Protein AF-A0A8K0LTM7-F1 (afdb_monomer_lite)

Secondary structure (DSSP, 8-state):
----------SSHHHHHHHHHH-TTS-TTTTSTT-GGG--GGGS---S-GGG--HHHHHHTTEEEEE--SS-HHHHHHHTS-BTTTTBPPSS-HHHHHHHHHHHHT--HHHHHHHHGGG--TTSGGGGS--GGGTTHHHHHHHHHHHHHHS--TT-S----------S-----PPPP-------PPP---------PPPP---TT-PPPHHHHHHHHHHHHHHHHHHHHHHTTTSSTTEEEE-SPEEEEEEEEEE-TTTSSEEEEEEEEEEESEEEEETTSTTGGGSEEEEEEEESS-HHHHHHHHHHHHHHHHHHHHHH--SSTT--PPPTT--EEEEEEEEETTEEEEEEEEE-HHHHHHHH-----SS--GGGSPP---------S---TTHHHHSSHHHHHHHHHTT--S--TTS-HHHHHHHHHHHHHHHHHHHTTSS---------------------------------------------------------------------PPPPPPPPPPPP---PPP-PPPPPPP-PPTTPPPGGGSEEEEEEEEEETT-HHHHHHHHHHHHHHHHHHHHTPPPPPP-------

Sequence (597 aa):
MAAIERNDVALTVLQWAHAVHNNKEIRDDVKKPGRLNELAVSDCTFSNSASDITHTEYLHLRTVWYRYGGTHIDSFARLLKDNNETGYRGFISPEADALATKIMASKSDSLNHYLREFHKTADLPEYLHPSPKCGSFFMVRYWQTMVSTHTKDGDTASSKIFKPQVGSDNARPVTPPQQNSTSGSPPKFETPAAKSHPAARGTSGNSPSADEAYVNTALLLLLQAATQDFQLHGHLKSLHWVPPRMALHLTVPTPNTKTGKFEDTKLLESRVDGYLCNRAADGGLSRPMAICEAKSAVRKSVQVPTERQEAAEMAAWICNRPGNEGLLQASASGRKRRLMISQTRDEVWIIVGEYGREYEAYIHNAPLKAGMPIQNAPPMLHVRTALPNGPNHLEESLGSPTFLDLVNSAKMSGDIEGWRGSVVQAALVARSQRKLAGSSSKDNQSGGGGGSAGSGQTSKPPSSQPHRSDSSSPDRGPPGSSKPRPGRGKHQPGGAVQSDAKSSVISGKLTMRPAPKPANPPQPNTGHPATGAQPTPPTQPPGLPRADGFLIMHRFGPWKTFDRINMEVFVRRLLGLMLELNMGKPPSRPSSSGSSK

Structure (mmCIF, N/CA/C/O backbone):
data_AF-A0A8K0LTM7-F1
#
_entry.id   AF-A0A8K0LTM7-F1
#
loop_
_atom_site.group_PDB
_atom_site.id
_atom_site.type_symbol
_atom_site.label_atom_id
_atom_site.label_alt_id
_atom_site.label_comp_id
_atom_site.label_asym_id
_atom_site.label_entity_id
_atom_site.label_seq_id
_atom_site.pdbx_PDB_ins_code
_atom_site.Cartn_x
_atom_site.Cartn_y
_atom_site.Cartn_z
_atom_site.occupancy
_atom_site.B_iso_or_equiv
_atom_site.auth_seq_id
_atom_site.auth_comp_id
_atom_site.auth_asym_id
_atom_site.auth_atom_id
_atom_site.pdbx_PDB_model_num
ATOM 1 N N . MET A 1 1 ? 19.289 -1.420 31.712 1.00 38.81 1 MET A N 1
ATOM 2 C CA . MET A 1 1 ? 18.543 -0.513 30.816 1.00 38.81 1 MET A CA 1
ATOM 3 C C . MET A 1 1 ? 17.229 -1.187 30.486 1.00 38.81 1 MET A C 1
ATOM 5 O O . MET A 1 1 ? 17.273 -2.244 29.870 1.00 38.81 1 MET A O 1
ATOM 9 N N . ALA A 1 2 ? 16.097 -0.654 30.954 1.00 39.44 2 ALA A N 1
ATOM 10 C CA . ALA A 1 2 ? 14.795 -1.133 30.501 1.00 39.44 2 ALA A CA 1
ATOM 11 C C . ALA A 1 2 ? 14.785 -1.003 28.976 1.00 39.44 2 ALA A C 1
ATOM 13 O O . ALA A 1 2 ? 15.046 0.086 28.461 1.00 39.44 2 ALA A O 1
ATOM 14 N N . ALA A 1 3 ? 14.606 -2.118 28.266 1.00 42.09 3 ALA A N 1
ATOM 15 C CA . ALA A 1 3 ? 14.358 -2.068 26.839 1.00 42.09 3 ALA A CA 1
ATOM 16 C C . ALA A 1 3 ? 13.178 -1.115 26.677 1.00 42.09 3 ALA A C 1
ATOM 18 O O . ALA A 1 3 ? 12.104 -1.406 27.194 1.00 42.09 3 ALA A O 1
ATOM 19 N N . ILE A 1 4 ? 13.413 0.055 26.075 1.00 44.09 4 ILE A N 1
ATOM 20 C CA . ILE A 1 4 ? 12.340 0.952 25.655 1.00 44.09 4 ILE A CA 1
ATOM 21 C C . ILE A 1 4 ? 11.367 0.028 24.942 1.00 44.09 4 ILE A C 1
ATOM 23 O O . ILE A 1 4 ? 11.767 -0.570 23.937 1.00 44.09 4 ILE A O 1
ATOM 27 N N . GLU A 1 5 ? 10.180 -0.182 25.523 1.00 54.31 5 GLU A N 1
ATOM 28 C CA . GLU A 1 5 ? 9.097 -0.901 24.869 1.00 54.31 5 GLU A CA 1
ATOM 29 C C . GLU A 1 5 ? 8.951 -0.184 23.540 1.00 54.31 5 GLU A C 1
ATOM 31 O O . GLU A 1 5 ? 8.486 0.956 23.472 1.00 54.31 5 GLU A O 1
ATOM 36 N N . ARG A 1 6 ? 9.525 -0.768 22.483 1.00 59.22 6 ARG A N 1
ATOM 37 C CA . ARG A 1 6 ? 9.425 -0.178 21.165 1.00 59.22 6 ARG A CA 1
ATOM 38 C C . ARG A 1 6 ? 7.935 -0.215 20.917 1.00 59.22 6 ARG A C 1
ATOM 40 O O . ARG A 1 6 ? 7.379 -1.304 20.801 1.00 59.22 6 ARG A O 1
ATOM 47 N N . ASN A 1 7 ? 7.320 0.965 20.897 1.00 78.19 7 ASN A N 1
ATOM 48 C CA . ASN A 1 7 ? 5.991 1.197 20.361 1.00 78.19 7 ASN A CA 1
ATOM 49 C C . ASN A 1 7 ? 6.046 0.777 18.884 1.00 78.19 7 ASN A C 1
ATOM 51 O O . ASN A 1 7 ? 6.104 1.619 17.999 1.00 78.19 7 ASN A O 1
ATOM 55 N N . ASP A 1 8 ? 6.171 -0.511 18.601 1.00 85.62 8 ASP A N 1
ATOM 56 C CA . ASP A 1 8 ? 6.209 -1.083 17.265 1.00 85.62 8 ASP A CA 1
ATOM 57 C C . ASP A 1 8 ? 4.758 -1.254 16.794 1.00 85.62 8 ASP A C 1
ATOM 59 O O . ASP A 1 8 ? 3.797 -0.972 17.521 1.00 85.62 8 ASP A O 1
ATOM 63 N N . VAL A 1 9 ? 4.570 -1.675 15.553 1.00 92.81 9 VAL A N 1
ATOM 64 C CA . VAL A 1 9 ? 3.271 -2.178 15.109 1.00 92.81 9 VAL A CA 1
ATOM 65 C C . VAL A 1 9 ? 3.054 -3.593 15.646 1.00 92.81 9 VAL A C 1
ATOM 67 O O . VAL A 1 9 ? 3.999 -4.356 15.848 1.00 92.81 9 VAL A O 1
ATOM 70 N N . ALA A 1 10 ? 1.795 -3.964 15.860 1.00 94.25 10 ALA A N 1
ATOM 71 C CA . ALA A 1 10 ? 1.462 -5.315 16.289 1.00 94.25 10 ALA A CA 1
ATOM 72 C C . ALA A 1 10 ? 1.616 -6.300 15.121 1.00 94.25 10 ALA A C 1
ATOM 74 O O . ALA A 1 10 ? 1.087 -6.056 14.038 1.00 94.25 10 ALA A O 1
ATOM 75 N N . LEU A 1 11 ? 2.294 -7.429 15.337 1.00 93.75 11 LEU A N 1
ATOM 76 C CA . LEU A 1 11 ? 2.423 -8.504 14.339 1.00 93.75 11 LEU A CA 1
ATOM 77 C C . LEU A 1 11 ? 1.412 -9.634 14.565 1.00 93.75 11 LEU A C 1
ATOM 79 O O . LEU A 1 11 ? 1.179 -10.456 13.683 1.00 93.75 11 LEU A O 1
ATOM 83 N N . THR A 1 12 ? 0.804 -9.688 15.750 1.00 93.56 12 THR A N 1
ATOM 84 C CA . THR A 1 12 ? -0.236 -10.657 16.101 1.00 93.56 12 THR A CA 1
ATOM 85 C C . THR A 1 12 ? -1.348 -9.988 16.900 1.00 93.56 12 THR A C 1
ATOM 87 O O . THR A 1 12 ? -1.142 -8.950 17.532 1.00 93.56 12 THR A O 1
ATOM 90 N N . VAL A 1 13 ? -2.526 -10.618 16.931 1.00 93.62 13 VAL A N 1
ATOM 91 C CA . VAL A 1 13 ? -3.647 -10.182 17.783 1.00 93.62 13 VAL A CA 1
ATOM 92 C C . VAL A 1 13 ? -3.251 -10.173 19.263 1.00 93.62 13 VAL A C 1
ATOM 94 O O . VAL A 1 13 ? -3.666 -9.287 20.001 1.00 93.62 13 VAL A O 1
ATOM 97 N N . LEU A 1 14 ? -2.409 -11.117 19.696 1.00 93.88 14 LEU A N 1
ATOM 98 C CA . LEU A 1 14 ? -1.919 -11.171 21.074 1.00 93.88 14 LEU A CA 1
ATOM 99 C C . LEU A 1 14 ? -0.979 -10.000 21.394 1.00 93.88 14 LEU A C 1
ATOM 101 O O . LEU A 1 14 ? -1.113 -9.384 22.447 1.00 93.88 14 LEU A O 1
ATOM 105 N N . GLN A 1 15 ? -0.066 -9.653 20.481 1.00 94.56 15 GLN A N 1
ATOM 106 C CA . GLN A 1 15 ? 0.791 -8.473 20.638 1.00 94.56 15 GLN A CA 1
ATOM 107 C C . GLN A 1 15 ? -0.029 -7.182 20.663 1.00 94.56 15 GLN A C 1
ATOM 109 O O . GLN A 1 15 ? 0.238 -6.312 21.486 1.00 94.56 15 GLN A O 1
ATOM 114 N N . TRP A 1 16 ? -1.049 -7.076 19.805 1.00 96.25 16 TRP A N 1
ATOM 115 C CA . TRP A 1 16 ? -1.990 -5.957 19.835 1.00 96.25 16 TRP A CA 1
ATOM 116 C C . TRP A 1 16 ? -2.717 -5.882 21.181 1.00 96.25 16 TRP A C 1
ATOM 118 O O . TRP A 1 16 ? -2.745 -4.827 21.804 1.00 96.25 16 TRP A O 1
ATOM 128 N N . ALA A 1 17 ? -3.242 -7.006 21.671 1.00 95.56 17 ALA A N 1
ATOM 129 C CA . ALA A 1 17 ? -3.946 -7.074 22.946 1.00 95.56 17 ALA A CA 1
ATOM 130 C C . ALA A 1 17 ? -3.047 -6.652 24.115 1.00 95.56 17 ALA A C 1
ATOM 132 O O . ALA A 1 17 ? -3.473 -5.865 24.957 1.00 95.56 17 ALA A O 1
ATOM 133 N N . HIS A 1 18 ? -1.801 -7.127 24.144 1.00 95.06 18 HIS A N 1
ATOM 134 C CA . HIS A 1 18 ? -0.810 -6.730 25.143 1.00 95.06 18 HIS A CA 1
ATOM 135 C C . HIS A 1 18 ? -0.496 -5.228 25.069 1.00 95.06 18 HIS A C 1
ATOM 137 O O . HIS A 1 18 ? -0.504 -4.546 26.091 1.00 95.06 18 HIS A O 1
ATOM 143 N N . ALA A 1 19 ? -0.300 -4.688 23.862 1.00 95.25 19 ALA A N 1
ATOM 144 C CA . ALA A 1 19 ? -0.089 -3.255 23.667 1.00 95.25 19 ALA A CA 1
ATOM 145 C C . ALA A 1 19 ? -1.294 -2.426 24.148 1.00 95.25 19 ALA A C 1
ATOM 147 O O . ALA A 1 19 ? -1.104 -1.396 24.785 1.00 95.25 19 ALA A O 1
ATOM 148 N N . VAL A 1 20 ? -2.527 -2.898 23.927 1.00 95.62 20 VAL A N 1
ATOM 149 C CA . VAL A 1 20 ? -3.743 -2.254 24.451 1.00 95.62 20 VAL A CA 1
ATOM 150 C C . VAL A 1 20 ? -3.783 -2.264 25.983 1.00 95.62 20 VAL A C 1
ATOM 152 O O . VAL A 1 20 ? -4.111 -1.244 26.586 1.00 95.62 20 VAL A O 1
ATOM 155 N N . HIS A 1 21 ? -3.421 -3.380 26.622 1.00 95.69 21 HIS A N 1
ATOM 156 C CA . HIS A 1 21 ? -3.383 -3.479 28.087 1.00 95.69 21 HIS A CA 1
ATOM 157 C C . HIS A 1 21 ? -2.351 -2.527 28.705 1.00 95.69 21 HIS A C 1
ATOM 159 O O . HIS A 1 21 ? -2.633 -1.891 29.721 1.00 95.69 21 HIS A O 1
ATOM 165 N N . ASN A 1 22 ? -1.182 -2.387 28.078 1.00 95.06 22 ASN A N 1
ATOM 166 C CA . ASN A 1 22 ? -0.096 -1.559 28.608 1.00 95.06 22 ASN A CA 1
ATOM 167 C C . ASN A 1 22 ? -0.232 -0.073 28.248 1.00 95.06 22 ASN A C 1
ATOM 169 O O . ASN A 1 22 ? 0.452 0.772 28.831 1.00 95.06 22 ASN A O 1
ATOM 173 N N . ASN A 1 23 ? -1.113 0.276 27.309 1.00 95.19 23 ASN A N 1
ATOM 174 C CA . ASN A 1 23 ? -1.301 1.656 26.891 1.00 95.19 23 ASN A CA 1
ATOM 175 C C . ASN A 1 23 ? -2.108 2.448 27.937 1.00 95.19 23 ASN A C 1
ATOM 177 O O . ASN A 1 23 ? -3.273 2.156 28.210 1.00 95.19 23 ASN A O 1
ATOM 181 N N . LYS A 1 24 ? -1.483 3.479 28.514 1.00 95.81 24 LYS A N 1
ATOM 182 C CA . LYS A 1 24 ? -2.070 4.325 29.569 1.00 95.81 24 LYS A CA 1
ATOM 183 C C . LYS A 1 24 ? -3.169 5.268 29.071 1.00 95.81 24 LYS A C 1
ATOM 185 O O . LYS A 1 24 ? -3.973 5.714 29.877 1.00 95.81 24 LYS A O 1
ATOM 190 N N . GLU A 1 25 ? -3.196 5.570 27.778 1.00 94.56 25 GLU A N 1
ATOM 191 C CA . GLU A 1 25 ? -4.187 6.460 27.160 1.00 94.56 25 GLU A CA 1
ATOM 192 C C . GLU A 1 25 ? -5.483 5.717 26.812 1.00 94.56 25 GLU A C 1
ATOM 194 O O . GLU A 1 25 ? -6.533 6.335 26.658 1.00 94.56 25 GLU A O 1
ATOM 199 N N . ILE A 1 26 ? -5.437 4.383 26.721 1.00 94.69 26 ILE A N 1
ATOM 200 C CA . ILE A 1 26 ? -6.636 3.561 26.552 1.00 94.69 26 ILE A CA 1
ATOM 201 C C . ILE A 1 26 ? -7.325 3.392 27.909 1.00 94.69 26 ILE A C 1
ATOM 203 O O . ILE A 1 26 ? -6.685 3.066 28.909 1.00 94.69 26 ILE A O 1
ATOM 207 N N . ARG A 1 27 ? -8.648 3.578 27.934 1.00 95.25 27 ARG A N 1
ATOM 208 C CA . ARG A 1 27 ? -9.495 3.443 29.129 1.00 95.25 27 ARG A CA 1
ATOM 209 C C . ARG A 1 27 ? -9.354 2.075 29.807 1.00 95.25 27 ARG A C 1
ATOM 211 O O . ARG A 1 27 ? -9.309 1.039 29.151 1.00 95.25 27 ARG A O 1
ATOM 218 N N . ASP A 1 28 ? -9.325 2.050 31.137 1.00 95.25 28 ASP A N 1
ATOM 219 C CA . ASP A 1 28 ? -9.075 0.810 31.893 1.00 95.25 28 ASP A CA 1
ATOM 220 C C . ASP A 1 28 ? -10.214 -0.207 31.804 1.00 95.25 28 ASP A C 1
ATOM 222 O O . ASP A 1 28 ? -10.022 -1.405 32.014 1.00 95.25 28 ASP A O 1
ATOM 226 N N . ASP A 1 29 ? -11.422 0.242 31.472 1.00 94.50 29 ASP A N 1
ATOM 227 C CA . ASP A 1 29 ? -12.588 -0.623 31.456 1.00 94.50 29 ASP A CA 1
ATOM 228 C C . ASP A 1 29 ? -12.556 -1.631 30.287 1.00 94.50 29 ASP A C 1
ATOM 230 O O . ASP A 1 29 ? -12.982 -2.773 30.488 1.00 94.50 29 ASP A O 1
ATOM 234 N N . VAL A 1 30 ? -11.979 -1.272 29.130 1.00 93.25 30 VAL A N 1
ATOM 235 C CA . VAL A 1 30 ? -11.779 -2.195 27.987 1.00 93.25 30 VAL A CA 1
ATOM 236 C C . VAL A 1 30 ? -10.613 -3.164 28.189 1.00 93.25 30 VAL A C 1
ATOM 238 O O . VAL A 1 30 ? -10.555 -4.199 27.527 1.00 93.25 30 VAL A O 1
ATOM 241 N N . LYS A 1 31 ? -9.696 -2.861 29.118 1.00 94.88 31 LYS A N 1
ATOM 242 C CA . LYS A 1 31 ? -8.558 -3.728 29.475 1.00 94.88 31 LYS A CA 1
ATOM 243 C C . LYS A 1 31 ? -8.964 -4.883 30.391 1.00 94.88 31 LYS A C 1
ATOM 245 O O . LYS A 1 31 ? -8.161 -5.765 30.669 1.00 94.88 31 LYS A O 1
ATOM 250 N N . LYS A 1 32 ? -10.199 -4.890 30.901 1.00 93.75 32 LYS A N 1
ATOM 251 C CA . LYS A 1 32 ? -10.702 -6.004 31.714 1.00 93.75 32 LYS A CA 1
ATOM 252 C C . LYS A 1 32 ? -10.814 -7.276 30.852 1.00 93.75 32 LYS A C 1
ATOM 254 O O . LYS A 1 32 ? -11.169 -7.175 29.673 1.00 93.75 32 LYS A O 1
ATOM 259 N N . PRO A 1 33 ? -10.576 -8.474 31.420 1.00 92.38 33 PRO A N 1
ATOM 260 C CA . PRO A 1 33 ? -10.696 -9.733 30.687 1.00 92.38 33 PRO A CA 1
ATOM 261 C C . PRO A 1 33 ? -12.028 -9.841 29.935 1.00 92.38 33 PRO A C 1
ATOM 263 O O . PRO A 1 33 ? -13.090 -9.578 30.497 1.00 92.38 33 PRO A O 1
ATOM 266 N N . GLY A 1 34 ? -11.973 -10.200 28.650 1.00 89.75 34 GLY A N 1
ATOM 267 C CA . GLY A 1 34 ? -13.160 -10.328 27.798 1.00 89.75 34 GLY A CA 1
ATOM 268 C C . GLY A 1 34 ? -13.665 -9.038 27.144 1.00 89.75 34 GLY A C 1
ATOM 269 O O . GLY A 1 34 ? -14.491 -9.128 26.237 1.00 89.75 34 GLY A O 1
ATOM 270 N N . ARG A 1 35 ? -13.162 -7.859 27.537 1.00 93.31 35 ARG A N 1
ATOM 271 C CA . ARG A 1 35 ? -13.692 -6.556 27.084 1.00 93.31 35 ARG A CA 1
ATOM 272 C C . ARG A 1 35 ? -12.880 -5.866 25.990 1.00 93.31 35 ARG A C 1
ATOM 274 O O . ARG A 1 35 ? -13.291 -4.818 25.507 1.00 93.31 35 ARG A O 1
ATOM 281 N N . LEU A 1 36 ? -11.795 -6.472 25.501 1.00 92.19 36 LEU A N 1
ATOM 282 C CA . LEU A 1 36 ? -11.002 -5.907 24.396 1.00 92.19 36 LEU A CA 1
ATOM 283 C C . LEU A 1 36 ? -11.816 -5.672 23.114 1.00 92.19 36 LEU A C 1
ATOM 285 O O . LEU A 1 36 ? -11.506 -4.772 22.336 1.00 92.19 36 LEU A O 1
ATOM 289 N N . ASN A 1 37 ? -12.872 -6.463 22.895 1.00 90.25 37 ASN A N 1
ATOM 290 C CA . ASN A 1 37 ? -13.796 -6.284 21.773 1.00 90.25 37 ASN A CA 1
ATOM 291 C C . ASN A 1 37 ? -14.582 -4.966 21.831 1.00 90.25 37 ASN A C 1
ATOM 293 O O . ASN A 1 37 ? -15.118 -4.555 20.804 1.00 90.25 37 ASN A O 1
ATOM 297 N N . GLU A 1 38 ? -14.628 -4.307 22.987 1.00 91.19 38 GLU A N 1
ATOM 298 C CA . GLU A 1 38 ? -15.349 -3.052 23.205 1.00 91.19 38 GLU A CA 1
ATOM 299 C C . GLU A 1 38 ? -14.511 -1.805 22.896 1.00 91.19 38 GLU A C 1
ATOM 301 O O . GLU A 1 38 ? -15.064 -0.709 22.878 1.00 91.19 38 GLU A O 1
ATOM 306 N N . LEU A 1 39 ? -13.203 -1.949 22.641 1.00 92.56 39 LEU A N 1
ATOM 307 C CA . LEU A 1 39 ? -12.363 -0.843 22.177 1.00 92.56 39 LEU A CA 1
ATOM 308 C C . LEU A 1 39 ? -12.844 -0.400 20.793 1.00 92.56 39 LEU A C 1
ATOM 310 O O . LEU A 1 39 ? -12.643 -1.149 19.834 1.00 92.56 39 LEU A O 1
ATOM 314 N N . ALA A 1 40 ? -13.483 0.763 20.690 1.00 91.81 40 ALA A N 1
ATOM 315 C CA . ALA A 1 40 ? -14.068 1.269 19.449 1.00 91.81 40 ALA A CA 1
ATOM 316 C C . ALA A 1 40 ? -13.155 2.303 18.787 1.00 91.81 40 ALA A C 1
ATOM 318 O O . ALA A 1 40 ? -12.516 3.085 19.479 1.00 91.81 40 ALA A O 1
ATOM 319 N N . VAL A 1 41 ? -13.139 2.381 17.453 1.00 91.88 41 VAL A N 1
ATOM 320 C CA . VAL A 1 41 ? -12.321 3.382 16.741 1.00 91.88 41 VAL A CA 1
ATOM 321 C C . VAL A 1 41 ? -12.688 4.821 17.130 1.00 91.88 41 VAL A C 1
ATOM 323 O O . VAL A 1 41 ? -11.827 5.693 17.196 1.00 91.88 41 VAL A O 1
ATOM 326 N N . SER A 1 42 ? -13.957 5.046 17.469 1.00 89.69 42 SER A N 1
ATOM 327 C CA . SER A 1 42 ? -14.501 6.315 17.946 1.00 89.69 42 SER A CA 1
ATOM 328 C C . SER A 1 42 ? -14.098 6.703 19.369 1.00 89.69 42 SER A C 1
ATOM 330 O O . SER A 1 42 ? -14.348 7.838 19.765 1.00 89.69 42 SER A O 1
ATOM 332 N N . ASP A 1 43 ? -13.515 5.786 20.149 1.00 89.81 43 ASP A N 1
ATOM 333 C CA . ASP A 1 43 ? -12.998 6.102 21.488 1.00 89.81 43 ASP A CA 1
ATOM 334 C C . ASP A 1 43 ? -11.717 6.953 21.408 1.00 89.81 43 ASP A C 1
ATOM 336 O O . ASP A 1 43 ? -11.289 7.529 22.408 1.00 89.81 43 ASP A O 1
ATOM 340 N N . CYS A 1 44 ? -11.106 7.048 20.222 1.00 89.44 44 CYS A N 1
ATOM 341 C CA . CYS A 1 44 ? -9.890 7.808 19.986 1.00 89.44 44 CYS A CA 1
ATOM 342 C C . CYS A 1 44 ? -10.178 9.140 19.295 1.00 89.44 44 CYS A C 1
ATOM 344 O O . CYS A 1 44 ? -10.806 9.198 18.235 1.00 89.44 44 CYS A O 1
ATOM 346 N N . THR A 1 45 ? -9.641 10.219 19.856 1.00 86.94 45 THR A N 1
ATOM 347 C CA . THR A 1 45 ? -9.529 11.496 19.155 1.00 86.94 45 THR A CA 1
ATOM 348 C C . THR A 1 45 ? -8.274 11.479 18.294 1.00 86.94 45 THR A C 1
ATOM 350 O O . THR A 1 45 ? -7.173 11.633 18.820 1.00 86.94 45 THR A O 1
ATOM 353 N N . PHE A 1 46 ? -8.439 11.311 16.982 1.00 88.44 46 PHE A N 1
ATOM 354 C CA . PHE A 1 46 ? -7.333 11.441 16.037 1.00 88.44 46 PHE A CA 1
ATOM 355 C C . PHE A 1 46 ? -6.928 12.915 15.961 1.00 88.44 46 PHE A C 1
ATOM 357 O O . PHE A 1 46 ? -7.602 13.748 15.356 1.00 88.44 46 PHE A O 1
ATOM 364 N N . SER A 1 47 ? -5.861 13.240 16.674 1.00 79.00 47 SER A N 1
ATOM 365 C CA . SER A 1 47 ? -5.384 14.607 16.893 1.00 79.00 47 SER A CA 1
ATOM 366 C C . SER A 1 47 ? -4.593 15.148 15.701 1.00 79.00 47 SER A C 1
ATOM 368 O O . SER A 1 47 ? -4.553 16.359 15.477 1.00 79.00 47 SER A O 1
ATOM 370 N N . ASN A 1 48 ? -4.017 14.243 14.907 1.00 75.38 48 ASN A N 1
ATOM 371 C CA . ASN A 1 48 ? -3.068 14.551 13.849 1.00 75.38 48 ASN A CA 1
ATOM 372 C C . ASN A 1 48 ? -3.520 14.055 12.466 1.00 75.38 48 ASN A C 1
ATOM 374 O O . ASN A 1 48 ? -4.476 13.297 12.299 1.00 75.38 48 ASN A O 1
ATOM 378 N N . SER A 1 49 ? -2.774 14.485 11.446 1.00 85.62 49 SER A N 1
ATOM 379 C CA . SER A 1 49 ? -2.797 13.889 10.105 1.00 85.62 49 SER A CA 1
ATOM 380 C C . SER A 1 49 ? -2.451 12.396 10.171 1.00 85.62 49 SER A C 1
ATOM 382 O O . SER A 1 49 ? -1.649 11.988 11.009 1.00 85.62 49 SER A O 1
ATOM 384 N N . ALA A 1 50 ? -2.956 11.591 9.230 1.00 87.38 50 ALA A N 1
ATOM 385 C CA . ALA A 1 50 ? -2.589 10.173 9.112 1.00 87.38 50 ALA A CA 1
ATOM 386 C C . ALA A 1 50 ? -1.070 9.923 9.010 1.00 87.38 50 ALA A C 1
ATOM 388 O O . ALA A 1 50 ? -0.585 8.850 9.360 1.00 87.38 50 ALA A O 1
ATOM 389 N N . SER A 1 51 ? -0.319 10.928 8.556 1.00 86.19 51 SER A N 1
ATOM 390 C CA . SER A 1 51 ? 1.144 10.919 8.496 1.00 86.19 51 SER A CA 1
ATOM 391 C C . SER A 1 51 ? 1.843 10.947 9.858 1.00 86.19 51 SER A C 1
ATOM 393 O O . SER A 1 51 ? 3.046 10.712 9.913 1.00 86.19 51 SER A O 1
ATOM 395 N N . ASP A 1 52 ? 1.124 11.266 10.934 1.00 88.56 52 ASP A N 1
ATOM 396 C CA . ASP A 1 52 ? 1.677 11.437 12.280 1.00 88.56 52 ASP A CA 1
ATOM 397 C C . ASP A 1 52 ? 0.767 10.815 13.353 1.00 88.56 52 ASP A C 1
ATOM 399 O O . ASP A 1 52 ? 0.530 11.391 14.418 1.00 88.56 52 ASP A O 1
ATOM 403 N N . ILE A 1 53 ? 0.209 9.633 13.050 1.00 92.75 53 ILE A N 1
ATOM 404 C CA . ILE A 1 53 ? -0.606 8.919 14.033 1.00 92.75 53 ILE A CA 1
ATOM 405 C C . ILE A 1 53 ? 0.263 8.336 15.152 1.00 92.75 53 ILE A C 1
ATOM 407 O O . ILE A 1 53 ? 1.291 7.671 14.944 1.00 92.75 53 ILE A O 1
ATOM 411 N N . THR A 1 54 ? -0.200 8.542 16.373 1.00 94.56 54 THR A N 1
ATOM 412 C CA . THR A 1 54 ? 0.378 8.013 17.601 1.00 94.56 54 THR A CA 1
ATOM 413 C C . THR A 1 54 ? 0.235 6.490 17.676 1.00 94.56 54 THR A C 1
ATOM 415 O O . THR A 1 54 ? -0.462 5.840 16.890 1.00 94.56 54 THR A O 1
ATOM 418 N N . HIS A 1 55 ? 0.915 5.873 18.647 1.00 95.56 55 HIS A N 1
ATOM 419 C CA . HIS A 1 55 ? 0.750 4.439 18.886 1.00 95.56 55 HIS A CA 1
ATOM 420 C C . HIS A 1 55 ? -0.680 4.103 19.328 1.00 95.56 55 HIS A C 1
ATOM 422 O O . HIS A 1 55 ? -1.244 3.115 18.867 1.00 95.56 55 HIS A O 1
ATOM 428 N N . THR A 1 56 ? -1.274 4.944 20.174 1.00 95.69 56 THR A N 1
ATOM 429 C CA . THR A 1 56 ? -2.648 4.798 20.660 1.00 95.69 56 THR A CA 1
ATOM 430 C C . THR A 1 56 ? -3.654 4.864 19.518 1.00 95.69 56 THR A C 1
ATOM 432 O O . THR A 1 56 ? -4.481 3.961 19.391 1.00 95.69 56 THR A O 1
ATOM 435 N N . GLU A 1 57 ? -3.552 5.871 18.647 1.00 95.94 57 GLU A N 1
ATOM 436 C CA . GLU A 1 57 ? -4.395 5.998 17.448 1.00 95.94 57 GLU A CA 1
ATOM 437 C C . GLU A 1 57 ? -4.250 4.763 16.542 1.00 95.94 57 GLU A C 1
ATOM 439 O O . GLU A 1 57 ? -5.249 4.189 16.112 1.00 95.94 57 GLU A O 1
ATOM 444 N N . TYR A 1 58 ? -3.022 4.267 16.338 1.00 96.81 58 TYR A N 1
ATOM 445 C CA . TYR A 1 58 ? -2.779 3.021 15.603 1.00 96.81 58 TYR A CA 1
ATOM 446 C C . TYR A 1 58 ? -3.480 1.800 16.229 1.00 96.81 58 TYR A C 1
ATOM 448 O O . TYR A 1 58 ? -4.065 0.993 15.504 1.00 96.81 58 TYR A O 1
ATOM 456 N N . LEU A 1 59 ? -3.454 1.643 17.559 1.00 96.75 59 LEU A N 1
ATOM 457 C CA . LEU A 1 59 ? -4.114 0.511 18.226 1.00 96.75 59 LEU A CA 1
ATOM 458 C C . LEU A 1 59 ? -5.634 0.522 18.002 1.00 96.75 59 LEU A C 1
ATOM 460 O O . LEU A 1 59 ? -6.223 -0.545 17.805 1.00 96.75 59 LEU A O 1
ATOM 464 N N . HIS A 1 60 ? -6.249 1.705 17.940 1.00 96.12 60 HIS A N 1
ATOM 465 C CA . HIS A 1 60 ? -7.673 1.867 17.637 1.00 96.12 60 HIS A CA 1
ATOM 466 C C . HIS A 1 60 ? -8.028 1.532 16.182 1.00 96.12 60 HIS A C 1
ATOM 468 O O . HIS A 1 60 ? -9.190 1.263 15.889 1.00 96.12 60 HIS A O 1
ATOM 474 N N . LEU A 1 61 ? -7.064 1.448 15.263 1.00 96.44 61 LEU A N 1
ATOM 475 C CA . LEU A 1 61 ? -7.331 0.970 13.902 1.00 96.44 61 LEU A CA 1
ATOM 476 C C . LEU A 1 61 ? -7.499 -0.554 13.814 1.00 96.44 61 LEU A C 1
ATOM 478 O O . LEU A 1 61 ? -7.906 -1.037 12.759 1.00 96.44 61 LEU A O 1
ATOM 482 N N . ARG A 1 62 ? -7.205 -1.307 14.892 1.00 96.75 62 ARG A N 1
ATOM 483 C CA . ARG A 1 62 ? -7.187 -2.786 14.930 1.00 96.75 62 ARG A CA 1
ATOM 484 C C . ARG A 1 62 ? -6.437 -3.383 13.741 1.00 96.75 62 ARG A C 1
ATOM 486 O O . ARG A 1 62 ? -6.967 -4.192 12.978 1.00 96.75 62 ARG A O 1
ATOM 493 N N . THR A 1 63 ? -5.176 -2.990 13.618 1.00 97.38 63 THR A N 1
ATOM 494 C CA . THR A 1 63 ? -4.304 -3.446 12.536 1.00 97.38 63 THR A CA 1
ATOM 495 C C . THR A 1 63 ? -3.222 -4.387 13.052 1.00 97.38 63 THR A C 1
ATOM 497 O O . THR A 1 63 ? -2.604 -4.135 14.092 1.00 97.38 63 THR A O 1
ATOM 500 N N . VAL A 1 64 ? -2.961 -5.454 12.297 1.00 97.00 64 VAL A N 1
ATOM 501 C CA . VAL A 1 64 ? -1.815 -6.353 12.493 1.00 97.00 64 VAL A CA 1
ATOM 502 C C . VAL A 1 64 ? -0.991 -6.457 11.211 1.00 97.00 64 VAL A C 1
ATOM 504 O O . VAL A 1 64 ? -1.544 -6.478 10.113 1.00 97.00 64 VAL A O 1
ATOM 507 N N . TRP A 1 65 ? 0.331 -6.528 11.341 1.00 96.12 65 TRP A N 1
ATOM 508 C CA . TRP A 1 65 ? 1.264 -6.566 10.216 1.00 96.12 65 TRP A CA 1
ATOM 509 C C . TRP A 1 65 ? 1.922 -7.933 10.048 1.00 96.12 65 TRP A C 1
ATOM 511 O O . TRP A 1 65 ? 2.588 -8.438 10.949 1.00 96.12 65 TRP A O 1
ATOM 521 N N . TYR A 1 66 ? 1.844 -8.476 8.836 1.00 93.06 66 TYR A N 1
ATOM 522 C CA . TYR A 1 66 ? 2.654 -9.606 8.396 1.00 93.06 66 TYR A CA 1
ATOM 523 C C . TYR A 1 66 ? 3.773 -9.099 7.494 1.00 93.06 66 TYR A C 1
ATOM 525 O O . TYR A 1 66 ? 3.570 -8.710 6.341 1.00 93.06 66 TYR A O 1
ATOM 533 N N . ARG A 1 67 ? 4.986 -9.099 8.049 1.00 90.69 67 ARG A N 1
ATOM 534 C CA . ARG A 1 67 ? 6.209 -8.688 7.359 1.00 90.69 67 ARG A CA 1
ATOM 535 C C . ARG A 1 67 ? 6.840 -9.916 6.708 1.00 90.69 67 ARG A C 1
ATOM 537 O O . ARG A 1 67 ? 7.422 -10.753 7.394 1.00 90.69 67 ARG A O 1
ATOM 544 N N . TYR A 1 68 ? 6.778 -10.007 5.387 1.00 86.00 68 TYR A N 1
ATOM 545 C CA . TYR A 1 68 ? 7.459 -11.066 4.645 1.00 86.00 68 TYR A CA 1
ATOM 546 C C . TYR A 1 68 ? 8.909 -10.629 4.381 1.00 86.00 68 TYR A C 1
ATOM 548 O O . TYR A 1 68 ? 9.209 -10.046 3.345 1.00 86.00 68 TYR A O 1
ATOM 556 N N . GLY A 1 69 ? 9.788 -10.809 5.375 1.00 65.62 69 GLY A N 1
ATOM 557 C CA . GLY A 1 69 ? 11.189 -10.366 5.325 1.00 65.62 69 GLY A CA 1
ATOM 558 C C . GLY A 1 69 ? 12.158 -11.372 4.688 1.00 65.62 69 GLY A C 1
ATOM 559 O O . GLY A 1 69 ? 11.912 -12.573 4.709 1.00 65.62 69 GLY A O 1
ATOM 560 N N . GLY A 1 70 ? 13.285 -10.857 4.174 1.00 55.06 70 GLY A N 1
ATOM 561 C CA . GLY A 1 70 ? 14.485 -11.623 3.803 1.00 55.06 70 GLY A CA 1
ATOM 562 C C . GLY A 1 70 ? 14.385 -12.373 2.473 1.00 55.06 70 GLY A C 1
ATOM 563 O O . GLY A 1 70 ? 13.773 -13.426 2.402 1.00 55.06 70 GLY A O 1
ATOM 564 N N . THR A 1 71 ? 15.025 -11.864 1.414 1.00 49.88 71 THR A N 1
ATOM 565 C CA . THR A 1 71 ? 15.289 -12.552 0.121 1.00 49.88 71 THR A CA 1
ATOM 566 C C . THR A 1 71 ? 14.104 -13.113 -0.682 1.00 49.88 71 THR A C 1
ATOM 568 O O . THR A 1 71 ? 14.289 -13.545 -1.814 1.00 49.88 71 THR A O 1
ATOM 571 N N . HIS A 1 72 ? 12.875 -13.080 -0.175 1.00 56.25 72 HIS A N 1
ATOM 572 C CA . HIS A 1 72 ? 11.780 -13.851 -0.751 1.00 56.25 72 HIS A CA 1
ATOM 573 C C . HIS A 1 72 ? 10.809 -13.022 -1.594 1.00 56.25 72 HIS A C 1
ATOM 575 O O . HIS A 1 72 ? 9.595 -13.037 -1.367 1.00 56.25 72 HIS A O 1
ATOM 581 N N . ILE A 1 73 ? 11.327 -12.440 -2.678 1.00 62.09 73 ILE A N 1
ATOM 582 C CA . ILE A 1 73 ? 10.520 -12.218 -3.893 1.00 62.09 73 ILE A CA 1
ATOM 583 C C . ILE A 1 73 ? 9.699 -13.492 -4.223 1.00 62.09 73 ILE A C 1
ATOM 585 O O . ILE A 1 73 ? 8.544 -13.419 -4.651 1.00 62.09 73 ILE A O 1
ATOM 589 N N . ASP A 1 74 ? 10.254 -14.665 -3.909 1.00 68.12 74 ASP A N 1
ATOM 590 C CA . ASP A 1 74 ? 9.631 -15.980 -4.068 1.00 68.12 74 ASP A CA 1
ATOM 591 C C . ASP A 1 74 ? 8.462 -16.266 -3.113 1.00 68.12 74 ASP A C 1
ATOM 593 O O . ASP A 1 74 ? 7.532 -16.988 -3.472 1.00 68.12 74 ASP A O 1
ATOM 597 N N . SER A 1 75 ? 8.452 -15.704 -1.899 1.00 70.06 75 SER A N 1
ATOM 598 C CA . SER A 1 75 ? 7.308 -15.867 -0.986 1.00 70.06 75 SER A CA 1
ATOM 599 C C . SER A 1 75 ? 6.092 -15.140 -1.532 1.00 70.06 75 SER A C 1
ATOM 601 O O . SER A 1 75 ? 4.991 -15.688 -1.487 1.00 70.06 75 SER A O 1
ATOM 603 N N . PHE A 1 76 ? 6.292 -13.967 -2.139 1.00 79.81 76 PHE A N 1
ATOM 604 C CA . PHE A 1 76 ? 5.212 -13.327 -2.876 1.00 79.81 76 PHE A CA 1
ATOM 605 C C . PHE A 1 76 ? 4.804 -14.158 -4.093 1.00 79.81 76 PHE A C 1
ATOM 607 O O . PHE A 1 76 ? 3.619 -14.322 -4.326 1.00 79.81 76 PHE A O 1
ATOM 614 N N . ALA A 1 77 ? 5.742 -14.763 -4.830 1.00 79.94 77 ALA A N 1
ATOM 615 C CA . ALA A 1 77 ? 5.395 -15.632 -5.959 1.00 79.94 77 ALA A CA 1
ATOM 616 C C . ALA A 1 77 ? 4.472 -16.801 -5.566 1.00 79.94 77 ALA A C 1
ATOM 618 O O . ALA A 1 77 ? 3.581 -17.147 -6.341 1.00 79.94 77 ALA A O 1
ATOM 619 N N . ARG A 1 78 ? 4.675 -17.381 -4.375 1.00 80.56 78 ARG A N 1
ATOM 620 C CA . ARG A 1 78 ? 3.821 -18.444 -3.825 1.00 80.56 78 ARG A CA 1
ATOM 621 C C . ARG A 1 78 ? 2.449 -17.927 -3.401 1.00 80.56 78 ARG A C 1
ATOM 623 O O . ARG A 1 78 ? 1.453 -18.544 -3.741 1.00 80.56 78 ARG A O 1
ATOM 630 N N . LEU A 1 79 ? 2.404 -16.806 -2.684 1.00 83.25 79 LEU A N 1
ATOM 631 C CA . LEU A 1 79 ? 1.157 -16.234 -2.158 1.00 83.25 79 LEU A CA 1
ATOM 632 C C . LEU A 1 79 ? 0.350 -15.466 -3.213 1.00 83.25 79 LEU A C 1
ATOM 634 O O . LEU A 1 79 ? -0.831 -15.192 -3.053 1.00 83.25 79 LEU A O 1
ATOM 638 N N . LEU A 1 80 ? 0.974 -15.120 -4.330 1.00 84.38 80 LEU A N 1
ATOM 639 C CA . LEU A 1 80 ? 0.278 -14.480 -5.430 1.00 84.38 80 LEU A CA 1
ATOM 640 C C . LEU A 1 80 ? -0.704 -15.441 -6.110 1.00 84.38 80 LEU A C 1
ATOM 642 O O . LEU A 1 80 ? -1.710 -14.976 -6.629 1.00 84.38 80 LEU A O 1
ATOM 646 N N . LYS A 1 81 ? -0.430 -16.750 -6.089 1.00 86.94 81 LYS A N 1
ATOM 647 C CA . LYS A 1 81 ? -1.203 -17.765 -6.811 1.00 86.94 81 LYS A CA 1
ATOM 648 C C . LYS A 1 81 ? -2.025 -18.628 -5.869 1.00 86.94 81 LYS A C 1
ATOM 650 O O . LYS A 1 81 ? -1.651 -18.844 -4.717 1.00 86.94 81 LYS A O 1
ATOM 655 N N . ASP A 1 82 ? -3.106 -19.173 -6.408 1.00 88.19 82 ASP A N 1
ATOM 656 C CA . ASP A 1 82 ? -3.869 -20.218 -5.741 1.00 88.19 82 ASP A CA 1
ATOM 657 C C . ASP A 1 82 ? -2.989 -21.441 -5.451 1.00 88.19 82 ASP A C 1
ATOM 659 O O . ASP A 1 82 ? -2.137 -21.838 -6.252 1.00 88.19 82 ASP A O 1
ATOM 663 N N . ASN A 1 83 ? -3.227 -22.056 -4.298 1.00 87.19 83 ASN A N 1
ATOM 664 C CA . ASN A 1 83 ? -2.642 -23.325 -3.913 1.00 87.19 83 ASN A CA 1
ATOM 665 C C . ASN A 1 83 ? -3.763 -24.316 -3.597 1.00 87.19 83 ASN A C 1
ATOM 667 O O . ASN A 1 83 ? -4.336 -24.316 -2.506 1.00 87.19 83 ASN A O 1
ATOM 671 N N . ASN A 1 84 ? -4.035 -25.189 -4.566 1.00 87.38 84 ASN A N 1
ATOM 672 C CA . ASN A 1 84 ? -5.087 -26.197 -4.476 1.00 87.38 84 ASN A CA 1
ATOM 673 C C . ASN A 1 84 ? -4.843 -27.219 -3.355 1.00 87.38 84 ASN A C 1
ATOM 675 O O . ASN A 1 84 ? -5.809 -27.758 -2.827 1.00 87.38 84 ASN A O 1
ATOM 679 N N . GLU A 1 85 ? -3.587 -27.476 -2.965 1.00 85.50 85 GLU A N 1
ATOM 680 C CA . GLU A 1 85 ? -3.275 -28.427 -1.887 1.00 85.50 85 GLU A CA 1
ATOM 681 C C . GLU A 1 85 ? -3.709 -27.898 -0.519 1.00 85.50 85 GLU A C 1
ATOM 683 O O . GLU A 1 85 ? -4.175 -28.659 0.324 1.00 85.50 85 GLU A O 1
ATOM 688 N N . THR A 1 86 ? -3.548 -26.593 -0.290 1.00 83.25 86 THR A N 1
ATOM 689 C CA . THR A 1 86 ? -3.881 -25.959 0.995 1.00 83.25 86 THR A CA 1
ATOM 690 C C . THR A 1 86 ? -5.243 -25.271 0.973 1.00 83.25 86 THR A C 1
ATOM 692 O O . THR A 1 86 ? -5.649 -24.700 1.979 1.00 83.25 86 THR A O 1
ATOM 695 N N . GLY A 1 87 ? -5.918 -25.248 -0.181 1.00 86.62 87 GLY A N 1
ATOM 696 C CA . GLY A 1 87 ? -7.120 -24.447 -0.415 1.00 86.62 87 GLY A CA 1
ATOM 697 C C . GLY A 1 87 ? -6.879 -22.934 -0.382 1.00 86.62 87 GLY A C 1
ATOM 698 O O . GLY A 1 87 ? -7.843 -22.176 -0.394 1.00 86.62 87 GLY A O 1
ATOM 699 N N . TYR A 1 88 ? -5.618 -22.485 -0.340 1.00 87.12 88 TYR A N 1
ATOM 700 C CA . TYR A 1 88 ? -5.284 -21.064 -0.264 1.00 87.12 88 TYR A CA 1
ATOM 701 C C . TYR A 1 88 ? -5.607 -20.388 -1.591 1.00 87.12 88 TYR A C 1
ATOM 703 O O . TYR A 1 88 ? -5.189 -20.855 -2.653 1.00 87.12 88 TYR A O 1
ATOM 711 N N . ARG A 1 89 ? -6.306 -19.257 -1.515 1.00 89.62 89 ARG A N 1
ATOM 712 C CA . ARG A 1 89 ? -6.543 -18.393 -2.669 1.00 89.62 89 ARG A CA 1
ATOM 713 C C . ARG A 1 89 ? -5.525 -17.265 -2.724 1.00 89.62 89 ARG A C 1
ATOM 715 O O . ARG A 1 89 ? -5.451 -16.450 -1.793 1.00 89.62 89 ARG A O 1
ATOM 722 N N . GLY A 1 90 ? -4.795 -17.210 -3.831 1.00 91.06 90 GLY A N 1
ATOM 723 C CA . GLY A 1 90 ? -3.788 -16.199 -4.107 1.00 91.06 90 GLY A CA 1
ATOM 724 C C . GLY A 1 90 ? -4.369 -14.796 -4.209 1.00 91.06 90 GLY A C 1
ATOM 725 O O . GLY A 1 90 ? -5.584 -14.594 -4.208 1.00 91.06 90 GLY A O 1
ATOM 726 N N . PHE A 1 91 ? -3.486 -13.801 -4.270 1.00 94.38 91 PHE A N 1
ATOM 727 C CA . PHE A 1 91 ? -3.895 -12.406 -4.463 1.00 94.38 91 PHE A CA 1
ATOM 728 C C . PHE A 1 91 ? -4.407 -12.110 -5.875 1.00 94.38 91 PHE A C 1
ATOM 730 O O . PHE A 1 91 ? -5.093 -11.107 -6.060 1.00 94.38 91 PHE A O 1
ATOM 737 N N . ILE A 1 92 ? -4.067 -12.946 -6.857 1.00 94.69 92 ILE A N 1
ATOM 738 C CA . ILE A 1 92 ? -4.590 -12.859 -8.222 1.00 94.69 92 ILE A CA 1
ATOM 739 C C . ILE A 1 92 ? -5.019 -14.238 -8.706 1.00 94.69 92 ILE A C 1
ATOM 741 O O . ILE A 1 92 ? -4.464 -15.260 -8.289 1.00 94.69 92 ILE A O 1
ATOM 745 N N . SER A 1 93 ? -5.945 -14.237 -9.654 1.00 93.44 93 SER A N 1
ATOM 746 C CA . SER A 1 93 ? -6.454 -15.453 -10.266 1.00 93.44 93 SER A CA 1
ATOM 747 C C . SER A 1 93 ? -5.402 -16.146 -11.132 1.00 93.44 93 SER A C 1
ATOM 749 O O . SER A 1 93 ? -4.505 -15.494 -11.687 1.00 93.44 93 SER A O 1
ATOM 751 N N . PRO A 1 94 ? -5.512 -17.477 -11.319 1.00 92.62 94 PRO A N 1
ATOM 752 C CA . PRO A 1 94 ? -4.686 -18.199 -12.282 1.00 92.62 94 PRO A CA 1
ATOM 753 C C . PRO A 1 94 ? -4.760 -17.595 -13.692 1.00 92.62 94 PRO A C 1
ATOM 755 O O . PRO A 1 94 ? -3.756 -17.568 -14.404 1.00 92.62 94 PRO A O 1
ATOM 758 N N . GLU A 1 95 ? -5.928 -17.069 -14.078 1.00 94.12 95 GLU A N 1
ATOM 759 C CA . GLU A 1 95 ? -6.138 -16.380 -15.353 1.00 94.12 95 GLU A CA 1
ATOM 760 C C . GLU A 1 95 ? -5.310 -15.089 -15.443 1.00 94.12 95 GLU A C 1
ATOM 762 O O . GLU A 1 95 ? -4.556 -14.906 -16.406 1.00 94.12 95 GLU A O 1
ATOM 767 N N . ALA A 1 96 ? -5.375 -14.228 -14.420 1.00 94.06 96 ALA A N 1
ATOM 768 C CA . ALA A 1 96 ? -4.595 -12.995 -14.366 1.00 94.06 96 ALA A CA 1
ATOM 769 C C . ALA A 1 96 ? -3.075 -13.259 -14.350 1.00 94.06 96 ALA A C 1
ATOM 771 O O . ALA A 1 96 ? -2.333 -12.582 -15.067 1.00 94.06 96 ALA A O 1
ATOM 772 N N . ASP A 1 97 ? -2.586 -14.260 -13.601 1.00 94.00 97 ASP A N 1
ATOM 773 C CA . ASP A 1 97 ? -1.153 -14.619 -13.584 1.00 94.00 97 ASP A CA 1
ATOM 774 C C . ASP A 1 97 ? -0.675 -15.178 -14.934 1.00 94.00 97 ASP A C 1
ATOM 776 O O . ASP A 1 97 ? 0.409 -14.819 -15.417 1.00 94.00 97 ASP A O 1
ATOM 780 N N . ALA A 1 98 ? -1.475 -16.036 -15.574 1.00 94.56 98 ALA A N 1
ATOM 781 C CA . ALA A 1 98 ? -1.160 -16.578 -16.894 1.00 94.56 98 ALA A CA 1
ATOM 782 C C . ALA A 1 98 ? -1.093 -15.461 -17.945 1.00 94.56 98 ALA A C 1
ATOM 784 O O . ALA A 1 98 ? -0.138 -15.390 -18.727 1.00 94.56 98 ALA A O 1
ATOM 785 N N . LEU A 1 99 ? -2.056 -14.539 -17.921 1.00 94.56 99 LEU A N 1
ATOM 786 C CA . LEU A 1 99 ? -2.084 -13.399 -18.829 1.00 94.56 99 LEU A CA 1
ATOM 787 C C . LEU A 1 99 ? -0.915 -12.435 -18.579 1.00 94.56 99 LEU A C 1
ATOM 789 O O . LEU A 1 99 ? -0.251 -12.025 -19.533 1.00 94.56 99 LEU A O 1
ATOM 793 N N . ALA A 1 100 ? -0.589 -12.143 -17.317 1.00 94.94 100 ALA A N 1
ATOM 794 C CA . ALA A 1 100 ? 0.583 -11.340 -16.966 1.00 94.94 100 ALA A CA 1
ATOM 795 C C . ALA A 1 100 ? 1.883 -11.976 -17.478 1.00 94.94 100 ALA A C 1
ATOM 797 O O . ALA A 1 100 ? 2.748 -11.285 -18.018 1.00 94.94 100 ALA A O 1
ATOM 798 N N . THR A 1 101 ? 2.014 -13.301 -17.352 1.00 94.69 101 THR A N 1
ATOM 799 C CA . THR A 1 101 ? 3.155 -14.061 -17.888 1.00 94.69 101 THR A CA 1
ATOM 800 C C . THR A 1 101 ? 3.280 -13.878 -19.393 1.00 94.69 101 THR A C 1
ATOM 802 O O . THR A 1 101 ? 4.366 -13.572 -19.887 1.00 94.69 101 THR A O 1
ATOM 805 N N . LYS A 1 102 ? 2.167 -14.044 -20.114 1.00 95.25 102 LYS A N 1
ATOM 806 C CA . LYS A 1 102 ? 2.118 -13.927 -21.571 1.00 95.25 102 LYS A CA 1
ATOM 807 C C . LYS A 1 102 ? 2.511 -12.524 -22.036 1.00 95.25 102 LYS A C 1
ATOM 809 O O . LYS A 1 102 ? 3.359 -12.402 -22.910 1.00 95.25 102 LYS A O 1
ATOM 814 N N . ILE A 1 103 ? 1.943 -11.483 -21.426 1.00 94.06 103 ILE A N 1
ATOM 815 C CA . ILE A 1 103 ? 2.241 -10.086 -21.777 1.00 94.06 103 ILE A CA 1
ATOM 816 C C . ILE A 1 103 ? 3.710 -9.752 -21.487 1.00 94.06 103 ILE A C 1
ATOM 818 O O . ILE A 1 103 ? 4.384 -9.191 -22.346 1.00 94.06 103 ILE A O 1
ATOM 822 N N . MET A 1 104 ? 4.240 -10.152 -20.326 1.00 94.88 104 MET A N 1
ATOM 823 C CA . MET A 1 104 ? 5.644 -9.898 -19.970 1.00 94.88 104 MET A CA 1
ATOM 824 C C . MET A 1 104 ? 6.648 -10.635 -20.861 1.00 94.88 104 MET A C 1
ATOM 826 O O . MET A 1 104 ? 7.770 -10.156 -21.036 1.00 94.88 104 MET A O 1
ATOM 830 N N . ALA A 1 105 ? 6.271 -11.784 -21.429 1.00 94.75 105 ALA A N 1
ATOM 831 C CA . ALA A 1 105 ? 7.091 -12.475 -22.423 1.00 94.75 105 ALA A CA 1
ATOM 832 C C . ALA A 1 105 ? 7.201 -11.672 -23.733 1.00 94.75 105 ALA A C 1
ATOM 834 O O . ALA A 1 105 ? 8.227 -11.734 -24.403 1.00 94.75 105 ALA A O 1
ATOM 835 N N . SER A 1 106 ? 6.179 -10.873 -24.054 1.00 93.62 106 SER A N 1
ATOM 836 C CA . SER A 1 106 ? 6.129 -9.954 -25.197 1.00 93.62 106 SER A CA 1
ATOM 837 C C . SER A 1 106 ? 6.306 -8.482 -24.799 1.00 93.62 106 SER A C 1
ATOM 839 O O . SER A 1 106 ? 5.732 -7.608 -25.445 1.00 93.62 106 SER A O 1
ATOM 841 N N . LYS A 1 107 ? 7.033 -8.202 -23.708 1.00 92.94 107 LYS A N 1
ATOM 842 C CA . LYS A 1 107 ? 7.242 -6.833 -23.207 1.00 92.94 107 LYS A CA 1
ATOM 843 C C . LYS A 1 107 ? 7.888 -5.925 -24.256 1.00 92.94 107 LYS A C 1
ATOM 845 O O . LYS A 1 107 ? 8.684 -6.397 -25.071 1.00 92.94 107 LYS A O 1
ATOM 850 N N . SER A 1 108 ? 7.581 -4.629 -24.206 1.00 95.19 108 SER A N 1
ATOM 851 C CA . SER A 1 108 ? 8.051 -3.677 -25.214 1.00 95.19 108 SER A CA 1
ATOM 852 C C . SER A 1 108 ? 9.574 -3.520 -25.245 1.00 95.19 108 SER A C 1
ATOM 854 O O . SER A 1 108 ? 10.292 -3.794 -24.274 1.00 95.19 108 SER A O 1
ATOM 856 N N . ASP A 1 109 ? 10.077 -2.995 -26.361 1.00 96.19 109 ASP A N 1
ATOM 857 C CA . ASP A 1 109 ? 11.480 -2.598 -26.481 1.00 96.19 109 ASP A CA 1
ATOM 858 C C . ASP A 1 109 ? 11.858 -1.520 -25.457 1.00 96.19 109 ASP A C 1
ATOM 860 O O . ASP A 1 109 ? 12.954 -1.563 -24.899 1.00 96.19 109 ASP A O 1
ATOM 864 N N . SER A 1 110 ? 10.946 -0.595 -25.145 1.00 96.88 110 SER A N 1
ATOM 865 C CA . SER A 1 110 ? 11.168 0.454 -24.146 1.00 96.88 110 SER A CA 1
ATOM 866 C C . SER A 1 110 ? 11.384 -0.115 -22.744 1.00 96.88 110 SER A C 1
ATOM 868 O O . SER A 1 110 ? 12.352 0.267 -22.079 1.00 96.88 110 SER A O 1
ATOM 870 N N . LEU A 1 111 ? 10.564 -1.082 -22.318 1.00 96.44 111 LEU A N 1
ATOM 871 C CA . LEU A 1 111 ? 10.749 -1.773 -21.040 1.00 96.44 111 LEU A CA 1
ATOM 872 C C . LEU A 1 111 ? 12.038 -2.616 -21.041 1.00 96.44 111 LEU A C 1
ATOM 874 O O . LEU A 1 111 ? 12.789 -2.607 -20.065 1.00 96.44 111 LEU A O 1
ATOM 878 N N . ASN A 1 112 ? 12.358 -3.294 -22.148 1.00 96.12 112 ASN A N 1
ATOM 879 C CA . ASN A 1 112 ? 13.632 -4.008 -22.293 1.00 96.12 112 ASN A CA 1
ATOM 880 C C . ASN A 1 112 ? 14.846 -3.079 -22.158 1.00 96.12 112 ASN A C 1
ATOM 882 O O . ASN A 1 112 ? 15.826 -3.437 -21.503 1.00 96.12 112 ASN A O 1
ATOM 886 N N . HIS A 1 113 ? 14.798 -1.897 -22.771 1.00 96.38 113 HIS A N 1
ATOM 887 C CA . HIS A 1 113 ? 15.860 -0.904 -22.665 1.00 96.38 113 HIS A CA 1
ATOM 888 C C . HIS A 1 113 ? 15.983 -0.358 -21.244 1.00 96.38 113 HIS A C 1
ATOM 890 O O . HIS A 1 113 ? 17.092 -0.351 -20.715 1.00 96.38 113 HIS A O 1
ATOM 896 N N . TYR A 1 114 ? 14.868 -0.025 -20.589 1.00 96.88 114 TYR A N 1
ATOM 897 C CA . TYR A 1 114 ? 14.853 0.360 -19.175 1.00 96.88 114 TYR A CA 1
ATOM 898 C C . TYR A 1 114 ? 15.539 -0.679 -18.280 1.00 96.88 114 TYR A C 1
ATOM 900 O O . TYR A 1 114 ? 16.422 -0.335 -17.498 1.00 96.88 114 TYR A O 1
ATOM 908 N N . LEU A 1 115 ? 15.213 -1.964 -18.449 1.00 95.69 115 LEU A N 1
ATOM 909 C CA . LEU A 1 115 ? 15.816 -3.051 -17.671 1.00 95.69 115 LEU A CA 1
ATOM 910 C C . LEU A 1 115 ? 17.318 -3.256 -17.955 1.00 95.69 115 LEU A C 1
ATOM 912 O O . LEU A 1 115 ? 18.012 -3.857 -17.139 1.00 95.69 115 LEU A O 1
ATOM 916 N N . ARG A 1 116 ? 17.854 -2.768 -19.080 1.00 94.50 116 ARG A N 1
ATOM 917 C CA . ARG A 1 116 ? 19.298 -2.825 -19.384 1.00 94.50 116 ARG A CA 1
ATOM 918 C C . ARG A 1 116 ? 20.080 -1.647 -18.799 1.00 94.50 116 ARG A C 1
ATOM 920 O O . ARG A 1 116 ? 21.280 -1.785 -18.579 1.00 94.50 116 ARG A O 1
ATOM 927 N N . GLU A 1 117 ? 19.425 -0.523 -18.506 1.00 93.06 117 GLU A N 1
ATOM 928 C CA . GLU A 1 117 ? 20.083 0.677 -17.962 1.00 93.06 117 GLU A CA 1
ATOM 929 C C . GLU A 1 117 ? 20.673 0.466 -16.559 1.00 93.06 117 GLU A C 1
ATOM 931 O O . GLU A 1 117 ? 21.538 1.229 -16.138 1.00 93.06 117 GLU A O 1
ATOM 936 N N . PHE A 1 118 ? 20.257 -0.583 -15.845 1.00 86.94 118 PHE A N 1
ATOM 937 C CA . PHE A 1 118 ? 20.793 -0.945 -14.527 1.00 86.94 118 PHE A CA 1
ATOM 938 C C . PHE A 1 118 ? 22.263 -1.378 -14.539 1.00 86.94 118 PHE A C 1
ATOM 940 O O . PHE A 1 118 ? 22.882 -1.437 -13.484 1.00 86.94 118 PHE A O 1
ATOM 947 N N . HIS A 1 119 ? 22.837 -1.662 -15.712 1.00 81.75 119 HIS A N 1
ATOM 948 C CA . HIS A 1 119 ? 24.258 -1.989 -15.842 1.00 81.75 119 HIS A CA 1
ATOM 949 C C . HIS A 1 119 ? 25.175 -0.756 -15.830 1.00 81.75 119 HIS A C 1
ATOM 951 O O . HIS A 1 119 ? 26.389 -0.913 -15.730 1.00 81.75 119 HIS A O 1
ATOM 957 N N . LYS A 1 120 ? 24.621 0.461 -15.934 1.00 82.06 120 LYS A N 1
ATOM 958 C CA . LYS A 1 120 ? 25.406 1.698 -15.869 1.00 82.06 120 LYS A CA 1
ATOM 959 C C . LYS A 1 120 ? 25.826 1.986 -14.431 1.00 82.06 120 LYS A C 1
ATOM 961 O O . LYS A 1 120 ? 24.990 2.017 -13.527 1.00 82.06 120 LYS A O 1
ATOM 966 N N . THR A 1 121 ? 27.110 2.240 -14.241 1.00 78.38 121 THR A N 1
ATOM 967 C CA . THR A 1 121 ? 27.716 2.578 -12.954 1.00 78.38 121 THR A CA 1
ATOM 968 C C . THR A 1 121 ? 27.734 4.095 -12.736 1.00 78.38 121 THR A C 1
ATOM 970 O O . THR A 1 121 ? 27.669 4.874 -13.686 1.00 78.38 121 THR A O 1
ATOM 973 N N . ALA A 1 122 ? 27.764 4.522 -11.469 1.00 79.56 122 ALA A N 1
ATOM 974 C CA . ALA A 1 122 ? 27.628 5.932 -11.081 1.00 79.56 122 ALA A CA 1
ATOM 975 C C . ALA A 1 122 ? 28.820 6.826 -11.478 1.00 79.56 122 ALA A C 1
ATOM 977 O O . ALA A 1 122 ? 28.713 8.048 -11.431 1.00 79.56 122 ALA A O 1
ATOM 978 N N . ASP A 1 123 ? 29.946 6.225 -11.849 1.00 81.00 123 ASP A N 1
ATOM 979 C CA . ASP A 1 123 ? 31.162 6.878 -12.336 1.00 81.00 123 ASP A CA 1
ATOM 980 C C . ASP A 1 123 ? 31.084 7.283 -13.816 1.00 81.00 123 ASP A C 1
ATOM 982 O O . ASP A 1 123 ? 31.895 8.089 -14.274 1.00 81.00 123 ASP A O 1
ATOM 986 N N . LEU A 1 124 ? 30.103 6.773 -14.566 1.00 81.25 124 LEU A N 1
ATOM 987 C CA . LEU A 1 124 ? 29.927 7.132 -15.967 1.00 81.25 124 LEU A CA 1
ATOM 988 C C . LEU A 1 124 ? 29.156 8.455 -16.109 1.00 81.25 124 LEU A C 1
ATOM 990 O O . LEU A 1 124 ? 28.091 8.609 -15.502 1.00 81.25 124 LEU A O 1
ATOM 994 N N . PRO A 1 125 ? 29.603 9.386 -16.975 1.00 77.81 125 PRO A N 1
ATOM 995 C CA . PRO A 1 125 ? 28.867 10.616 -17.271 1.00 77.81 125 PRO A CA 1
ATOM 996 C C . PRO A 1 125 ? 27.426 10.362 -17.736 1.00 77.81 125 PRO A C 1
ATOM 998 O O . PRO A 1 125 ? 26.538 11.171 -17.474 1.00 77.81 125 PRO A O 1
ATOM 1001 N N . GLU A 1 126 ? 27.159 9.221 -18.383 1.00 83.75 126 GLU A N 1
ATOM 1002 C CA . GLU A 1 126 ? 25.812 8.866 -18.840 1.00 83.75 126 GLU A CA 1
ATOM 1003 C C . GLU A 1 126 ? 24.893 8.313 -17.736 1.00 83.75 126 GLU A C 1
ATOM 1005 O O . GLU A 1 126 ? 23.737 7.990 -18.019 1.00 83.75 126 GLU A O 1
ATOM 1010 N N . TYR A 1 127 ? 25.349 8.193 -16.484 1.00 84.00 127 TYR A N 1
ATOM 1011 C CA . TYR A 1 127 ? 24.539 7.655 -15.382 1.00 84.00 127 TYR A CA 1
ATOM 1012 C C . TYR A 1 127 ? 23.277 8.492 -15.103 1.00 84.00 127 TYR A C 1
ATOM 1014 O O . TYR A 1 127 ? 22.206 7.943 -14.830 1.00 84.00 127 TYR A O 1
ATOM 1022 N N . LEU A 1 128 ? 23.380 9.819 -15.243 1.00 87.25 128 LEU A N 1
ATOM 1023 C CA . LEU A 1 128 ? 22.258 10.763 -15.125 1.00 87.25 128 LEU A CA 1
ATOM 1024 C C . LEU A 1 128 ? 21.482 10.958 -16.437 1.00 87.25 128 LEU A C 1
ATOM 1026 O O . LEU A 1 128 ? 20.484 11.679 -16.461 1.00 87.25 128 LEU A O 1
ATOM 1030 N N . HIS A 1 129 ? 21.904 10.306 -17.521 1.00 90.38 129 HIS A N 1
ATOM 1031 C CA . HIS A 1 129 ? 21.311 10.438 -18.848 1.00 90.38 129 HIS A CA 1
ATOM 1032 C C . HIS A 1 129 ? 20.865 9.060 -19.361 1.00 90.38 129 HIS A C 1
ATOM 1034 O O . HIS A 1 129 ? 21.596 8.400 -20.114 1.00 90.38 129 HIS A O 1
ATOM 1040 N N . PRO A 1 130 ? 19.665 8.590 -18.955 1.00 92.69 130 PRO A N 1
ATOM 1041 C CA . PRO A 1 130 ? 19.133 7.325 -19.439 1.00 92.69 130 PRO A CA 1
ATOM 1042 C C . PRO A 1 130 ? 19.074 7.275 -20.969 1.00 92.69 130 PRO A C 1
ATOM 1044 O O . PRO A 1 130 ? 18.971 8.302 -21.636 1.00 92.69 130 PRO A O 1
ATOM 1047 N N . SER A 1 131 ? 19.117 6.087 -21.567 1.00 94.81 131 SER A N 1
ATOM 1048 C CA . SER A 1 131 ? 18.975 5.980 -23.025 1.00 94.81 131 SER A CA 1
ATOM 1049 C C . SER A 1 131 ? 17.600 6.493 -23.495 1.00 94.81 131 SER A C 1
ATOM 1051 O O . SER A 1 131 ? 16.581 6.049 -22.962 1.00 94.81 131 SER A O 1
ATOM 1053 N N . PRO A 1 132 ? 17.513 7.320 -24.559 1.00 95.88 132 PRO A N 1
ATOM 1054 C CA . PRO A 1 132 ? 16.230 7.692 -25.169 1.00 95.88 132 PRO A CA 1
ATOM 1055 C C . PRO A 1 132 ? 15.400 6.484 -25.632 1.00 95.88 132 PRO A C 1
ATOM 1057 O O . PRO A 1 132 ? 14.177 6.563 -25.729 1.00 95.88 132 PRO A O 1
ATOM 1060 N N . LYS A 1 133 ? 16.049 5.333 -25.868 1.00 96.69 133 LYS A N 1
ATOM 1061 C CA . LYS A 1 133 ? 15.384 4.073 -26.235 1.00 96.69 133 LYS A CA 1
ATOM 1062 C C . LYS A 1 133 ? 14.471 3.523 -25.132 1.00 96.69 133 LYS A C 1
ATOM 1064 O O . LYS A 1 133 ? 13.614 2.694 -25.422 1.00 96.69 133 LYS A O 1
ATOM 1069 N N . CYS A 1 134 ? 14.608 4.001 -23.894 1.00 96.38 134 CYS A N 1
ATOM 1070 C CA . CYS A 1 134 ? 13.706 3.666 -22.791 1.00 96.38 134 CYS A CA 1
ATOM 1071 C C . CYS A 1 134 ? 12.281 4.213 -22.984 1.00 96.38 134 CYS A C 1
ATOM 1073 O O . CYS A 1 134 ? 11.391 3.820 -22.236 1.00 96.38 134 CYS A O 1
ATOM 1075 N N . GLY A 1 135 ? 12.034 5.107 -23.951 1.00 96.31 135 GLY A N 1
ATOM 1076 C CA . GLY A 1 135 ? 10.693 5.635 -24.219 1.00 96.31 135 GLY A CA 1
ATOM 1077 C C . GLY A 1 135 ? 10.073 6.284 -22.976 1.00 96.31 135 GLY A C 1
ATOM 1078 O O . GLY A 1 135 ? 10.712 7.109 -22.323 1.00 96.31 135 GLY A O 1
ATOM 1079 N N . SER A 1 136 ? 8.854 5.877 -22.604 1.00 95.25 136 SER A N 1
ATOM 1080 C CA . SER A 1 136 ? 8.169 6.356 -21.388 1.00 95.25 136 SER A CA 1
ATOM 1081 C C . SER A 1 136 ? 8.942 6.057 -20.094 1.00 95.25 136 SER A C 1
ATOM 1083 O O . SER A 1 136 ? 8.834 6.808 -19.124 1.00 95.25 136 SER A O 1
ATOM 1085 N N . PHE A 1 137 ? 9.791 5.025 -20.082 1.00 97.31 137 PHE A N 1
ATOM 1086 C CA . PHE A 1 137 ? 10.638 4.684 -18.939 1.00 97.31 137 PHE A CA 1
ATOM 1087 C C . PHE A 1 137 ? 11.908 5.541 -18.826 1.00 97.31 137 PHE A C 1
ATOM 1089 O O . PHE A 1 137 ? 12.623 5.432 -17.828 1.00 97.31 137 PHE A O 1
ATOM 1096 N N . PHE A 1 138 ? 12.210 6.411 -19.799 1.00 96.88 138 PHE A N 1
ATOM 1097 C CA . PHE A 1 138 ? 13.345 7.339 -19.703 1.00 96.88 138 PHE A CA 1
ATOM 1098 C C . PHE A 1 138 ? 13.243 8.193 -18.433 1.00 96.88 138 PHE A C 1
ATOM 1100 O O . PHE A 1 138 ? 14.167 8.219 -17.618 1.00 96.88 138 PHE A O 1
ATOM 1107 N N . MET A 1 139 ? 12.083 8.828 -18.226 1.00 97.19 139 MET A N 1
ATOM 1108 C CA . MET A 1 139 ? 11.859 9.679 -17.056 1.00 97.19 139 MET A CA 1
ATOM 1109 C C . MET A 1 139 ? 11.838 8.856 -15.766 1.00 97.19 139 MET A C 1
ATOM 1111 O O . MET A 1 139 ? 12.353 9.314 -14.752 1.00 97.19 139 MET A O 1
ATOM 1115 N N . VAL A 1 140 ? 11.326 7.622 -15.811 1.00 97.00 140 VAL A N 1
ATOM 1116 C CA . VAL A 1 140 ? 11.368 6.697 -14.668 1.00 97.00 140 VAL A CA 1
ATOM 1117 C C . VAL A 1 140 ? 12.802 6.494 -14.199 1.00 97.00 140 VAL A C 1
ATOM 1119 O O . VAL A 1 140 ? 1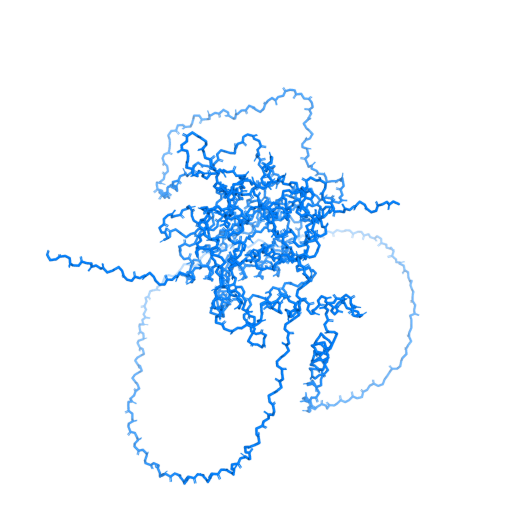3.104 6.704 -13.026 1.00 97.00 140 VAL A O 1
ATOM 1122 N N . ARG A 1 141 ? 13.702 6.125 -15.119 1.00 96.44 141 ARG A N 1
ATOM 1123 C CA . ARG A 1 141 ? 15.099 5.865 -14.770 1.00 96.44 141 ARG A CA 1
ATOM 1124 C C . ARG A 1 141 ? 15.800 7.126 -14.280 1.00 96.44 141 ARG A C 1
ATOM 1126 O O . ARG A 1 141 ? 16.517 7.048 -13.291 1.00 96.44 141 ARG A O 1
ATOM 1133 N N . TYR A 1 142 ? 15.560 8.267 -14.927 1.00 95.75 142 TYR A N 1
ATOM 1134 C CA . TYR A 1 142 ? 16.121 9.551 -14.507 1.00 95.75 142 TYR A CA 1
ATOM 1135 C C . TYR A 1 142 ? 15.752 9.869 -13.052 1.00 95.75 142 TYR A C 1
ATOM 1137 O O . TYR A 1 142 ? 16.637 10.067 -12.223 1.00 95.75 142 TYR A O 1
ATOM 1145 N N . TRP A 1 143 ? 14.459 9.841 -12.711 1.00 96.12 143 TRP A N 1
ATOM 1146 C CA . TRP A 1 143 ? 14.000 10.161 -11.357 1.00 96.12 143 TRP A CA 1
ATOM 1147 C C . TRP A 1 143 ? 14.411 9.111 -10.328 1.00 96.12 143 TRP A C 1
ATOM 1149 O O . TRP A 1 143 ? 14.750 9.480 -9.208 1.00 96.12 143 TRP A O 1
ATOM 1159 N N . GLN A 1 144 ? 14.468 7.827 -10.696 1.00 95.50 144 GLN A N 1
ATOM 1160 C CA . GLN A 1 144 ? 15.071 6.809 -9.833 1.00 95.50 144 GLN A CA 1
ATOM 1161 C C . GLN A 1 144 ? 16.521 7.174 -9.521 1.00 95.50 144 GLN A C 1
ATOM 1163 O O . GLN A 1 144 ? 16.860 7.260 -8.347 1.00 95.50 144 GLN A O 1
ATOM 1168 N N . THR A 1 145 ? 17.348 7.474 -10.528 1.00 93.19 145 THR A N 1
ATOM 1169 C CA . THR A 1 145 ? 18.734 7.912 -10.314 1.00 93.19 145 THR A CA 1
ATOM 1170 C C . THR A 1 145 ? 18.813 9.128 -9.391 1.00 93.19 145 THR A C 1
ATOM 1172 O O . THR A 1 145 ? 19.605 9.103 -8.449 1.00 93.19 145 THR A O 1
ATOM 1175 N N . MET A 1 146 ? 17.949 10.130 -9.594 1.00 93.44 146 MET A N 1
ATOM 1176 C CA . MET A 1 146 ? 17.881 11.316 -8.732 1.00 93.44 146 MET A CA 1
ATOM 1177 C C . MET A 1 146 ? 17.574 10.964 -7.275 1.00 93.44 146 MET A C 1
ATOM 1179 O O . MET A 1 146 ? 18.173 11.547 -6.375 1.00 93.44 146 MET A O 1
ATOM 1183 N N . VAL A 1 147 ? 16.699 9.985 -7.019 1.00 92.69 147 VAL A N 1
ATOM 1184 C CA . VAL A 1 147 ? 16.453 9.495 -5.656 1.00 92.69 147 VAL A CA 1
ATOM 1185 C C . VAL A 1 147 ? 17.756 9.010 -5.026 1.00 92.69 147 VAL A C 1
ATOM 1187 O O . VAL A 1 147 ? 18.087 9.448 -3.931 1.00 92.69 147 VAL A O 1
ATOM 1190 N N . SER A 1 148 ? 18.543 8.174 -5.702 1.00 87.62 148 SER A N 1
ATOM 1191 C CA . SER A 1 148 ? 19.794 7.672 -5.110 1.00 87.62 148 SER A CA 1
ATOM 1192 C C . SER A 1 148 ? 20.879 8.727 -4.951 1.00 87.62 148 SER A C 1
ATOM 1194 O O . SER A 1 148 ? 21.642 8.649 -3.994 1.00 87.62 148 SER A O 1
ATOM 1196 N N . THR A 1 149 ? 20.972 9.703 -5.855 1.00 87.25 149 THR A N 1
ATOM 1197 C CA . THR A 1 149 ? 22.037 10.716 -5.798 1.00 87.25 149 THR A CA 1
ATOM 1198 C C . THR A 1 149 ? 21.700 11.906 -4.900 1.00 87.25 149 THR A C 1
ATOM 1200 O O . THR A 1 149 ? 22.620 12.545 -4.392 1.00 87.25 149 THR A O 1
ATOM 1203 N N . HIS A 1 150 ? 20.415 12.213 -4.687 1.00 87.75 150 HIS A N 1
ATOM 1204 C CA . HIS A 1 150 ? 19.985 13.404 -3.943 1.00 87.75 150 HIS A CA 1
ATOM 1205 C C . HIS A 1 150 ? 19.315 13.121 -2.597 1.00 87.75 150 HIS A C 1
ATOM 1207 O O . HIS A 1 150 ? 19.213 14.045 -1.793 1.00 87.75 150 HIS A O 1
ATOM 1213 N N . THR A 1 151 ? 18.904 11.884 -2.298 1.00 84.19 151 THR A N 1
ATOM 1214 C CA . THR A 1 151 ? 18.388 11.549 -0.959 1.00 84.19 151 THR A CA 1
ATOM 1215 C C . THR A 1 151 ? 19.512 11.077 -0.041 1.00 84.19 151 THR A C 1
ATOM 1217 O O . THR A 1 151 ? 20.379 10.294 -0.435 1.00 84.19 151 THR A O 1
ATOM 1220 N N . LYS A 1 152 ? 19.503 11.559 1.206 1.00 76.19 152 LYS A N 1
ATOM 1221 C CA . LYS A 1 152 ? 20.538 11.244 2.199 1.00 76.19 152 LYS A CA 1
ATOM 1222 C C . LYS A 1 152 ? 20.560 9.748 2.526 1.00 76.19 152 LYS A C 1
ATOM 1224 O O . LYS A 1 152 ? 19.528 9.167 2.864 1.00 76.19 152 LYS A O 1
ATOM 1229 N N . ASP A 1 153 ? 21.749 9.150 2.523 1.00 71.19 153 ASP A N 1
ATOM 1230 C CA . ASP A 1 153 ? 21.981 7.851 3.153 1.00 71.19 153 ASP A CA 1
ATOM 1231 C C . ASP A 1 153 ? 21.807 8.000 4.668 1.00 71.19 153 ASP A C 1
ATOM 1233 O O . ASP A 1 153 ? 22.606 8.657 5.334 1.00 71.19 153 ASP A O 1
ATOM 1237 N N . GLY A 1 154 ? 20.743 7.413 5.217 1.00 56.78 154 GLY A N 1
ATOM 1238 C CA . GLY A 1 154 ? 20.372 7.561 6.629 1.00 56.78 154 GLY A CA 1
ATOM 1239 C C . GLY A 1 154 ? 21.421 7.084 7.646 1.00 56.78 154 GLY A C 1
ATOM 1240 O O . GLY A 1 154 ? 21.294 7.429 8.815 1.00 56.78 154 GLY A O 1
ATOM 1241 N N . ASP A 1 155 ? 22.454 6.350 7.216 1.00 54.84 155 ASP A N 1
ATOM 1242 C CA . ASP A 1 155 ? 23.448 5.729 8.104 1.00 54.84 155 ASP A CA 1
ATOM 1243 C C . ASP A 1 155 ? 24.835 6.404 8.079 1.00 54.84 155 ASP A C 1
ATOM 1245 O O . ASP A 1 155 ? 25.676 6.111 8.928 1.00 54.84 155 ASP A O 1
ATOM 1249 N N . THR A 1 156 ? 25.092 7.356 7.176 1.00 49.69 156 THR A N 1
ATOM 1250 C CA . THR A 1 156 ? 26.357 8.111 7.157 1.00 49.69 156 THR A CA 1
ATOM 1251 C C . THR A 1 156 ? 26.074 9.602 7.154 1.00 49.69 156 THR A C 1
ATOM 1253 O O . THR A 1 156 ? 25.691 10.174 6.136 1.00 49.69 156 THR A O 1
ATOM 1256 N N . ALA A 1 157 ? 26.309 10.250 8.295 1.00 41.72 157 ALA A N 1
ATOM 1257 C CA . ALA A 1 157 ? 26.122 11.685 8.530 1.00 41.72 157 ALA A CA 1
ATOM 1258 C C . ALA A 1 157 ? 27.026 12.616 7.676 1.00 41.72 157 ALA A C 1
ATOM 1260 O O . ALA A 1 157 ? 27.242 13.771 8.033 1.00 41.72 157 ALA A O 1
ATOM 1261 N N . SER A 1 158 ? 27.558 12.150 6.544 1.00 41.91 158 SER A N 1
ATOM 1262 C CA . SER A 1 158 ? 28.494 12.873 5.683 1.00 41.91 158 SER A CA 1
ATOM 1263 C C . SER A 1 158 ? 28.159 12.762 4.188 1.00 41.91 158 SER A C 1
ATOM 1265 O O . SER A 1 158 ? 29.049 12.629 3.351 1.00 41.91 158 SER A O 1
ATOM 1267 N N . SER A 1 159 ? 26.887 12.872 3.790 1.00 42.25 159 SER A N 1
ATOM 1268 C CA . SER A 1 159 ? 26.587 13.090 2.369 1.00 42.25 159 SER A CA 1
ATOM 1269 C C . SER A 1 159 ? 26.934 14.532 1.980 1.00 42.25 159 SER A C 1
ATOM 1271 O O . SER A 1 159 ? 26.298 15.485 2.446 1.00 42.25 159 SER A O 1
ATOM 1273 N N . LYS A 1 160 ? 27.931 14.671 1.099 1.00 42.34 160 LYS A N 1
ATOM 1274 C CA . LYS A 1 160 ? 28.274 15.876 0.336 1.00 42.34 160 LYS A CA 1
ATOM 1275 C C . LYS A 1 160 ? 27.085 16.276 -0.542 1.00 42.34 160 LYS A C 1
ATOM 1277 O O . LYS A 1 160 ? 27.091 16.055 -1.747 1.00 42.34 160 LYS A O 1
ATOM 1282 N N . ILE A 1 161 ? 26.047 16.867 0.043 1.00 42.22 161 ILE A N 1
ATOM 1283 C CA . ILE A 1 161 ? 25.162 17.707 -0.757 1.00 42.22 161 ILE A CA 1
ATOM 1284 C C . ILE A 1 161 ? 26.094 18.752 -1.352 1.00 42.22 161 ILE A C 1
ATOM 1286 O O . ILE A 1 161 ? 26.795 19.442 -0.606 1.00 42.22 161 ILE A O 1
ATOM 1290 N N . PHE A 1 162 ? 26.138 18.818 -2.680 1.00 40.66 162 PHE A N 1
ATOM 1291 C CA . PHE A 1 162 ? 26.690 19.938 -3.423 1.00 40.66 162 PHE A CA 1
ATOM 1292 C C . PHE A 1 162 ? 25.842 21.152 -3.028 1.00 40.66 162 PHE A C 1
ATOM 1294 O O . PHE A 1 162 ? 24.922 21.550 -3.731 1.00 40.66 162 PHE A O 1
ATOM 1301 N N . LYS A 1 163 ? 26.057 21.680 -1.819 1.00 37.88 163 LYS A N 1
ATOM 1302 C CA . LYS A 1 163 ? 25.676 23.036 -1.490 1.00 37.88 163 LYS A CA 1
ATOM 1303 C C . LYS A 1 163 ? 26.587 23.835 -2.407 1.00 37.88 163 LYS A C 1
ATOM 1305 O O . LYS A 1 163 ? 27.803 23.764 -2.204 1.00 37.88 163 LYS A O 1
ATOM 1310 N N . PRO A 1 164 ? 26.067 24.546 -3.421 1.00 34.56 164 PRO A N 1
ATOM 1311 C CA . PRO A 1 164 ? 26.849 25.640 -3.962 1.00 34.56 164 PRO A CA 1
ATOM 1312 C C . PRO A 1 164 ? 27.288 26.431 -2.730 1.00 34.56 164 PRO A C 1
ATOM 1314 O O . PRO A 1 164 ? 26.456 26.686 -1.851 1.00 34.56 164 PRO A O 1
ATOM 1317 N N . GLN A 1 165 ? 28.581 26.716 -2.586 1.00 30.36 165 GLN A N 1
ATOM 1318 C CA . GLN A 1 165 ? 28.997 27.734 -1.635 1.00 30.36 165 GLN A CA 1
ATOM 1319 C C . GLN A 1 165 ? 28.308 29.016 -2.096 1.00 30.36 165 GLN A C 1
ATOM 1321 O O . GLN A 1 165 ? 28.797 29.726 -2.968 1.00 30.36 165 GLN A O 1
ATOM 1326 N N . VAL A 1 166 ? 27.113 29.263 -1.566 1.00 39.09 166 VAL A N 1
ATOM 1327 C CA . VAL A 1 166 ? 26.492 30.570 -1.607 1.00 39.09 166 VAL A CA 1
ATOM 1328 C C . VAL A 1 166 ? 27.364 31.370 -0.665 1.00 39.09 166 VAL A C 1
ATOM 1330 O O . VAL A 1 166 ? 27.242 31.264 0.557 1.00 39.09 166 VAL A O 1
ATOM 1333 N N . GLY A 1 167 ? 28.341 32.060 -1.254 1.00 34.94 167 GLY A N 1
ATOM 1334 C CA . GLY A 1 167 ? 29.014 33.155 -0.591 1.00 34.94 167 GLY A CA 1
ATOM 1335 C C . GLY A 1 167 ? 27.932 34.017 0.038 1.00 34.94 167 GLY A C 1
ATOM 1336 O O . GLY A 1 167 ? 26.941 34.352 -0.610 1.00 34.94 167 GLY A O 1
ATOM 1337 N N . SER A 1 168 ? 28.088 34.254 1.334 1.00 46.22 168 SER A N 1
ATOM 1338 C CA . SER A 1 168 ? 27.334 35.252 2.067 1.00 46.22 168 SER A CA 1
ATOM 1339 C C . SER A 1 168 ? 27.364 36.549 1.272 1.00 46.22 168 SER A C 1
ATOM 1341 O O . SER A 1 168 ? 28.391 37.207 1.280 1.00 46.22 168 SER A O 1
ATOM 1343 N N . ASP A 1 169 ? 26.273 36.862 0.578 1.00 41.88 169 ASP A N 1
ATOM 1344 C CA . ASP A 1 169 ? 25.772 38.216 0.387 1.00 41.88 169 ASP A CA 1
ATOM 1345 C C . ASP A 1 169 ? 24.322 38.172 -0.109 1.00 41.88 169 ASP A C 1
ATOM 1347 O O . ASP A 1 169 ? 23.917 37.343 -0.925 1.00 41.88 169 ASP A O 1
ATOM 1351 N N . ASN A 1 170 ? 23.516 39.056 0.469 1.00 42.97 170 ASN A N 1
ATOM 1352 C CA . ASN A 1 170 ? 22.085 39.206 0.251 1.00 42.97 170 ASN A CA 1
ATOM 1353 C C . ASN A 1 170 ? 21.717 39.330 -1.240 1.00 42.97 170 ASN A C 1
ATOM 1355 O O . ASN A 1 170 ? 21.749 40.424 -1.798 1.00 42.97 170 ASN A O 1
ATOM 1359 N N . ALA A 1 171 ? 21.257 38.247 -1.867 1.00 35.75 171 ALA A N 1
ATOM 1360 C CA . ALA A 1 171 ? 20.561 38.317 -3.149 1.00 35.75 171 ALA A CA 1
ATOM 1361 C C . ALA A 1 171 ? 19.389 37.328 -3.192 1.00 35.75 171 ALA A C 1
ATOM 1363 O O . ALA A 1 171 ? 19.542 36.113 -3.306 1.00 35.75 171 ALA A O 1
ATOM 1364 N N . ARG A 1 172 ? 18.180 37.886 -3.097 1.00 34.12 172 ARG A N 1
ATOM 1365 C CA . ARG A 1 172 ? 16.910 37.226 -3.417 1.00 34.12 172 ARG A CA 1
ATOM 1366 C C . ARG A 1 172 ? 16.964 36.714 -4.869 1.00 34.12 172 ARG A C 1
ATOM 1368 O O . ARG A 1 172 ? 17.453 37.455 -5.720 1.00 34.12 172 ARG A O 1
ATOM 1375 N N . PRO A 1 173 ? 16.426 35.525 -5.201 1.00 30.67 173 PRO A N 1
ATOM 1376 C CA . PRO A 1 173 ? 16.310 35.105 -6.593 1.00 30.67 173 PRO A CA 1
ATOM 1377 C C . PRO A 1 173 ? 15.398 36.088 -7.334 1.00 30.67 173 PRO A C 1
ATOM 1379 O O . PRO A 1 173 ? 14.204 36.181 -7.041 1.00 30.67 173 PRO A O 1
ATOM 1382 N N . VAL A 1 174 ? 15.972 36.860 -8.253 1.00 38.84 174 VAL A N 1
ATOM 1383 C CA . VAL A 1 174 ? 15.221 37.695 -9.188 1.00 38.84 174 VAL A CA 1
ATOM 1384 C C . VAL A 1 174 ? 14.724 36.774 -10.297 1.00 38.84 174 VAL A C 1
ATOM 1386 O O . VAL A 1 174 ? 15.509 36.075 -10.936 1.00 38.84 174 VAL A O 1
ATOM 1389 N N . THR A 1 175 ? 13.408 36.742 -10.489 1.00 35.31 175 THR A N 1
ATOM 1390 C CA . THR A 1 175 ? 12.744 36.107 -11.630 1.00 35.31 175 THR A CA 1
ATOM 1391 C C . THR A 1 175 ? 13.424 36.550 -12.933 1.00 35.31 175 THR A C 1
ATOM 1393 O O . THR A 1 175 ? 13.687 37.747 -13.072 1.00 35.31 175 THR A O 1
ATOM 1396 N N . PRO A 1 176 ? 13.703 35.656 -13.900 1.00 33.12 176 PRO A N 1
ATOM 1397 C CA . PRO A 1 176 ? 14.269 36.079 -15.176 1.00 33.12 176 PRO A CA 1
ATOM 1398 C C . PRO A 1 176 ? 13.350 37.122 -15.833 1.00 33.12 176 PRO A C 1
ATOM 1400 O O . PRO A 1 176 ? 12.128 36.932 -15.813 1.00 33.12 176 PRO A O 1
ATOM 1403 N N . PRO A 1 177 ? 13.888 38.212 -16.407 1.00 30.47 177 PRO A N 1
ATOM 1404 C CA . PRO A 1 177 ? 13.073 39.168 -17.138 1.00 30.47 177 PRO A CA 1
ATOM 1405 C C . PRO A 1 177 ? 12.382 38.454 -18.303 1.00 30.47 177 PRO A C 1
ATOM 1407 O O . PRO A 1 177 ? 13.021 37.728 -19.068 1.00 30.47 177 PRO A O 1
ATOM 1410 N N . GLN A 1 178 ? 11.068 38.659 -18.428 1.00 34.47 178 GLN A N 1
ATOM 1411 C CA . GLN A 1 178 ? 10.310 38.275 -19.614 1.00 34.47 178 GLN A CA 1
ATOM 1412 C C . GLN A 1 178 ? 10.980 38.898 -20.842 1.00 34.47 178 GLN A C 1
ATOM 1414 O O . GLN A 1 178 ? 10.931 40.111 -21.043 1.00 34.47 178 GLN A O 1
ATOM 1419 N N . GLN A 1 179 ? 11.610 38.065 -21.667 1.00 31.95 179 GLN A N 1
ATOM 1420 C CA . GLN A 1 179 ? 11.998 38.467 -23.007 1.00 31.95 179 GLN A CA 1
ATOM 1421 C C . GLN A 1 179 ? 10.726 38.580 -23.848 1.00 31.95 179 GLN A C 1
ATOM 1423 O O . GLN A 1 179 ? 10.096 37.584 -24.197 1.00 31.95 179 GLN A O 1
ATOM 1428 N N . ASN A 1 180 ? 10.352 39.818 -24.166 1.00 43.06 180 ASN A N 1
ATOM 1429 C CA . ASN A 1 180 ? 9.454 40.115 -25.272 1.00 43.06 180 ASN A CA 1
ATOM 1430 C C . ASN A 1 180 ? 10.158 39.711 -26.571 1.00 43.06 180 ASN A C 1
ATOM 1432 O O . ASN A 1 180 ? 10.986 40.456 -27.092 1.00 43.06 180 ASN A O 1
ATOM 1436 N N . SER A 1 181 ? 9.842 38.523 -27.080 1.00 35.03 181 SER A N 1
ATOM 1437 C CA . SER A 1 181 ? 10.242 38.099 -28.419 1.00 35.03 181 SER A CA 1
ATOM 1438 C C . SER A 1 181 ? 9.058 38.233 -29.367 1.00 35.03 181 SER A C 1
ATOM 1440 O O . SER A 1 181 ? 8.017 37.596 -29.220 1.00 35.03 181 SER A O 1
ATOM 1442 N N . THR A 1 182 ? 9.259 39.128 -30.322 1.00 38.31 182 THR A N 1
ATOM 1443 C CA . THR A 1 182 ? 8.456 39.417 -31.502 1.00 38.31 182 THR A CA 1
ATOM 1444 C C . THR A 1 182 ? 8.239 38.186 -32.390 1.00 38.31 182 THR A C 1
ATOM 1446 O O . THR A 1 182 ? 8.976 37.205 -32.353 1.00 38.31 182 THR A O 1
ATOM 1449 N N . SER A 1 183 ? 7.179 38.285 -33.190 1.00 42.22 183 SER A N 1
ATOM 1450 C CA . SER A 1 183 ? 6.553 37.274 -34.042 1.00 42.22 183 SER A CA 1
ATOM 1451 C C . SER A 1 183 ? 7.482 36.379 -34.874 1.00 42.22 183 SER A C 1
ATOM 1453 O O . SER A 1 183 ? 8.271 36.863 -35.684 1.00 42.22 183 SER A O 1
ATOM 1455 N N . GLY A 1 184 ? 7.225 35.073 -34.808 1.00 35.34 184 GLY A N 1
ATOM 1456 C CA . GLY A 1 184 ? 7.619 34.091 -35.816 1.00 35.34 184 GLY A CA 1
ATOM 1457 C C . GLY A 1 184 ? 6.856 32.788 -35.590 1.00 35.34 184 GLY A C 1
ATOM 1458 O O . GLY A 1 184 ? 7.149 32.063 -34.647 1.00 35.34 184 GLY A O 1
ATOM 1459 N N . SER A 1 185 ? 5.837 32.520 -36.406 1.00 37.00 185 SER A N 1
ATOM 1460 C CA . SER A 1 185 ? 4.927 31.373 -36.279 1.00 37.00 185 SER A CA 1
ATOM 1461 C C . SER A 1 185 ? 5.587 30.062 -36.744 1.00 37.00 185 SER A C 1
ATOM 1463 O O . SER A 1 185 ? 5.912 29.964 -37.929 1.00 37.00 185 SER A O 1
ATOM 1465 N N . PRO A 1 186 ? 5.719 29.017 -35.901 1.00 35.69 186 PRO A N 1
ATOM 1466 C CA . PRO A 1 186 ? 6.030 27.661 -36.348 1.00 35.69 186 PRO A CA 1
ATOM 1467 C C . PRO A 1 186 ? 4.749 26.806 -36.460 1.00 35.69 186 PRO A C 1
ATOM 1469 O O . PRO A 1 186 ? 3.708 27.158 -35.896 1.00 35.69 186 PRO A O 1
ATOM 1472 N N . PRO A 1 187 ? 4.792 25.686 -37.203 1.00 33.69 187 PRO A N 1
ATOM 1473 C CA . PRO A 1 187 ? 3.604 24.945 -37.617 1.00 33.69 187 PRO A CA 1
ATOM 1474 C C . PRO A 1 187 ? 2.877 24.280 -36.441 1.00 33.69 187 PRO A C 1
ATOM 1476 O O . PRO A 1 187 ? 3.480 23.628 -35.589 1.00 33.69 187 PRO A O 1
ATOM 1479 N N . LYS A 1 188 ? 1.547 24.422 -36.444 1.00 37.00 188 LYS A N 1
ATOM 1480 C CA . LYS A 1 188 ? 0.609 23.790 -35.512 1.00 37.00 188 LYS A CA 1
ATOM 1481 C C . LYS A 1 188 ? 0.659 22.262 -35.626 1.00 37.00 188 LYS A C 1
ATOM 1483 O O . LYS A 1 188 ? -0.001 21.683 -36.483 1.00 37.00 188 LYS A O 1
ATOM 1488 N N . PHE A 1 189 ? 1.362 21.612 -34.706 1.00 32.00 189 PHE A N 1
ATOM 1489 C CA . PHE A 1 189 ? 1.003 20.268 -34.256 1.00 32.00 189 PHE A CA 1
ATOM 1490 C C . PHE A 1 189 ? 0.292 20.408 -32.910 1.00 32.00 189 PHE A C 1
ATOM 1492 O O . PHE A 1 189 ? 0.914 20.463 -31.851 1.00 32.00 189 PHE A O 1
ATOM 1499 N N . GLU A 1 190 ? -1.034 20.538 -32.962 1.00 26.92 190 GLU A N 1
ATOM 1500 C CA . GLU A 1 190 ? -1.890 20.579 -31.777 1.00 26.92 190 GLU A CA 1
ATOM 1501 C C . GLU A 1 190 ? -1.919 19.184 -31.137 1.00 26.92 190 GLU A C 1
ATOM 1503 O O . GLU A 1 190 ? -2.711 18.316 -31.497 1.00 26.92 190 GLU A O 1
ATOM 1508 N N . THR A 1 191 ? -1.029 18.958 -30.169 1.00 28.02 191 THR A N 1
ATOM 1509 C CA . THR A 1 191 ? -1.261 17.926 -29.153 1.00 28.02 191 THR A CA 1
ATOM 1510 C C . THR A 1 191 ? -2.434 18.425 -28.307 1.00 28.02 191 THR A C 1
ATOM 1512 O O . THR A 1 191 ? -2.338 19.542 -27.791 1.00 28.02 191 THR A O 1
ATOM 1515 N N . PRO A 1 192 ? -3.546 17.679 -28.159 1.00 30.56 192 PRO A N 1
ATOM 1516 C CA . PRO A 1 192 ? -4.659 18.127 -27.334 1.00 30.56 192 PRO A CA 1
ATOM 1517 C C . PRO A 1 192 ? -4.143 18.403 -25.924 1.00 30.56 192 PRO A C 1
ATOM 1519 O O . PRO A 1 192 ? -3.652 17.490 -25.256 1.00 30.56 192 PRO A O 1
ATOM 1522 N N . ALA A 1 193 ? -4.215 19.662 -25.485 1.00 28.83 193 ALA A N 1
ATOM 1523 C CA . ALA A 1 193 ? -3.852 20.040 -24.130 1.00 28.83 193 ALA A CA 1
ATOM 1524 C C . ALA A 1 193 ? -4.675 19.177 -23.167 1.00 28.83 193 ALA A C 1
ATOM 1526 O O . ALA A 1 193 ? -5.907 19.260 -23.130 1.00 28.83 193 ALA A O 1
ATOM 1527 N N . ALA A 1 194 ? -3.999 18.300 -22.421 1.00 25.16 194 ALA A N 1
ATOM 1528 C CA . ALA A 1 194 ? -4.630 17.572 -21.337 1.00 25.16 194 ALA A CA 1
ATOM 1529 C C . ALA A 1 194 ? -5.295 18.609 -20.426 1.00 25.16 194 ALA A C 1
ATOM 1531 O O . ALA A 1 194 ? -4.638 19.566 -20.016 1.00 25.16 194 ALA A O 1
ATOM 1532 N N . LYS A 1 195 ? -6.597 18.453 -20.144 1.00 27.50 195 LYS A N 1
ATOM 1533 C CA . LYS A 1 195 ? -7.303 19.305 -19.178 1.00 27.50 195 LYS A CA 1
ATOM 1534 C C . LYS A 1 195 ? -6.483 19.314 -17.888 1.00 27.50 195 LYS A C 1
ATOM 1536 O O . LYS A 1 195 ? -6.411 18.298 -17.199 1.00 27.50 195 LYS A O 1
ATOM 1541 N N . SER A 1 196 ? -5.825 20.435 -17.600 1.00 26.69 196 SER A N 1
ATOM 1542 C CA . SER A 1 196 ? -5.020 20.591 -16.399 1.00 26.69 196 SER A CA 1
ATOM 1543 C C . SER A 1 196 ? -5.972 20.626 -15.213 1.00 26.69 196 SER A C 1
ATOM 1545 O O . SER A 1 196 ? -6.614 21.641 -14.942 1.00 26.69 196 SER A O 1
ATOM 1547 N N . HIS A 1 197 ? -6.105 19.504 -14.516 1.00 29.42 197 HIS A N 1
ATOM 1548 C CA . HIS A 1 197 ? -6.648 19.531 -13.170 1.00 29.42 197 HIS A CA 1
ATOM 1549 C C . HIS A 1 197 ? -5.593 20.211 -12.292 1.00 29.42 197 HIS A C 1
ATOM 1551 O O . HIS A 1 197 ? -4.447 19.752 -12.295 1.00 29.42 197 HIS A O 1
ATOM 1557 N N . PRO A 1 198 ? -5.913 21.317 -11.595 1.00 29.66 198 PRO A N 1
ATOM 1558 C CA . PRO A 1 198 ? -4.955 21.924 -10.686 1.00 29.66 198 PRO A CA 1
ATOM 1559 C C . PRO A 1 198 ? -4.535 20.861 -9.672 1.00 29.66 198 PRO A C 1
ATOM 1561 O O . PRO A 1 198 ? -5.388 20.177 -9.101 1.00 29.66 198 PRO A O 1
ATOM 1564 N N . ALA A 1 199 ? -3.223 20.700 -9.474 1.00 33.53 199 ALA A N 1
ATOM 1565 C CA . ALA A 1 199 ? -2.718 19.918 -8.357 1.00 33.53 199 ALA A CA 1
ATOM 1566 C C . ALA A 1 199 ? -3.418 20.436 -7.098 1.00 33.53 199 ALA A C 1
ATOM 1568 O O . ALA A 1 199 ? -3.493 21.654 -6.897 1.00 33.53 199 ALA A O 1
ATOM 1569 N N . ALA A 1 200 ? -3.994 19.530 -6.303 1.00 36.34 200 ALA A N 1
ATOM 1570 C CA . ALA A 1 200 ? -4.618 19.901 -5.045 1.00 36.34 200 ALA A CA 1
ATOM 1571 C C . ALA A 1 200 ? -3.618 20.779 -4.287 1.00 36.34 200 ALA A C 1
ATOM 1573 O O . ALA A 1 200 ? -2.500 20.332 -4.022 1.00 36.34 200 ALA A O 1
ATOM 1574 N N . ARG A 1 201 ? -3.978 22.046 -4.024 1.00 34.66 201 ARG A N 1
ATOM 1575 C CA . ARG A 1 201 ? -3.148 22.934 -3.208 1.00 34.66 201 ARG A CA 1
ATOM 1576 C C . ARG A 1 201 ? -2.898 22.178 -1.914 1.00 34.66 201 ARG A C 1
ATOM 1578 O O . ARG A 1 201 ? -3.844 21.937 -1.165 1.00 34.66 201 ARG A O 1
ATOM 1585 N N . GLY A 1 202 ? -1.650 21.764 -1.693 1.00 36.69 202 GLY A N 1
ATOM 1586 C CA . GLY A 1 202 ? -1.243 21.255 -0.398 1.00 36.69 202 GLY A CA 1
ATOM 1587 C C . GLY A 1 202 ? -1.697 22.282 0.626 1.00 36.69 202 GLY A C 1
ATOM 1588 O O . GLY A 1 202 ? -1.420 23.474 0.476 1.00 36.69 202 GLY A O 1
ATOM 1589 N N . THR A 1 203 ? -2.474 21.855 1.616 1.00 42.66 203 THR A N 1
ATOM 1590 C CA . THR A 1 203 ? -2.662 22.672 2.810 1.00 42.66 203 THR A CA 1
ATOM 1591 C C . THR A 1 203 ? -1.264 23.041 3.296 1.00 42.66 203 THR A C 1
ATOM 1593 O O . THR A 1 203 ? -0.400 22.162 3.341 1.00 42.66 203 THR A O 1
ATOM 1596 N N . SER A 1 204 ? -1.031 24.313 3.618 1.00 44.41 204 SER A N 1
ATOM 1597 C CA . SER A 1 204 ? 0.286 24.893 3.933 1.00 44.41 204 SER A CA 1
ATOM 1598 C C . SER A 1 204 ? 1.099 24.145 5.004 1.00 44.41 204 SER A C 1
ATOM 1600 O O . SER A 1 204 ? 2.280 24.432 5.158 1.00 44.41 204 SER A O 1
ATOM 1602 N N . GLY A 1 205 ? 0.499 23.183 5.714 1.00 45.12 205 GLY A N 1
ATOM 1603 C CA . GLY A 1 205 ? 1.155 22.329 6.702 1.00 45.12 205 GLY A CA 1
ATOM 1604 C C . GLY A 1 205 ? 1.939 21.117 6.174 1.00 45.12 205 GLY A C 1
ATOM 1605 O O . GLY A 1 205 ? 2.850 20.702 6.870 1.00 45.12 205 GLY A O 1
ATOM 1606 N N . ASN A 1 206 ? 1.660 20.565 4.979 1.00 51.81 206 ASN A N 1
ATOM 1607 C CA . ASN A 1 206 ? 2.247 19.277 4.531 1.00 51.81 206 ASN A CA 1
ATOM 1608 C C . ASN A 1 206 ? 2.748 19.303 3.072 1.00 51.81 206 ASN A C 1
ATOM 1610 O O . ASN A 1 206 ? 2.375 18.453 2.251 1.00 51.81 206 ASN A O 1
ATOM 1614 N N . SER A 1 207 ? 3.573 20.288 2.712 1.00 57.22 207 SER A N 1
ATOM 1615 C CA . SER A 1 207 ? 4.306 20.219 1.442 1.00 57.22 207 SER A CA 1
ATOM 1616 C C . SER A 1 207 ? 5.306 19.059 1.507 1.00 57.22 207 SER A C 1
ATOM 1618 O O . SER A 1 207 ? 6.079 19.016 2.466 1.00 57.22 207 SER A O 1
ATOM 1620 N N . PRO A 1 208 ? 5.313 18.128 0.533 1.00 62.34 208 PRO A N 1
ATOM 1621 C CA . PRO A 1 208 ? 6.327 17.082 0.499 1.00 62.34 208 PRO A CA 1
ATOM 1622 C C . PRO A 1 208 ? 7.712 17.727 0.505 1.00 62.34 208 PRO A C 1
ATOM 1624 O O . PRO A 1 208 ? 7.936 18.751 -0.152 1.00 62.34 208 PRO A O 1
ATOM 1627 N N . SER A 1 209 ? 8.641 17.138 1.256 1.00 80.62 209 SER A N 1
ATOM 1628 C CA . SER A 1 209 ? 10.042 17.558 1.172 1.00 80.62 209 SER A CA 1
ATOM 1629 C C . SER A 1 209 ? 10.541 17.407 -0.272 1.00 80.62 209 SER A C 1
ATOM 1631 O O . SER A 1 209 ? 10.032 16.571 -1.019 1.00 80.62 209 SER A O 1
ATOM 1633 N N . ALA A 1 210 ? 11.542 18.192 -0.687 1.00 82.62 210 ALA A N 1
ATOM 1634 C CA . ALA A 1 210 ? 12.123 18.041 -2.027 1.00 82.62 210 ALA A CA 1
ATOM 1635 C C . ALA A 1 210 ? 12.560 16.583 -2.285 1.00 82.62 210 ALA A C 1
ATOM 1637 O O . ALA A 1 210 ? 12.285 16.028 -3.345 1.00 82.62 210 ALA A O 1
ATOM 1638 N N . ASP A 1 211 ? 13.136 15.945 -1.263 1.00 86.44 211 ASP A N 1
ATOM 1639 C CA . ASP A 1 211 ? 13.549 14.541 -1.260 1.00 86.44 211 ASP A CA 1
ATOM 1640 C C . ASP A 1 211 ? 12.367 13.581 -1.486 1.00 86.44 211 ASP A C 1
ATOM 1642 O O . ASP A 1 211 ? 12.457 12.640 -2.274 1.00 86.44 211 ASP A O 1
ATOM 1646 N N . GLU A 1 212 ? 11.234 13.826 -0.825 1.00 88.94 212 GLU A N 1
ATOM 1647 C CA . GLU A 1 212 ? 10.004 13.033 -0.972 1.00 88.94 212 GLU A CA 1
ATOM 1648 C C . GLU A 1 212 ? 9.376 13.224 -2.355 1.00 88.94 212 GLU A C 1
ATOM 1650 O O . GLU A 1 212 ? 8.905 12.257 -2.952 1.00 88.94 212 GLU A O 1
ATOM 1655 N N . ALA A 1 213 ? 9.451 14.434 -2.916 1.00 90.81 213 ALA A N 1
ATOM 1656 C CA . ALA A 1 213 ? 8.986 14.708 -4.269 1.00 90.81 213 ALA A CA 1
ATOM 1657 C C . ALA A 1 213 ? 9.765 13.903 -5.327 1.00 90.81 213 ALA A C 1
ATOM 1659 O O . ALA A 1 213 ? 9.144 13.430 -6.282 1.00 90.81 213 ALA A O 1
ATOM 1660 N N . TYR A 1 214 ? 11.079 13.678 -5.154 1.00 93.06 214 TYR A N 1
ATOM 1661 C CA . TYR A 1 214 ? 11.848 12.789 -6.041 1.00 93.06 214 TYR A CA 1
ATOM 1662 C C . TYR A 1 214 ? 11.314 11.354 -5.993 1.00 93.06 214 TYR A C 1
ATOM 1664 O O . TYR A 1 214 ? 11.069 10.760 -7.044 1.00 93.06 214 TYR A O 1
ATOM 1672 N N . VAL A 1 215 ? 11.105 10.806 -4.789 1.00 95.69 215 VAL A N 1
ATOM 1673 C CA . VAL A 1 215 ? 10.623 9.424 -4.612 1.00 95.69 215 VAL A CA 1
ATOM 1674 C C . VAL A 1 215 ? 9.213 9.261 -5.163 1.00 95.69 215 VAL A C 1
ATOM 1676 O O . VAL A 1 215 ? 8.967 8.332 -5.929 1.00 95.69 215 VAL A O 1
ATOM 1679 N N . ASN A 1 216 ? 8.312 10.185 -4.834 1.00 95.75 216 ASN A N 1
ATOM 1680 C CA . ASN A 1 216 ? 6.937 10.159 -5.317 1.00 95.75 216 ASN A CA 1
ATOM 1681 C C . ASN A 1 216 ? 6.885 10.254 -6.854 1.00 95.75 216 ASN A C 1
ATOM 1683 O O . ASN A 1 216 ? 6.243 9.441 -7.517 1.00 95.75 216 ASN A O 1
ATOM 1687 N N . THR A 1 217 ? 7.654 11.176 -7.444 1.00 96.44 217 THR A N 1
ATOM 1688 C CA . THR A 1 217 ? 7.741 11.317 -8.907 1.00 96.44 217 THR A CA 1
ATOM 1689 C C . THR A 1 217 ? 8.287 10.047 -9.561 1.00 96.44 217 THR A C 1
ATOM 1691 O O . THR A 1 217 ? 7.723 9.578 -10.550 1.00 96.44 217 THR A O 1
ATOM 1694 N N . ALA A 1 218 ? 9.345 9.452 -9.002 1.00 97.25 218 ALA A N 1
ATOM 1695 C CA . ALA A 1 218 ? 9.908 8.200 -9.502 1.00 97.25 218 ALA A CA 1
ATOM 1696 C C . ALA A 1 218 ? 8.890 7.046 -9.446 1.00 97.25 218 ALA A C 1
ATOM 1698 O O . ALA A 1 218 ? 8.744 6.320 -10.433 1.00 97.25 218 ALA A O 1
ATOM 1699 N N . LEU A 1 219 ? 8.167 6.904 -8.327 1.00 98.19 219 LEU A N 1
ATOM 1700 C CA . LEU A 1 219 ? 7.140 5.878 -8.145 1.00 98.19 219 LEU A CA 1
ATOM 1701 C C . LEU A 1 219 ? 6.001 6.050 -9.152 1.00 98.19 219 LEU A C 1
ATOM 1703 O O . LEU A 1 219 ? 5.669 5.121 -9.886 1.00 98.19 219 LEU A O 1
ATOM 1707 N N . LEU A 1 220 ? 5.413 7.244 -9.218 1.00 97.75 220 LEU A N 1
ATOM 1708 C CA . LEU A 1 220 ? 4.262 7.513 -10.077 1.00 97.75 220 LEU A CA 1
ATOM 1709 C C . LEU A 1 220 ? 4.597 7.334 -11.554 1.00 97.75 220 LEU A C 1
ATOM 1711 O O . LEU A 1 220 ? 3.821 6.709 -12.277 1.00 97.75 220 LEU A O 1
ATOM 1715 N N . LEU A 1 221 ? 5.761 7.814 -12.000 1.00 97.88 221 LEU A N 1
ATOM 1716 C CA . LEU A 1 221 ? 6.203 7.608 -13.377 1.00 97.88 221 LEU A CA 1
ATOM 1717 C C . LEU A 1 221 ? 6.408 6.124 -13.682 1.00 97.88 221 LEU A C 1
ATOM 1719 O O . LEU A 1 221 ? 6.021 5.680 -14.760 1.00 97.88 221 LEU A O 1
ATOM 1723 N N . LEU A 1 222 ? 6.990 5.349 -12.758 1.00 98.31 222 LEU A N 1
ATOM 1724 C CA . LEU A 1 222 ? 7.159 3.903 -12.930 1.00 98.31 222 LEU A CA 1
ATOM 1725 C C . LEU A 1 222 ? 5.803 3.215 -13.109 1.00 98.31 222 LEU A C 1
ATOM 1727 O O . LEU A 1 222 ? 5.620 2.440 -14.049 1.00 98.31 222 LEU A O 1
ATOM 1731 N N . LEU A 1 223 ? 4.857 3.513 -12.218 1.00 98.00 223 LEU A N 1
ATOM 1732 C CA . LEU A 1 223 ? 3.514 2.945 -12.243 1.00 98.00 223 LEU A CA 1
ATOM 1733 C C . LEU A 1 223 ? 2.776 3.323 -13.537 1.00 98.00 223 LEU A C 1
ATOM 1735 O O . LEU A 1 223 ? 2.186 2.460 -14.185 1.00 98.00 223 LEU A O 1
ATOM 1739 N N . GLN A 1 224 ? 2.865 4.584 -13.966 1.00 96.75 224 GLN A N 1
ATOM 1740 C CA . GLN A 1 224 ? 2.265 5.064 -15.213 1.00 96.75 224 GLN A CA 1
ATOM 1741 C C . GLN A 1 224 ? 2.898 4.436 -16.456 1.00 96.75 224 GLN A C 1
ATOM 1743 O O . GLN A 1 224 ? 2.164 3.963 -17.324 1.00 96.75 224 GLN A O 1
ATOM 1748 N N . ALA A 1 225 ? 4.230 4.409 -16.544 1.00 96.69 225 ALA A N 1
ATOM 1749 C CA . ALA A 1 225 ? 4.946 3.838 -17.681 1.00 96.69 225 ALA A CA 1
ATOM 1750 C C . ALA A 1 225 ? 4.643 2.343 -17.823 1.00 96.69 225 ALA A C 1
ATOM 1752 O O . ALA A 1 225 ? 4.322 1.897 -18.921 1.00 96.69 225 ALA A O 1
ATOM 1753 N N . ALA A 1 226 ? 4.642 1.593 -16.713 1.00 95.62 226 ALA A N 1
ATOM 1754 C CA . ALA A 1 226 ? 4.257 0.185 -16.707 1.00 95.62 226 ALA A CA 1
ATOM 1755 C C . ALA A 1 226 ? 2.813 -0.007 -17.192 1.00 95.62 226 ALA A C 1
ATOM 1757 O O . ALA A 1 226 ? 2.569 -0.801 -18.096 1.00 95.62 226 ALA A O 1
ATOM 1758 N N . THR A 1 227 ? 1.844 0.746 -16.661 1.00 95.19 227 THR A N 1
ATOM 1759 C CA . THR A 1 227 ? 0.451 0.638 -17.122 1.00 95.19 227 THR A CA 1
ATOM 1760 C C . THR A 1 227 ? 0.300 0.979 -18.605 1.00 95.19 227 THR A C 1
ATOM 1762 O O . THR A 1 227 ? -0.394 0.251 -19.312 1.00 95.19 227 THR A O 1
ATOM 1765 N N . GLN A 1 228 ? 0.947 2.043 -19.092 1.00 93.12 228 GLN A N 1
ATOM 1766 C CA . GLN A 1 228 ? 0.902 2.444 -20.504 1.00 93.12 228 GLN A CA 1
ATOM 1767 C C . GLN A 1 228 ? 1.511 1.384 -21.425 1.00 93.12 228 GLN A C 1
ATOM 1769 O O . GLN A 1 228 ? 0.926 1.076 -22.462 1.00 93.12 228 GLN A O 1
ATOM 1774 N N . ASP A 1 229 ? 2.636 0.788 -21.028 1.00 91.69 229 ASP A N 1
ATOM 1775 C CA . ASP A 1 229 ? 3.277 -0.299 -21.773 1.00 91.69 229 ASP A CA 1
ATOM 1776 C C . ASP A 1 229 ? 2.300 -1.463 -21.990 1.00 91.69 229 ASP A C 1
ATOM 1778 O O . ASP A 1 229 ? 2.105 -1.957 -23.099 1.00 91.69 229 ASP A O 1
ATOM 1782 N N . PHE A 1 230 ? 1.571 -1.826 -20.935 1.00 89.38 230 PHE A N 1
ATOM 1783 C CA . PHE A 1 230 ? 0.602 -2.916 -20.965 1.00 89.38 230 PHE A CA 1
ATOM 1784 C C . PHE A 1 230 ? -0.723 -2.561 -21.648 1.00 89.38 230 PHE A C 1
ATOM 1786 O O . PHE A 1 230 ? -1.429 -3.450 -22.134 1.00 89.38 230 PHE A O 1
ATOM 1793 N N . GLN A 1 231 ? -1.076 -1.277 -21.734 1.00 89.62 231 GLN A N 1
ATOM 1794 C CA . GLN A 1 231 ? -2.248 -0.820 -22.486 1.00 89.62 231 GLN A CA 1
ATOM 1795 C C . GLN A 1 231 ? -2.136 -1.111 -23.981 1.00 89.62 231 GLN A C 1
ATOM 1797 O O . GLN A 1 231 ? -3.165 -1.358 -24.615 1.00 89.62 231 GLN A O 1
ATOM 1802 N N . LEU A 1 232 ? -0.917 -1.163 -24.527 1.00 82.25 232 LEU A N 1
ATOM 1803 C CA . LEU A 1 232 ? -0.670 -1.538 -25.923 1.00 82.25 232 LEU A CA 1
ATOM 1804 C C . LEU A 1 232 ? -1.163 -2.958 -26.240 1.00 82.25 232 LEU A C 1
ATOM 1806 O O . LEU A 1 232 ? -1.589 -3.226 -27.360 1.00 82.25 232 LEU A O 1
ATOM 1810 N N . HIS A 1 233 ? -1.215 -3.841 -25.239 1.00 81.25 233 HIS A N 1
ATOM 1811 C CA . HIS A 1 233 ? -1.763 -5.195 -25.375 1.00 81.25 233 HIS A CA 1
ATOM 1812 C C . HIS A 1 233 ? -3.295 -5.249 -25.253 1.00 81.25 233 HIS A C 1
ATOM 1814 O O . HIS A 1 233 ? -3.895 -6.312 -25.360 1.00 81.25 233 HIS A O 1
ATOM 1820 N N . GLY A 1 234 ? -3.954 -4.114 -25.012 1.00 83.44 234 GLY A N 1
ATOM 1821 C CA . GLY A 1 234 ? -5.409 -3.985 -25.011 1.00 83.44 234 GLY A CA 1
ATOM 1822 C C . GLY A 1 234 ? -6.131 -4.447 -23.741 1.00 83.44 234 GLY A C 1
ATOM 1823 O O . GLY A 1 234 ? -7.343 -4.260 -23.658 1.00 83.44 234 GLY A O 1
ATOM 1824 N N . HIS A 1 235 ? -5.417 -4.972 -22.743 1.00 80.12 235 HIS A N 1
ATOM 1825 C CA . HIS A 1 235 ? -6.020 -5.524 -21.523 1.00 80.12 235 HIS A CA 1
ATOM 1826 C C . HIS A 1 235 ? -6.276 -4.493 -20.413 1.00 80.12 235 HIS A C 1
ATOM 1828 O O . HIS A 1 235 ? -7.146 -4.718 -19.581 1.00 80.12 235 HIS A O 1
ATOM 1834 N N . LEU A 1 236 ? -5.567 -3.355 -20.401 1.00 86.88 236 LEU A N 1
ATOM 1835 C CA . LEU A 1 236 ? -5.639 -2.346 -19.327 1.00 86.88 236 LEU A CA 1
ATOM 1836 C C . LEU A 1 236 ? -6.134 -0.967 -19.802 1.00 86.88 236 LEU A C 1
ATOM 1838 O O . LEU A 1 236 ? -5.846 0.045 -19.163 1.00 86.88 236 LEU A O 1
ATOM 1842 N N . LYS A 1 237 ? -6.851 -0.898 -20.936 1.00 82.44 237 LYS A N 1
ATOM 1843 C CA . LYS A 1 237 ? -7.182 0.362 -21.647 1.00 82.44 237 LYS A CA 1
ATOM 1844 C C . LYS A 1 237 ? -7.846 1.441 -20.786 1.00 82.44 237 LYS A C 1
ATOM 1846 O O . LYS A 1 237 ? -7.775 2.614 -21.128 1.00 82.44 237 LYS A O 1
ATOM 1851 N N . SER A 1 238 ? -8.513 1.051 -19.704 1.00 87.94 238 SER A N 1
ATOM 1852 C CA . SER A 1 238 ? -9.223 1.969 -18.818 1.00 87.94 238 SER A CA 1
ATOM 1853 C C . SER A 1 238 ? -8.481 2.310 -17.527 1.00 87.94 238 SER A C 1
ATOM 1855 O O . SER A 1 238 ? -8.960 3.165 -16.787 1.00 87.94 238 SER A O 1
ATOM 1857 N N . LEU A 1 239 ? -7.370 1.640 -17.213 1.00 91.88 239 LEU A N 1
ATOM 1858 C CA . LEU A 1 239 ? -6.652 1.844 -15.955 1.00 91.88 239 LEU A CA 1
ATOM 1859 C C . LEU A 1 239 ? -5.605 2.947 -16.061 1.00 91.88 239 LEU A C 1
ATOM 1861 O O . LEU A 1 239 ? -4.816 2.956 -16.998 1.00 91.88 239 LEU A O 1
ATOM 1865 N N . HIS A 1 240 ? -5.548 3.839 -15.076 1.00 92.81 240 HIS A N 1
ATOM 1866 C CA . HIS A 1 240 ? -4.539 4.897 -15.030 1.00 92.81 240 HIS A CA 1
ATOM 1867 C C . HIS A 1 240 ? -4.104 5.189 -13.597 1.00 92.81 240 HIS A C 1
ATOM 1869 O O . HIS A 1 240 ? -4.953 5.370 -12.724 1.00 92.81 240 HIS A O 1
ATOM 1875 N N . TRP A 1 241 ? -2.793 5.292 -13.379 1.00 95.06 241 TRP A N 1
ATOM 1876 C CA . TRP A 1 241 ? -2.237 5.877 -12.161 1.00 95.06 241 TRP A CA 1
ATOM 1877 C C . TRP A 1 241 ? -2.265 7.398 -12.252 1.00 95.06 241 TRP A C 1
ATOM 1879 O O . TRP A 1 241 ? -1.862 7.981 -13.265 1.00 95.06 241 TRP A O 1
ATOM 1889 N N . VAL A 1 242 ? -2.756 8.039 -11.198 1.00 92.44 242 VAL A N 1
ATOM 1890 C CA . VAL A 1 242 ? -3.055 9.470 -11.170 1.00 92.44 242 VAL A CA 1
ATOM 1891 C C . VAL A 1 242 ? -2.239 10.126 -10.048 1.00 92.44 242 VAL A C 1
ATOM 1893 O O . VAL A 1 242 ? -2.303 9.651 -8.914 1.00 92.44 242 VAL A O 1
ATOM 1896 N N . PRO A 1 243 ? -1.479 11.200 -10.345 1.00 88.25 243 PRO A N 1
ATOM 1897 C CA . PRO A 1 243 ? -0.609 11.864 -9.373 1.00 88.25 243 PRO A CA 1
ATOM 1898 C C . PRO A 1 243 ? -1.283 12.781 -8.328 1.00 88.25 243 PRO A C 1
ATOM 1900 O O . PRO A 1 243 ? -0.637 13.056 -7.321 1.00 88.25 243 PRO A O 1
ATOM 1903 N N . PRO A 1 244 ? -2.500 13.349 -8.501 1.00 84.56 244 PRO A N 1
ATOM 1904 C CA . PRO A 1 244 ? -3.064 14.221 -7.478 1.00 84.56 244 PRO A CA 1
ATOM 1905 C C . PRO A 1 244 ? -3.301 13.464 -6.174 1.00 84.56 244 PRO A C 1
ATOM 1907 O O . PRO A 1 244 ? -3.902 12.391 -6.180 1.00 84.56 244 PRO A O 1
ATOM 1910 N N . ARG A 1 245 ? -2.917 14.084 -5.055 1.00 85.25 245 ARG A N 1
ATOM 1911 C CA . ARG A 1 245 ? -3.205 13.553 -3.723 1.00 85.25 245 ARG A CA 1
ATOM 1912 C C . ARG A 1 245 ? -4.711 13.395 -3.522 1.00 85.25 245 ARG A C 1
ATOM 1914 O O . ARG A 1 245 ? -5.464 14.357 -3.697 1.00 85.25 245 ARG A O 1
ATOM 1921 N N . MET A 1 246 ? -5.143 12.199 -3.132 1.00 90.50 246 MET A N 1
ATOM 1922 C CA . MET A 1 246 ? -6.539 11.917 -2.792 1.00 90.50 246 MET A CA 1
ATOM 1923 C C . MET A 1 246 ? -6.699 11.907 -1.275 1.00 90.50 246 MET A C 1
ATOM 1925 O O . MET A 1 246 ? -5.977 11.195 -0.584 1.00 90.50 246 MET A O 1
ATOM 1929 N N . ALA A 1 247 ? -7.659 12.682 -0.767 1.00 92.56 247 ALA A N 1
ATOM 1930 C CA . ALA A 1 247 ? -8.068 12.597 0.628 1.00 92.56 247 ALA A CA 1
ATOM 1931 C C . ALA A 1 247 ? -9.031 11.415 0.821 1.00 92.56 247 ALA A C 1
ATOM 1933 O O . ALA A 1 247 ? -10.036 11.292 0.119 1.00 92.56 247 ALA A O 1
ATOM 1934 N N . LEU A 1 248 ? -8.709 10.564 1.782 1.00 93.38 248 LEU A N 1
ATOM 1935 C CA . LEU A 1 248 ? -9.503 9.454 2.276 1.00 93.38 248 LEU A CA 1
ATOM 1936 C C . LEU A 1 248 ? -9.898 9.757 3.716 1.00 93.38 248 LEU A C 1
ATOM 1938 O O . LEU A 1 248 ? -9.123 10.344 4.473 1.00 93.38 248 LEU A O 1
ATOM 1942 N N . HIS A 1 249 ? -11.107 9.367 4.098 1.00 92.81 249 HIS A N 1
ATOM 1943 C CA . HIS A 1 249 ? -11.675 9.742 5.384 1.00 92.81 249 HIS A CA 1
ATOM 1944 C C . HIS A 1 249 ? -12.100 8.509 6.164 1.00 92.81 249 HIS A C 1
ATOM 1946 O O . HIS A 1 249 ? -12.796 7.642 5.644 1.00 92.81 249 HIS A O 1
ATOM 1952 N N . LEU A 1 250 ? -11.693 8.467 7.426 1.00 92.94 250 LEU A N 1
ATOM 1953 C CA . LEU A 1 250 ? -12.335 7.644 8.437 1.00 92.94 250 LEU A CA 1
ATOM 1954 C C . LEU A 1 250 ? -13.448 8.489 9.052 1.00 92.94 250 LEU A C 1
ATOM 1956 O O . LEU A 1 250 ? -13.176 9.523 9.669 1.00 92.94 250 LEU A O 1
ATOM 1960 N N . THR A 1 251 ? -14.689 8.072 8.857 1.00 92.25 251 THR A N 1
ATOM 1961 C CA . THR A 1 251 ? -15.876 8.772 9.346 1.00 92.25 251 THR A CA 1
ATOM 1962 C C . THR A 1 251 ? -16.671 7.857 10.252 1.00 92.25 251 THR A C 1
ATOM 1964 O O . THR A 1 251 ? -16.865 6.689 9.925 1.00 92.25 251 THR A O 1
ATOM 1967 N N . VAL A 1 252 ? -17.176 8.396 11.356 1.00 89.25 252 VAL A N 1
ATOM 1968 C CA . VAL A 1 252 ? -18.113 7.683 12.228 1.00 89.25 252 VAL A CA 1
ATOM 1969 C C . VAL A 1 252 ? -19.396 8.490 12.375 1.00 89.25 252 VAL A C 1
ATOM 1971 O O . VAL A 1 252 ? -19.332 9.720 12.444 1.00 89.25 252 VAL A O 1
ATOM 1974 N N . PRO A 1 253 ? -20.564 7.841 12.442 1.00 88.69 253 PRO A N 1
ATOM 1975 C CA . PRO A 1 253 ? -21.811 8.533 12.710 1.00 88.69 253 PRO A CA 1
ATOM 1976 C C . PRO A 1 253 ? -21.836 9.007 14.167 1.00 88.69 253 PRO A C 1
ATOM 1978 O O . PRO A 1 253 ? -21.755 8.211 15.100 1.00 88.69 253 PRO A O 1
ATOM 1981 N N . THR A 1 254 ? -21.997 10.309 14.361 1.00 84.81 254 THR A N 1
ATOM 1982 C CA . THR A 1 254 ? -22.110 10.960 15.671 1.00 84.81 254 THR A CA 1
ATOM 1983 C C . THR A 1 254 ? -23.501 11.577 15.787 1.00 84.81 254 THR A C 1
ATOM 1985 O O . THR A 1 254 ? -23.979 12.166 14.815 1.00 84.81 254 THR A O 1
ATOM 1988 N N . PRO A 1 255 ? -24.191 11.485 16.936 1.00 85.44 255 PRO A N 1
ATOM 1989 C CA . PRO A 1 255 ? -25.464 12.168 17.103 1.00 85.44 255 PRO A CA 1
ATOM 1990 C C . PRO A 1 255 ? -25.256 13.683 17.094 1.00 85.44 255 PRO A C 1
ATOM 1992 O O . PRO A 1 255 ? -24.537 14.244 17.921 1.00 85.44 255 PRO A O 1
ATOM 1995 N N . ASN A 1 256 ? -25.941 14.360 16.185 1.00 85.50 256 ASN A N 1
ATOM 1996 C CA . ASN A 1 256 ? -26.052 15.803 16.189 1.00 85.50 256 ASN A CA 1
ATOM 1997 C C . ASN A 1 256 ? -27.137 16.208 17.200 1.00 85.50 256 ASN A C 1
ATOM 1999 O O . ASN A 1 256 ? -28.328 15.955 17.011 1.00 85.50 256 ASN A O 1
ATOM 2003 N N . THR A 1 257 ? -26.721 16.864 18.285 1.00 88.31 257 THR A N 1
ATOM 2004 C CA . THR A 1 257 ? -27.603 17.282 19.388 1.00 88.31 257 THR A CA 1
ATOM 2005 C C . THR A 1 257 ? -28.663 18.302 18.978 1.00 88.31 257 THR A C 1
ATOM 2007 O O . THR A 1 257 ? -29.688 18.407 19.647 1.00 88.31 257 THR A O 1
ATOM 2010 N N . LYS A 1 258 ? -28.453 19.040 17.882 1.00 91.06 258 LYS A N 1
ATOM 2011 C CA . LYS A 1 258 ? -29.407 20.036 17.375 1.00 91.06 258 LYS A CA 1
ATOM 2012 C C . LYS A 1 258 ? -30.487 19.404 16.505 1.00 91.06 258 LYS A C 1
ATOM 2014 O O . LYS A 1 258 ? -31.634 19.832 16.557 1.00 91.06 258 LYS A O 1
ATOM 2019 N N . THR A 1 259 ? -30.120 18.424 15.681 1.00 90.56 259 THR A N 1
ATOM 2020 C CA . THR A 1 259 ? -31.042 17.804 14.714 1.00 90.56 259 THR A CA 1
ATOM 2021 C C . THR A 1 259 ? -31.654 16.502 15.225 1.00 90.56 259 THR A C 1
ATOM 2023 O O . THR A 1 259 ? -32.637 16.032 14.655 1.00 90.56 259 THR A O 1
ATOM 2026 N N . GLY A 1 260 ? -31.071 15.899 16.267 1.00 86.31 260 GLY A N 1
ATOM 2027 C CA . GLY A 1 260 ? -31.439 14.572 16.761 1.00 86.31 260 GLY A CA 1
ATOM 2028 C C . GLY A 1 260 ? -31.101 13.437 15.785 1.00 86.31 260 GLY A C 1
ATOM 2029 O O . GLY A 1 260 ? -31.520 12.302 16.007 1.00 86.31 260 GLY A O 1
ATOM 2030 N N . LYS A 1 261 ? -30.374 13.723 14.695 1.00 88.06 261 LYS A N 1
ATOM 2031 C CA . LYS A 1 261 ? -29.961 12.749 13.674 1.00 88.06 261 LYS A CA 1
ATOM 2032 C C . LYS A 1 261 ? -28.493 12.376 13.849 1.00 88.06 261 LYS A C 1
ATOM 2034 O O . LYS A 1 261 ? -27.720 13.142 14.412 1.00 88.06 261 LYS A O 1
ATOM 2039 N N . PHE A 1 262 ? -28.107 11.211 13.341 1.00 84.81 262 PHE A N 1
ATOM 2040 C CA . PHE A 1 262 ? -26.696 10.857 13.209 1.00 84.81 262 PHE A CA 1
ATOM 2041 C C . PHE A 1 262 ? -26.107 11.529 11.968 1.00 84.81 262 PHE A C 1
ATOM 2043 O O . PHE A 1 262 ? -26.715 11.491 10.898 1.00 84.81 262 PHE A O 1
ATOM 2050 N N . GLU A 1 263 ? -24.936 12.132 12.124 1.00 88.50 263 GLU A N 1
ATOM 2051 C CA . GLU A 1 263 ? -24.161 12.749 11.051 1.00 88.50 263 GLU A CA 1
ATOM 2052 C C . GLU A 1 263 ? -22.754 12.161 11.024 1.00 88.50 263 GLU A C 1
ATOM 2054 O O . GLU A 1 263 ? -22.133 11.952 12.069 1.00 88.50 263 GLU A O 1
ATOM 2059 N N . ASP A 1 264 ? -22.238 11.912 9.822 1.00 88.50 264 ASP A N 1
ATOM 2060 C CA . ASP A 1 264 ? -20.891 11.384 9.644 1.00 88.50 264 ASP A CA 1
ATOM 2061 C C . ASP A 1 264 ? -19.861 12.442 10.046 1.00 88.50 264 ASP A C 1
ATOM 2063 O O . ASP A 1 264 ? -19.666 13.464 9.384 1.00 88.50 264 ASP A O 1
ATOM 2067 N N . THR A 1 265 ? -19.188 12.190 11.162 1.00 89.19 265 THR A N 1
ATOM 2068 C CA . THR A 1 265 ? -18.095 13.011 11.665 1.00 89.19 265 THR A CA 1
ATOM 2069 C C . THR A 1 265 ? -16.778 12.421 11.198 1.00 89.19 265 THR A C 1
ATOM 2071 O O . THR A 1 265 ? -16.490 11.244 11.421 1.00 89.19 265 THR A O 1
ATOM 2074 N N . LYS A 1 266 ? -15.949 13.249 10.566 1.00 92.00 266 LYS A N 1
ATOM 2075 C CA . LYS A 1 266 ? -14.592 12.870 10.173 1.00 92.00 266 LYS A CA 1
ATOM 2076 C C . LYS A 1 266 ? -13.713 12.726 11.415 1.00 92.00 266 LYS A C 1
ATOM 2078 O O . LYS A 1 266 ? -13.451 13.722 12.083 1.00 92.00 266 LYS A O 1
ATOM 2083 N N . LEU A 1 267 ? -13.246 11.509 11.681 1.00 91.94 267 LEU A N 1
ATOM 2084 C CA . LEU A 1 267 ? -12.243 11.237 12.710 1.00 91.94 267 LEU A CA 1
ATOM 2085 C C . LEU A 1 267 ? -10.844 11.495 12.169 1.00 91.94 267 LEU A C 1
ATOM 2087 O O . LEU A 1 267 ? -10.090 12.259 12.751 1.00 91.94 267 LEU A O 1
ATOM 2091 N N . LEU A 1 268 ? -10.519 10.896 11.023 1.00 93.06 268 LEU A N 1
ATOM 2092 C CA . LEU A 1 268 ? -9.188 10.964 10.431 1.00 93.06 268 LEU A CA 1
ATOM 2093 C C . LEU A 1 268 ? -9.289 11.338 8.957 1.00 93.06 268 LEU A C 1
ATOM 2095 O O . LEU A 1 268 ? -10.117 10.809 8.213 1.00 93.06 268 LEU A O 1
ATOM 2099 N N . GLU A 1 269 ? -8.405 12.231 8.526 1.00 94.06 269 GLU A N 1
ATOM 2100 C CA . GLU A 1 269 ? -8.113 12.446 7.116 1.00 94.06 269 GLU A CA 1
ATOM 2101 C C . GLU A 1 269 ? -6.740 11.878 6.798 1.00 94.06 269 GLU A C 1
ATOM 2103 O O . GLU A 1 269 ? -5.737 12.256 7.405 1.00 94.06 269 GLU A O 1
ATOM 2108 N N . SER A 1 270 ? -6.712 10.997 5.810 1.00 93.25 270 SER A N 1
ATOM 2109 C CA . SER A 1 270 ? -5.485 10.492 5.234 1.00 93.25 270 SER A CA 1
ATOM 2110 C C . SER A 1 270 ? -5.346 10.956 3.794 1.00 93.25 270 SER A C 1
ATOM 2112 O O . SER A 1 270 ? -6.334 11.021 3.067 1.00 93.25 270 SER A O 1
ATOM 2114 N N . ARG A 1 271 ? -4.137 11.313 3.367 1.00 93.56 271 ARG A N 1
ATOM 2115 C CA . ARG A 1 271 ? -3.862 11.697 1.981 1.00 93.56 271 ARG A CA 1
ATOM 2116 C C . ARG A 1 271 ? -2.858 10.727 1.400 1.00 93.56 271 ARG A C 1
ATOM 2118 O O . ARG A 1 271 ? -1.765 10.633 1.932 1.00 93.56 271 ARG A O 1
ATOM 2125 N N . VAL A 1 272 ? -3.229 10.092 0.296 1.00 95.06 272 VAL A N 1
ATOM 2126 C CA . VAL A 1 272 ? -2.330 9.210 -0.454 1.00 95.06 272 VAL A CA 1
ATOM 2127 C C . VAL A 1 272 ? -1.595 10.004 -1.525 1.00 95.06 272 VAL A C 1
ATOM 2129 O O . VAL A 1 272 ? -2.164 10.939 -2.104 1.00 95.06 272 VAL A O 1
ATOM 2132 N N . ASP A 1 273 ? -0.354 9.626 -1.811 1.00 95.62 273 ASP A N 1
ATOM 2133 C CA . ASP A 1 273 ? 0.487 10.280 -2.818 1.00 95.62 273 ASP A CA 1
ATOM 2134 C C . ASP A 1 273 ? 0.039 10.030 -4.262 1.00 95.62 273 ASP A C 1
ATOM 2136 O O . ASP A 1 273 ? 0.329 10.832 -5.149 1.00 95.62 273 ASP A O 1
ATOM 2140 N N . GLY A 1 274 ? -0.720 8.962 -4.493 1.00 95.88 274 GLY A N 1
ATOM 2141 C CA . GLY A 1 274 ? -1.387 8.705 -5.759 1.00 95.88 274 GLY A CA 1
ATOM 2142 C C . GLY A 1 274 ? -2.303 7.496 -5.695 1.00 95.88 274 GLY A C 1
ATOM 2143 O O . GLY A 1 274 ? -2.444 6.835 -4.664 1.00 95.88 274 GLY A O 1
ATOM 2144 N N . TYR A 1 275 ? -2.981 7.220 -6.804 1.00 96.56 275 TYR A N 1
ATOM 2145 C CA . TYR A 1 275 ? -3.932 6.117 -6.874 1.00 96.56 275 TYR A CA 1
ATOM 2146 C C . TYR A 1 275 ? -4.147 5.628 -8.302 1.00 96.56 275 TYR A C 1
ATOM 2148 O O . TYR A 1 275 ? -3.994 6.366 -9.275 1.00 96.56 275 TYR A O 1
ATOM 2156 N N . LEU A 1 276 ? -4.532 4.363 -8.420 1.00 95.75 276 LEU A N 1
ATOM 2157 C CA . LEU A 1 276 ? -4.990 3.736 -9.650 1.00 95.75 276 LEU A CA 1
ATOM 2158 C C . LEU A 1 276 ? -6.489 3.975 -9.794 1.00 95.75 276 LEU A C 1
ATOM 2160 O O . LEU A 1 276 ? -7.237 3.743 -8.852 1.00 95.75 276 LEU A O 1
ATOM 2164 N N . CYS A 1 277 ? -6.957 4.383 -10.965 1.00 92.44 277 CYS A N 1
ATOM 2165 C CA . CYS A 1 277 ? -8.378 4.571 -11.249 1.00 92.44 277 CYS A CA 1
ATOM 2166 C C . CYS A 1 277 ? -8.790 3.845 -12.533 1.00 92.44 277 CYS A C 1
ATOM 2168 O O . CYS A 1 277 ? -7.950 3.545 -13.385 1.00 92.44 277 CYS A O 1
ATOM 2170 N N . ASN A 1 278 ? -10.095 3.607 -12.690 1.00 88.88 278 ASN A N 1
ATOM 2171 C CA . ASN A 1 278 ? -10.684 3.113 -13.932 1.00 88.88 278 ASN A CA 1
ATOM 2172 C C . ASN A 1 278 ? -11.466 4.237 -14.623 1.00 88.88 278 ASN A C 1
ATOM 2174 O O . ASN A 1 278 ? -12.572 4.574 -14.208 1.00 88.88 278 ASN A O 1
ATOM 2178 N N . ARG A 1 279 ? -10.925 4.796 -15.709 1.00 80.00 279 ARG A N 1
ATOM 2179 C CA . ARG A 1 279 ? -11.556 5.890 -16.466 1.00 80.00 279 ARG A CA 1
ATOM 2180 C C . ARG A 1 279 ? -12.888 5.494 -17.108 1.00 80.00 279 ARG A C 1
ATOM 2182 O O . ARG A 1 279 ? -13.707 6.366 -17.371 1.00 80.00 279 ARG A O 1
ATOM 2189 N N . ALA A 1 280 ? -13.094 4.205 -17.370 1.00 75.44 280 ALA A N 1
ATOM 2190 C CA . ALA A 1 280 ? -14.320 3.693 -17.975 1.00 75.44 280 ALA A CA 1
ATOM 2191 C C . ALA A 1 280 ? -15.411 3.355 -16.945 1.00 75.44 280 ALA A C 1
ATOM 2193 O O . ALA A 1 280 ? -16.480 2.901 -17.338 1.00 75.44 280 ALA A O 1
ATOM 2194 N N . ALA A 1 281 ? -15.146 3.492 -15.642 1.00 68.38 281 ALA A N 1
ATOM 2195 C CA . ALA A 1 281 ? -16.153 3.285 -14.606 1.00 68.38 281 ALA A CA 1
ATOM 2196 C C . ALA A 1 281 ? -16.892 4.594 -14.288 1.00 68.38 281 ALA A C 1
ATOM 2198 O O . ALA A 1 281 ? -16.278 5.664 -14.220 1.00 68.38 281 ALA A O 1
ATOM 2199 N N . ASP A 1 282 ? -18.200 4.493 -14.036 1.00 57.03 282 ASP A N 1
ATOM 2200 C CA . ASP A 1 282 ? -19.012 5.611 -13.552 1.00 57.03 282 ASP A CA 1
ATOM 2201 C C . ASP A 1 282 ? -18.378 6.194 -12.279 1.00 57.03 282 ASP A C 1
ATOM 2203 O O . ASP A 1 282 ? -18.042 5.462 -11.345 1.00 57.03 282 ASP A O 1
ATOM 2207 N N . GLY A 1 283 ? -18.166 7.511 -12.248 1.00 57.12 283 GLY A N 1
ATOM 2208 C CA . GLY A 1 283 ? -17.476 8.207 -11.152 1.00 57.12 283 GLY A CA 1
ATOM 2209 C C . GLY A 1 283 ? -15.991 8.522 -11.394 1.00 57.12 283 GLY A C 1
ATOM 2210 O O . GLY A 1 283 ? -15.418 9.309 -10.636 1.00 57.12 283 GLY A O 1
ATOM 2211 N N . GLY A 1 284 ? -15.362 7.999 -12.453 1.00 63.91 284 GLY A N 1
ATOM 2212 C CA . GLY A 1 284 ? -14.028 8.417 -12.913 1.00 63.91 284 GLY A CA 1
ATOM 2213 C C . GLY A 1 284 ? -12.938 8.423 -11.825 1.00 63.91 284 GLY A C 1
ATOM 2214 O O . GLY A 1 284 ? -12.746 7.443 -11.112 1.00 63.91 284 GLY A O 1
ATOM 2215 N N . LEU A 1 285 ? -12.225 9.551 -11.685 1.00 65.81 285 LEU A N 1
ATOM 2216 C CA . LEU A 1 285 ? -11.119 9.762 -10.730 1.00 65.81 285 LEU A CA 1
ATOM 2217 C C . LEU A 1 285 ? -11.514 9.630 -9.242 1.00 65.81 285 LEU A C 1
ATOM 2219 O O . LEU A 1 285 ? -10.643 9.621 -8.380 1.00 65.81 285 LEU A O 1
ATOM 2223 N N . SER A 1 286 ? -12.805 9.532 -8.913 1.00 71.88 286 SER A N 1
ATOM 2224 C CA . SER A 1 286 ? -13.272 9.487 -7.517 1.00 71.88 286 SER A CA 1
ATOM 2225 C C . SER A 1 286 ? -13.211 8.096 -6.869 1.00 71.88 286 SER A C 1
ATOM 2227 O O . SER A 1 286 ? -13.452 7.970 -5.663 1.00 71.88 286 SER A O 1
ATOM 2229 N N . ARG A 1 287 ? -12.902 7.051 -7.647 1.00 84.25 287 ARG A N 1
ATOM 2230 C CA . ARG A 1 287 ? -12.941 5.645 -7.218 1.00 84.25 287 ARG A CA 1
ATOM 2231 C C . ARG A 1 287 ? -11.571 4.980 -7.392 1.00 84.25 287 ARG A C 1
ATOM 2233 O O . ARG A 1 287 ? -11.279 4.460 -8.474 1.00 84.25 287 ARG A O 1
ATOM 2240 N N . PRO A 1 288 ? -10.710 5.017 -6.359 1.00 92.06 288 PRO A N 1
ATOM 2241 C CA . PRO A 1 288 ? -9.411 4.365 -6.426 1.00 92.06 288 PRO A CA 1
ATOM 2242 C C . PRO A 1 288 ? -9.577 2.838 -6.418 1.00 92.06 288 PRO A C 1
ATOM 2244 O O . PRO A 1 288 ? -10.364 2.284 -5.652 1.00 92.06 288 PRO A O 1
ATOM 2247 N N . MET A 1 289 ? -8.821 2.158 -7.275 1.00 94.31 289 MET A N 1
ATOM 2248 C CA . MET A 1 289 ? -8.691 0.699 -7.330 1.00 94.31 289 MET A CA 1
ATOM 2249 C C . MET A 1 289 ? -7.474 0.189 -6.558 1.00 94.31 289 MET A C 1
ATOM 2251 O O . MET A 1 289 ? -7.447 -0.958 -6.129 1.00 94.31 289 MET A O 1
ATOM 2255 N N . ALA A 1 290 ? -6.468 1.046 -6.421 1.00 96.88 290 ALA A N 1
ATOM 2256 C CA . ALA A 1 290 ? -5.263 0.868 -5.628 1.00 96.88 290 ALA A CA 1
ATOM 2257 C C . ALA A 1 290 ? -4.767 2.256 -5.218 1.00 96.88 290 ALA A C 1
ATOM 2259 O O . ALA A 1 290 ? -5.080 3.240 -5.892 1.00 96.88 290 ALA A O 1
ATOM 2260 N N . ILE A 1 291 ? -3.989 2.337 -4.148 1.00 97.75 291 ILE A N 1
ATOM 2261 C CA . ILE A 1 291 ? -3.360 3.582 -3.683 1.00 97.75 291 ILE A CA 1
ATOM 2262 C C . ILE A 1 291 ? -1.840 3.434 -3.660 1.00 97.75 291 ILE A C 1
ATOM 2264 O O . ILE A 1 291 ? -1.323 2.315 -3.719 1.00 97.75 291 ILE A O 1
ATOM 2268 N N . CYS A 1 292 ? -1.111 4.543 -3.606 1.00 98.06 292 CYS A N 1
ATOM 2269 C CA . CYS A 1 292 ? 0.326 4.512 -3.390 1.00 98.06 292 CYS A CA 1
ATOM 2270 C C . CYS A 1 292 ? 0.815 5.595 -2.434 1.00 98.06 292 CYS A C 1
ATOM 2272 O O . CYS A 1 292 ? 0.196 6.653 -2.329 1.00 98.06 292 CYS A O 1
ATOM 2274 N N . GLU A 1 293 ? 1.942 5.308 -1.788 1.00 97.44 293 GLU A N 1
ATOM 2275 C CA . GLU A 1 293 ? 2.582 6.158 -0.785 1.00 97.44 293 GLU A CA 1
ATOM 2276 C C . GLU A 1 293 ? 4.096 6.206 -1.018 1.00 97.44 293 GLU A C 1
ATOM 2278 O O . GLU A 1 293 ? 4.704 5.189 -1.369 1.00 97.44 293 GLU A O 1
ATOM 2283 N N . ALA A 1 294 ? 4.721 7.369 -0.834 1.00 96.62 294 ALA A N 1
ATOM 2284 C CA . ALA A 1 294 ? 6.155 7.548 -1.019 1.00 96.62 294 ALA A CA 1
ATOM 2285 C C . ALA A 1 294 ? 6.821 8.200 0.202 1.00 96.62 294 ALA A C 1
ATOM 2287 O O . ALA A 1 294 ? 6.324 9.153 0.789 1.00 96.62 294 ALA A O 1
ATOM 2288 N N . LYS A 1 295 ? 8.015 7.720 0.564 1.00 95.12 295 LYS A N 1
ATOM 2289 C CA . LYS A 1 295 ? 8.870 8.294 1.614 1.00 95.12 295 LYS A CA 1
ATOM 2290 C C . LYS A 1 295 ? 10.296 8.455 1.119 1.00 95.12 295 LYS A C 1
ATOM 2292 O O . LYS A 1 295 ? 10.842 7.564 0.477 1.00 95.12 295 LYS A O 1
ATOM 2297 N N . SER A 1 296 ? 10.932 9.566 1.473 1.00 93.75 296 SER A N 1
ATOM 2298 C CA . SER A 1 296 ? 12.331 9.845 1.122 1.00 93.75 296 SER A CA 1
ATOM 2299 C C . SER A 1 296 ? 13.350 9.013 1.900 1.00 93.75 296 SER A C 1
ATOM 2301 O O . SER A 1 296 ? 14.446 8.760 1.404 1.00 93.75 296 SER A O 1
ATOM 2303 N N . ALA A 1 297 ? 13.005 8.586 3.114 1.00 92.94 297 ALA A N 1
ATOM 2304 C CA . ALA A 1 297 ? 13.895 7.827 3.981 1.00 92.94 297 ALA A CA 1
ATOM 2305 C C . ALA A 1 297 ? 13.906 6.325 3.646 1.00 92.94 297 ALA A C 1
ATOM 2307 O O . ALA A 1 297 ? 12.927 5.770 3.148 1.00 92.94 297 ALA A O 1
ATOM 2308 N N . VAL A 1 298 ? 15.016 5.654 3.970 1.00 91.62 298 VAL A N 1
ATOM 2309 C CA . VAL A 1 298 ? 15.142 4.187 3.897 1.00 91.62 298 VAL A CA 1
ATOM 2310 C C . VAL A 1 298 ? 14.149 3.538 4.863 1.00 91.62 298 VAL A C 1
ATOM 2312 O O . VAL A 1 298 ? 14.045 3.976 6.011 1.00 91.62 298 VAL A O 1
ATOM 2315 N N . ARG A 1 299 ? 13.464 2.452 4.463 1.00 93.44 299 ARG A N 1
ATOM 2316 C CA . ARG A 1 299 ? 12.404 1.836 5.286 1.00 93.44 299 ARG A CA 1
ATOM 2317 C C . ARG A 1 299 ? 12.858 1.563 6.711 1.00 93.44 299 ARG A C 1
ATOM 2319 O O . ARG A 1 299 ? 12.122 1.855 7.640 1.00 93.44 299 ARG A O 1
ATOM 2326 N N . LYS A 1 300 ? 14.068 1.025 6.886 1.00 92.12 300 LYS A N 1
ATOM 2327 C CA . LYS A 1 300 ? 14.620 0.628 8.190 1.00 92.12 300 LYS A CA 1
ATOM 2328 C C . LYS A 1 300 ? 14.624 1.767 9.219 1.00 92.12 300 LYS A C 1
ATOM 2330 O O . LYS A 1 300 ? 14.400 1.494 10.394 1.00 92.12 300 LYS A O 1
ATOM 2335 N N . SER A 1 301 ? 14.859 3.016 8.805 1.00 91.12 301 SER A N 1
ATOM 2336 C CA . SER A 1 301 ? 14.921 4.159 9.729 1.00 91.12 301 SER A CA 1
ATOM 2337 C C . SER A 1 301 ? 13.548 4.744 10.064 1.00 91.12 301 SER A C 1
ATOM 2339 O O . SER A 1 301 ? 13.382 5.327 11.131 1.00 91.12 301 SER A O 1
ATOM 2341 N N . VAL A 1 302 ? 12.551 4.554 9.195 1.00 92.69 302 VAL A N 1
ATOM 2342 C CA . VAL A 1 302 ? 11.191 5.106 9.348 1.00 92.69 302 VAL A CA 1
ATOM 2343 C C . VAL A 1 302 ? 10.107 4.025 9.364 1.00 92.69 302 VAL A C 1
ATOM 2345 O O . VAL A 1 302 ? 8.944 4.300 9.077 1.00 92.69 302 VAL A O 1
ATOM 2348 N N . GLN A 1 303 ? 10.463 2.780 9.687 1.00 93.94 303 GLN A N 1
ATOM 2349 C CA . GLN A 1 303 ? 9.593 1.624 9.458 1.00 93.94 303 GLN A CA 1
ATOM 2350 C C . GLN A 1 303 ? 8.266 1.736 10.207 1.00 93.94 303 GLN A C 1
ATOM 2352 O O . GLN A 1 303 ? 7.211 1.623 9.591 1.00 93.94 303 GLN A O 1
ATOM 2357 N N . VAL A 1 304 ? 8.333 1.969 11.518 1.00 94.69 304 VAL A N 1
ATOM 2358 C CA . VAL A 1 304 ? 7.161 2.055 12.395 1.00 94.69 304 VAL A CA 1
ATOM 2359 C C . VAL A 1 304 ? 6.227 3.205 12.004 1.00 94.69 304 VAL A C 1
ATOM 2361 O O . VAL A 1 304 ? 5.051 2.925 11.779 1.00 94.69 304 VAL A O 1
ATOM 2364 N N . PRO A 1 305 ? 6.682 4.473 11.888 1.00 95.12 305 PRO A N 1
ATOM 2365 C CA . PRO A 1 305 ? 5.782 5.558 11.495 1.00 95.12 305 PRO A CA 1
ATOM 2366 C C . PRO A 1 305 ? 5.189 5.337 10.097 1.00 95.12 305 PRO A C 1
ATOM 2368 O O . PRO A 1 305 ? 3.999 5.565 9.904 1.00 95.12 305 PRO A O 1
ATOM 2371 N N . THR A 1 306 ? 5.969 4.794 9.154 1.00 95.88 306 THR A N 1
ATOM 2372 C CA . THR A 1 306 ? 5.471 4.485 7.803 1.00 95.88 306 THR A CA 1
ATOM 2373 C C . THR A 1 306 ? 4.382 3.410 7.833 1.00 95.88 306 THR A C 1
ATOM 2375 O O . THR A 1 306 ? 3.323 3.606 7.255 1.00 95.88 306 THR A O 1
ATOM 2378 N N . GLU A 1 307 ? 4.586 2.293 8.541 1.00 97.44 307 GLU A N 1
ATOM 2379 C CA . GLU A 1 307 ? 3.572 1.227 8.655 1.00 97.44 307 GLU A CA 1
ATOM 2380 C C . GLU A 1 307 ? 2.295 1.711 9.361 1.00 97.44 307 GLU A C 1
ATOM 2382 O O . GLU A 1 307 ? 1.189 1.291 9.032 1.00 97.44 307 GLU A O 1
ATOM 2387 N N . ARG A 1 308 ? 2.411 2.622 10.328 1.00 96.94 308 ARG A N 1
ATOM 2388 C CA . ARG A 1 308 ? 1.236 3.230 10.959 1.00 96.94 308 ARG A CA 1
ATOM 2389 C C . ARG A 1 308 ? 0.450 4.099 9.987 1.00 96.94 308 ARG A C 1
ATOM 2391 O O . ARG A 1 308 ? -0.764 3.935 9.892 1.00 96.94 308 ARG A O 1
ATOM 2398 N N . GLN A 1 309 ? 1.136 4.965 9.249 1.00 96.44 309 GLN A N 1
ATOM 2399 C CA . GLN A 1 309 ? 0.502 5.795 8.231 1.00 96.44 309 GLN A CA 1
ATOM 2400 C C . GLN A 1 309 ? -0.179 4.937 7.154 1.00 96.44 309 GLN A C 1
ATOM 2402 O O . GLN A 1 309 ? -1.354 5.146 6.860 1.00 96.44 309 GLN A O 1
ATOM 2407 N N . GLU A 1 310 ? 0.510 3.922 6.627 1.00 98.19 310 GLU A N 1
ATOM 2408 C CA . GLU A 1 310 ? -0.038 2.998 5.622 1.00 98.19 310 GLU A CA 1
ATOM 2409 C C . GLU A 1 310 ? -1.289 2.263 6.145 1.00 98.19 310 GLU A C 1
ATOM 2411 O O . GLU A 1 310 ? -2.261 2.059 5.414 1.00 98.19 310 GLU A O 1
ATOM 2416 N N . ALA A 1 311 ? -1.300 1.885 7.430 1.00 98.06 311 ALA A N 1
ATOM 2417 C CA . ALA A 1 311 ? -2.472 1.301 8.079 1.00 98.06 311 ALA A CA 1
ATOM 2418 C C . ALA A 1 311 ? -3.640 2.296 8.180 1.00 98.06 311 ALA A C 1
ATOM 2420 O O . ALA A 1 311 ? -4.779 1.916 7.913 1.00 98.06 311 ALA A O 1
ATOM 2421 N N . ALA A 1 312 ? -3.371 3.556 8.531 1.00 97.25 312 ALA A N 1
ATOM 2422 C CA . ALA A 1 312 ? -4.378 4.618 8.560 1.00 97.25 312 ALA A CA 1
ATOM 2423 C C . ALA A 1 312 ? -4.964 4.913 7.176 1.00 97.25 312 ALA A C 1
ATOM 2425 O O . ALA A 1 312 ? -6.179 5.047 7.045 1.00 97.25 312 ALA A O 1
ATOM 2426 N N . GLU A 1 313 ? -4.132 4.984 6.138 1.00 97.38 313 GLU A N 1
ATOM 2427 C CA . GLU A 1 313 ? -4.563 5.137 4.743 1.00 97.38 313 GLU A CA 1
ATOM 2428 C C . GLU A 1 313 ? -5.478 4.000 4.305 1.00 97.38 313 GLU A C 1
ATOM 2430 O O . GLU A 1 313 ? -6.554 4.245 3.757 1.00 97.38 313 GLU A O 1
ATOM 2435 N N . MET A 1 314 ? -5.083 2.757 4.588 1.00 98.00 314 MET A N 1
ATOM 2436 C CA . MET A 1 314 ? -5.878 1.583 4.244 1.00 98.00 314 MET A CA 1
ATOM 2437 C C . MET A 1 314 ? -7.201 1.549 5.024 1.00 98.00 314 MET A C 1
ATOM 2439 O O . MET A 1 314 ? -8.252 1.316 4.429 1.00 98.00 314 MET A O 1
ATOM 2443 N N . ALA A 1 315 ? -7.183 1.839 6.327 1.00 96.94 315 ALA A N 1
ATOM 2444 C CA . ALA A 1 315 ? -8.388 1.902 7.155 1.00 96.94 315 ALA A CA 1
ATOM 2445 C C . ALA A 1 315 ? -9.348 3.011 6.690 1.00 96.94 315 ALA A C 1
ATOM 2447 O O . ALA A 1 315 ? -10.544 2.763 6.522 1.00 96.94 315 ALA A O 1
ATOM 2448 N N . ALA A 1 316 ? -8.829 4.209 6.397 1.00 95.81 316 ALA A N 1
ATOM 2449 C CA . ALA A 1 316 ? -9.608 5.312 5.836 1.00 95.81 316 ALA A CA 1
ATOM 2450 C C . ALA A 1 316 ? -10.162 4.968 4.444 1.00 95.81 316 ALA A C 1
ATOM 2452 O O . ALA A 1 316 ? -11.292 5.329 4.122 1.00 95.81 316 ALA A O 1
ATOM 2453 N N . TRP A 1 317 ? -9.413 4.233 3.616 1.00 95.75 317 TRP A N 1
ATOM 2454 C CA . TRP A 1 317 ? -9.917 3.763 2.325 1.00 95.75 317 TRP A CA 1
ATOM 2455 C C . TRP A 1 317 ? -11.089 2.791 2.493 1.00 95.75 317 TRP A C 1
ATOM 2457 O O . TRP A 1 317 ? -12.123 2.959 1.843 1.00 95.75 317 TRP A O 1
ATOM 2467 N N . ILE A 1 318 ? -10.948 1.802 3.380 1.00 95.12 318 ILE A N 1
ATOM 2468 C CA . ILE A 1 318 ? -11.999 0.820 3.675 1.00 95.12 318 ILE A CA 1
ATOM 2469 C C . ILE A 1 318 ? -13.250 1.537 4.198 1.00 95.12 318 ILE A C 1
ATOM 2471 O O . ILE A 1 318 ? -14.338 1.300 3.675 1.00 95.12 318 ILE A O 1
ATOM 2475 N N . CYS A 1 319 ? -13.087 2.472 5.140 1.00 94.06 319 CYS A N 1
ATOM 2476 C CA . CYS A 1 319 ? -14.189 3.252 5.704 1.00 94.06 319 CYS A CA 1
ATOM 2477 C C . CYS A 1 319 ? -14.881 4.168 4.679 1.00 94.06 319 CYS A C 1
ATOM 2479 O O . CYS A 1 319 ? -16.100 4.309 4.689 1.00 94.06 319 CYS A O 1
ATOM 2481 N N . ASN A 1 320 ? -14.140 4.813 3.780 1.00 88.88 320 ASN A N 1
ATOM 2482 C CA . ASN A 1 320 ? -14.736 5.735 2.806 1.00 88.88 320 ASN A CA 1
ATOM 2483 C C . ASN A 1 320 ? -15.467 4.992 1.668 1.00 88.88 320 ASN A C 1
ATOM 2485 O O . ASN A 1 320 ? -16.309 5.556 0.965 1.00 88.88 320 ASN A O 1
ATOM 2489 N N . ARG A 1 321 ? -15.122 3.720 1.427 1.00 80.19 321 ARG A N 1
ATOM 2490 C CA . ARG A 1 321 ? -15.597 2.945 0.270 1.00 80.19 321 ARG A CA 1
ATOM 2491 C C . ARG A 1 321 ? -16.066 1.537 0.673 1.00 80.19 321 ARG A C 1
ATOM 2493 O O . ARG A 1 321 ? -15.422 0.549 0.296 1.00 80.19 321 ARG A O 1
ATOM 2500 N N . PRO A 1 322 ? -17.224 1.424 1.355 1.00 70.56 322 PRO A N 1
ATOM 2501 C CA . PRO A 1 322 ? -17.883 0.143 1.584 1.00 70.56 322 PRO A CA 1
ATOM 2502 C C . PRO A 1 322 ? -18.413 -0.386 0.249 1.00 70.56 322 PRO A C 1
ATOM 2504 O O . PRO A 1 322 ? -19.470 0.008 -0.236 1.00 70.56 322 PRO A O 1
ATOM 2507 N N . GLY A 1 323 ? -17.649 -1.246 -0.409 1.00 80.00 323 GLY A N 1
ATOM 2508 C CA . GLY A 1 323 ? -18.022 -1.768 -1.715 1.00 80.00 323 GLY A CA 1
ATOM 2509 C C . GLY A 1 323 ? -17.014 -2.765 -2.253 1.00 80.00 323 GLY A C 1
ATOM 2510 O O . GLY A 1 323 ? -15.946 -2.969 -1.677 1.00 80.00 323 GLY A O 1
ATOM 2511 N N . ASN A 1 324 ? -17.365 -3.373 -3.385 1.00 84.44 324 ASN A N 1
ATOM 2512 C CA . ASN A 1 324 ? -16.512 -4.347 -4.067 1.00 84.44 324 ASN A CA 1
ATOM 2513 C C . ASN A 1 324 ? -15.553 -3.698 -5.081 1.00 84.44 324 ASN A C 1
ATOM 2515 O O . ASN A 1 324 ? -14.895 -4.384 -5.855 1.00 84.44 324 ASN A O 1
ATOM 2519 N N . GLU A 1 325 ? -15.486 -2.368 -5.098 1.00 85.00 325 GLU A N 1
ATOM 2520 C CA . GLU A 1 325 ? -14.589 -1.617 -5.970 1.00 85.00 325 GLU A CA 1
ATOM 2521 C C . GLU A 1 325 ? -13.148 -1.708 -5.472 1.00 85.00 325 GLU A C 1
ATOM 2523 O O . GLU A 1 325 ? -12.889 -1.545 -4.276 1.00 85.00 325 GLU A O 1
ATOM 2528 N N . GLY A 1 326 ? -12.206 -1.917 -6.395 1.00 88.81 326 GLY A N 1
ATOM 2529 C CA . GLY A 1 326 ? -10.782 -1.963 -6.061 1.00 88.81 326 GLY A CA 1
ATOM 2530 C C . GLY A 1 326 ? -10.401 -3.147 -5.177 1.00 88.81 326 GLY A C 1
ATOM 2531 O O . GLY A 1 326 ? -9.518 -3.012 -4.332 1.00 88.81 326 GLY A O 1
ATOM 2532 N N . LEU A 1 327 ? -11.110 -4.269 -5.320 1.00 94.06 327 LEU A N 1
ATOM 2533 C CA . LEU A 1 327 ? -10.791 -5.504 -4.620 1.00 94.06 327 LEU A CA 1
ATOM 2534 C C . LEU A 1 327 ? -9.989 -6.441 -5.519 1.00 94.06 327 LEU A C 1
ATOM 2536 O O . LEU A 1 327 ? -10.319 -6.633 -6.687 1.00 94.06 327 LEU A O 1
ATOM 2540 N N . LEU A 1 328 ? -8.953 -7.032 -4.937 1.00 95.25 328 LEU A N 1
ATOM 2541 C CA . LEU A 1 328 ? -8.277 -8.205 -5.480 1.00 95.25 328 LEU A CA 1
ATOM 2542 C C . LEU A 1 328 ? -9.132 -9.462 -5.256 1.00 95.25 328 LEU A C 1
ATOM 2544 O O . LEU A 1 328 ? -10.168 -9.415 -4.581 1.00 95.25 328 LEU A O 1
ATOM 2548 N N . GLN A 1 329 ? -8.655 -10.604 -5.756 1.00 93.56 329 GLN A N 1
ATOM 2549 C CA . GLN A 1 329 ? -9.250 -11.904 -5.467 1.00 93.56 329 GLN A CA 1
ATOM 2550 C C . GLN A 1 329 ? -9.423 -12.106 -3.953 1.00 93.56 329 GLN A C 1
ATOM 2552 O O . GLN A 1 329 ? -8.475 -11.966 -3.171 1.00 93.56 329 GLN A O 1
ATOM 2557 N N . ALA A 1 330 ? -10.641 -12.468 -3.545 1.00 92.56 330 ALA A N 1
ATOM 2558 C CA . ALA A 1 330 ? -10.957 -12.760 -2.152 1.00 92.56 330 ALA A CA 1
ATOM 2559 C C . ALA A 1 330 ? -10.164 -13.971 -1.628 1.00 92.56 330 ALA A C 1
ATOM 2561 O O . ALA A 1 330 ? -9.839 -14.894 -2.382 1.00 92.56 330 ALA A O 1
ATOM 2562 N N . SER A 1 331 ? -9.885 -13.994 -0.323 1.00 91.69 331 SER A N 1
ATOM 2563 C CA . SER A 1 331 ? -9.277 -15.164 0.330 1.00 91.69 331 SER A CA 1
ATOM 2564 C C . SER A 1 331 ? -10.185 -16.400 0.257 1.00 91.69 331 SER A C 1
ATOM 2566 O O . SER A 1 331 ? -11.364 -16.298 -0.105 1.00 91.69 331 SER A O 1
ATOM 2568 N N . ALA A 1 332 ? -9.687 -17.588 0.628 1.00 87.69 332 ALA A N 1
ATOM 2569 C CA . ALA A 1 332 ? -10.556 -18.768 0.691 1.00 87.69 332 ALA A CA 1
ATOM 2570 C C . ALA A 1 332 ? -11.644 -18.598 1.763 1.00 87.69 332 ALA A C 1
ATOM 2572 O O . ALA A 1 332 ? -12.792 -18.981 1.544 1.00 87.69 332 ALA A O 1
ATOM 2573 N N . SER A 1 333 ? -11.302 -17.915 2.856 1.00 85.81 333 SER A N 1
ATOM 2574 C CA . SER A 1 333 ? -12.214 -17.427 3.898 1.00 85.81 333 SER A CA 1
ATOM 2575 C C . SER A 1 333 ? -13.166 -16.292 3.469 1.00 85.81 333 SER A C 1
ATOM 2577 O O . SER A 1 333 ? -13.975 -15.839 4.277 1.00 85.81 333 SER A O 1
ATOM 2579 N N . GLY A 1 334 ? -13.106 -15.812 2.222 1.00 91.69 334 GLY A N 1
ATOM 2580 C CA . GLY A 1 334 ? -13.997 -14.765 1.706 1.00 91.69 334 GLY A CA 1
ATOM 2581 C C . GLY A 1 334 ? -13.664 -13.346 2.180 1.00 91.69 334 GLY A C 1
ATOM 2582 O O . GLY A 1 334 ? -14.496 -12.445 2.050 1.00 91.69 334 GLY A O 1
ATOM 2583 N N . ARG A 1 335 ? -12.466 -13.127 2.730 1.00 93.88 335 ARG A N 1
ATOM 2584 C CA . ARG A 1 335 ? -11.982 -11.799 3.122 1.00 93.88 335 ARG A CA 1
ATOM 2585 C C . ARG A 1 335 ? -11.675 -10.961 1.889 1.00 93.88 335 ARG A C 1
ATOM 2587 O O . ARG A 1 335 ? -11.200 -11.466 0.868 1.00 93.88 335 ARG A O 1
ATOM 2594 N N . LYS A 1 336 ? -11.950 -9.666 2.004 1.00 95.50 336 LYS A N 1
ATOM 2595 C CA . LYS A 1 336 ? -11.696 -8.658 0.975 1.00 95.50 336 LYS A CA 1
ATOM 2596 C C . LYS A 1 336 ? -10.238 -8.228 1.033 1.00 95.50 336 LYS A C 1
ATOM 2598 O O . LYS A 1 336 ? -9.626 -8.264 2.098 1.00 95.50 336 LYS A O 1
ATOM 2603 N N . ARG A 1 337 ? -9.689 -7.822 -0.112 1.00 96.38 337 ARG A N 1
ATOM 2604 C CA . ARG A 1 337 ? -8.274 -7.471 -0.253 1.00 96.38 337 ARG A CA 1
ATOM 2605 C C . ARG A 1 337 ? -8.100 -6.209 -1.083 1.00 96.38 337 ARG A C 1
ATOM 2607 O O . ARG A 1 337 ? -8.586 -6.155 -2.208 1.00 96.38 337 ARG A O 1
ATOM 2614 N N . ARG A 1 338 ? -7.393 -5.218 -0.545 1.00 97.25 338 ARG A N 1
ATOM 2615 C CA . ARG A 1 338 ? -7.088 -3.943 -1.214 1.00 97.25 338 ARG A CA 1
ATOM 2616 C C . ARG A 1 338 ? -5.590 -3.782 -1.433 1.00 97.25 338 ARG A C 1
ATOM 2618 O O . ARG A 1 338 ? -4.795 -4.219 -0.603 1.00 97.25 338 ARG A O 1
ATOM 2625 N N . LEU A 1 339 ? -5.219 -3.157 -2.549 1.00 98.12 339 LEU A N 1
ATOM 2626 C CA . LEU A 1 339 ? -3.829 -3.003 -2.976 1.00 98.12 339 LEU A CA 1
ATOM 2627 C C . LEU A 1 339 ? -3.275 -1.610 -2.661 1.00 98.12 339 LEU A C 1
ATOM 2629 O O . LEU A 1 339 ? -3.842 -0.599 -3.073 1.00 98.12 339 LEU A O 1
ATOM 2633 N N . MET A 1 340 ? -2.104 -1.578 -2.038 1.00 98.50 340 MET A N 1
ATOM 2634 C CA . MET A 1 340 ? -1.268 -0.395 -1.890 1.00 98.50 340 MET A CA 1
ATOM 2635 C C . MET A 1 340 ? 0.137 -0.673 -2.442 1.00 98.50 340 MET A C 1
ATOM 2637 O O . MET A 1 340 ? 0.702 -1.743 -2.213 1.00 98.50 340 MET A O 1
ATOM 2641 N N . ILE A 1 341 ? 0.714 0.296 -3.152 1.00 98.44 341 ILE A N 1
ATOM 2642 C CA . ILE A 1 341 ? 2.132 0.289 -3.532 1.00 98.44 341 ILE A CA 1
ATOM 2643 C C . ILE A 1 341 ? 2.851 1.358 -2.718 1.00 98.44 341 ILE A C 1
ATOM 2645 O O . ILE A 1 341 ? 2.510 2.529 -2.811 1.00 98.44 341 ILE A O 1
ATOM 2649 N N . SER A 1 342 ? 3.853 0.976 -1.939 1.00 98.06 342 SER A N 1
ATOM 2650 C CA . SER A 1 342 ? 4.617 1.920 -1.120 1.00 98.06 342 SER A CA 1
ATOM 2651 C C . SER A 1 342 ? 6.061 1.976 -1.595 1.00 98.06 342 SER A C 1
ATOM 2653 O O . SER A 1 342 ? 6.634 0.936 -1.911 1.00 98.06 342 SER A O 1
ATOM 2655 N N . GLN A 1 343 ? 6.669 3.158 -1.660 1.00 97.69 343 GLN A N 1
ATOM 2656 C CA . GLN A 1 343 ? 8.097 3.302 -1.939 1.00 97.69 343 GLN A CA 1
ATOM 2657 C C . GLN A 1 343 ? 8.787 4.077 -0.826 1.00 97.69 343 GLN A C 1
ATOM 2659 O O . GLN A 1 343 ? 8.422 5.200 -0.509 1.00 97.69 343 GLN A O 1
ATOM 2664 N N . THR A 1 344 ? 9.848 3.504 -0.276 1.00 95.62 344 THR A N 1
ATOM 2665 C CA . THR A 1 344 ? 10.742 4.173 0.668 1.00 95.62 344 THR A CA 1
ATOM 2666 C C . THR A 1 344 ? 12.113 4.280 0.028 1.00 95.62 344 THR A C 1
ATOM 2668 O O . THR A 1 344 ? 12.798 3.269 -0.130 1.00 95.62 344 THR A O 1
ATOM 2671 N N . ARG A 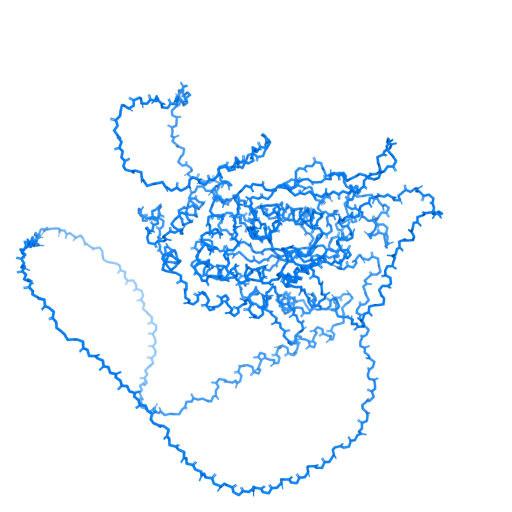1 345 ? 12.504 5.487 -0.376 1.00 94.62 345 ARG A N 1
ATOM 2672 C CA . ARG A 1 345 ? 13.737 5.757 -1.118 1.00 94.62 345 ARG A CA 1
ATOM 2673 C C . ARG A 1 345 ? 13.869 4.869 -2.363 1.00 94.62 345 ARG A C 1
ATOM 2675 O O . ARG A 1 345 ? 13.136 5.062 -3.328 1.00 94.62 345 ARG A O 1
ATOM 2682 N N . ASP A 1 346 ? 14.783 3.904 -2.350 1.00 94.38 346 ASP A N 1
ATOM 2683 C CA . ASP A 1 346 ? 15.094 2.958 -3.423 1.00 94.38 346 ASP A CA 1
ATOM 2684 C C . ASP A 1 346 ? 14.351 1.614 -3.292 1.00 94.38 346 ASP A C 1
ATOM 2686 O O . ASP A 1 346 ? 14.613 0.678 -4.046 1.00 94.38 346 ASP A O 1
ATOM 2690 N N . GLU A 1 347 ? 13.440 1.489 -2.329 1.00 95.69 347 GLU A N 1
ATOM 2691 C CA . GLU A 1 347 ? 12.737 0.247 -2.008 1.00 95.69 347 GLU A CA 1
ATOM 2692 C C . GLU A 1 347 ? 11.251 0.371 -2.309 1.00 95.69 347 GLU A C 1
ATOM 2694 O O . GLU A 1 347 ? 10.548 1.141 -1.657 1.00 95.69 347 GLU A O 1
ATOM 2699 N N . VAL A 1 348 ? 10.755 -0.422 -3.255 1.00 97.06 348 VAL A N 1
ATOM 2700 C CA . VAL A 1 348 ? 9.319 -0.552 -3.521 1.00 97.06 348 VAL A CA 1
ATOM 2701 C C . VAL A 1 348 ? 8.760 -1.749 -2.758 1.00 97.06 348 VAL A C 1
ATOM 2703 O O . VAL A 1 348 ? 9.400 -2.795 -2.645 1.00 97.06 348 VAL A O 1
ATOM 2706 N N . TRP A 1 349 ? 7.544 -1.600 -2.257 1.00 96.81 349 TRP A N 1
ATOM 2707 C CA . TRP A 1 349 ? 6.805 -2.572 -1.472 1.00 96.81 349 TRP A CA 1
ATOM 2708 C C . TRP A 1 349 ? 5.404 -2.739 -2.054 1.00 96.81 349 TRP A C 1
ATOM 2710 O O . TRP A 1 349 ? 4.749 -1.773 -2.447 1.00 96.81 349 TRP A O 1
ATOM 2720 N N . ILE A 1 350 ? 4.929 -3.979 -2.070 1.00 97.31 350 ILE A N 1
ATOM 2721 C CA . ILE A 1 350 ? 3.534 -4.311 -2.357 1.00 97.31 350 ILE A CA 1
ATOM 2722 C C . ILE A 1 350 ? 2.881 -4.596 -1.016 1.00 97.31 350 ILE A C 1
ATOM 2724 O O . ILE A 1 350 ? 3.358 -5.444 -0.256 1.00 97.31 350 ILE A O 1
ATOM 2728 N N . ILE A 1 351 ? 1.799 -3.886 -0.729 1.00 97.88 351 ILE A N 1
ATOM 2729 C CA . ILE A 1 351 ? 1.036 -4.017 0.503 1.00 97.88 351 ILE A CA 1
ATOM 2730 C C . ILE A 1 351 ? -0.382 -4.447 0.142 1.00 97.88 351 ILE A C 1
ATOM 2732 O O . ILE A 1 351 ? -1.045 -3.818 -0.681 1.00 97.88 351 ILE A O 1
ATOM 2736 N N . VAL A 1 352 ? -0.849 -5.529 0.759 1.00 97.88 352 VAL A N 1
ATOM 2737 C CA . VAL A 1 352 ? -2.233 -5.993 0.628 1.00 97.88 352 VAL A CA 1
ATOM 2738 C C . VAL A 1 352 ? -2.909 -5.884 1.986 1.00 97.88 352 VAL A C 1
ATOM 2740 O O . VAL A 1 352 ? -2.484 -6.534 2.938 1.00 97.88 352 VAL A O 1
ATOM 2743 N N . GLY A 1 353 ? -3.952 -5.059 2.070 1.00 97.75 353 GLY A N 1
ATOM 2744 C CA . GLY A 1 353 ? -4.830 -4.994 3.235 1.00 97.75 353 GLY A CA 1
ATOM 2745 C C . GLY A 1 353 ? -5.935 -6.034 3.099 1.00 97.75 353 GLY A C 1
ATOM 2746 O O . GLY A 1 353 ? -6.792 -5.890 2.227 1.00 97.75 353 GLY A O 1
ATOM 2747 N N . GLU A 1 354 ? -5.909 -7.075 3.925 1.00 97.31 354 GLU A N 1
ATOM 2748 C CA . GLU A 1 354 ? -6.921 -8.130 3.979 1.00 97.31 354 GLU A CA 1
ATOM 2749 C C . GLU A 1 354 ? -7.839 -7.933 5.191 1.00 97.31 354 GLU A C 1
ATOM 2751 O O . GLU A 1 354 ? -7.370 -7.737 6.311 1.00 97.31 354 GLU A O 1
ATOM 2756 N N . TYR A 1 355 ? -9.154 -7.979 4.980 1.00 96.62 355 TYR A N 1
ATOM 2757 C CA . TYR A 1 355 ? -10.124 -7.695 6.036 1.00 96.62 355 TYR A CA 1
ATOM 2758 C C . TYR A 1 355 ? -11.465 -8.406 5.813 1.00 96.62 355 TYR A C 1
ATOM 2760 O O . TYR A 1 355 ? -11.883 -8.689 4.686 1.00 96.62 355 TYR A O 1
ATOM 2768 N N . GLY A 1 356 ? -12.133 -8.735 6.918 1.00 94.12 356 GLY A N 1
ATOM 2769 C CA . GLY A 1 356 ? -13.433 -9.403 6.928 1.00 94.12 356 GLY A CA 1
ATOM 2770 C C . GLY A 1 356 ? -14.604 -8.444 7.141 1.00 94.12 356 GLY A C 1
ATOM 2771 O O . GLY A 1 356 ? -14.433 -7.247 7.368 1.00 94.12 356 GLY A O 1
ATOM 2772 N N . ARG A 1 357 ? -15.821 -9.000 7.129 1.00 92.62 357 ARG A N 1
ATOM 2773 C CA . ARG A 1 357 ? -17.053 -8.252 7.433 1.00 92.62 357 ARG A CA 1
ATOM 2774 C C . ARG A 1 357 ? -17.050 -7.679 8.855 1.00 92.62 357 ARG A C 1
ATOM 2776 O O . ARG A 1 357 ? -17.575 -6.592 9.058 1.00 92.62 357 ARG A O 1
ATOM 2783 N N . GLU A 1 358 ? -16.481 -8.398 9.827 1.00 92.94 358 GLU A N 1
ATOM 2784 C CA . GLU A 1 358 ? -16.389 -7.913 11.213 1.00 92.94 358 GLU A CA 1
ATOM 2785 C C . GLU A 1 358 ? -15.507 -6.657 11.299 1.00 92.94 358 GLU A C 1
ATOM 2787 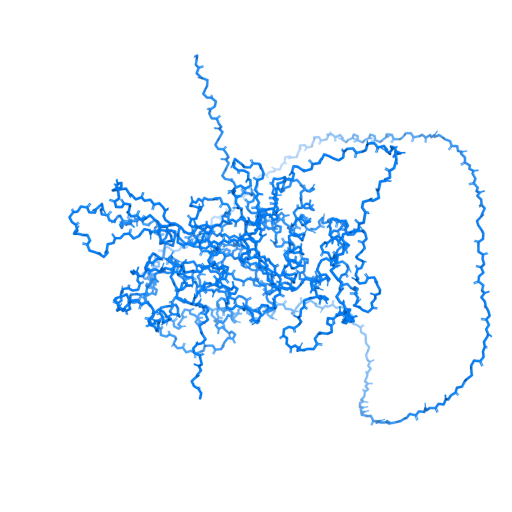O O . GLU A 1 358 ? -15.888 -5.703 11.971 1.00 92.94 358 GLU A O 1
ATOM 2792 N N . TYR A 1 359 ? -14.385 -6.609 10.568 1.00 95.31 359 TYR A N 1
ATOM 2793 C CA . TYR A 1 359 ? -13.565 -5.401 10.474 1.00 95.31 359 TYR A CA 1
ATOM 2794 C C . TYR A 1 359 ? -14.262 -4.255 9.732 1.00 95.31 359 TYR A C 1
ATOM 2796 O O . TYR A 1 359 ? -14.186 -3.119 10.185 1.00 95.31 359 TYR A O 1
ATOM 2804 N N . GLU A 1 360 ? -14.968 -4.525 8.624 1.00 93.50 360 GLU A N 1
ATOM 2805 C CA . GLU A 1 360 ? -15.780 -3.487 7.963 1.00 93.50 360 GLU A CA 1
ATOM 2806 C C . GLU A 1 360 ? -16.783 -2.890 8.953 1.00 93.50 360 GLU A C 1
ATOM 2808 O O . GLU A 1 360 ? -16.822 -1.680 9.148 1.00 93.50 360 GLU A O 1
ATOM 2813 N N . ALA A 1 361 ? -17.549 -3.739 9.641 1.00 91.06 361 ALA A N 1
ATOM 2814 C CA . ALA A 1 361 ? -18.486 -3.280 10.656 1.00 91.06 361 ALA A CA 1
ATOM 2815 C C . ALA A 1 361 ? -17.777 -2.475 11.751 1.00 91.06 361 ALA A C 1
ATOM 2817 O O . ALA A 1 361 ? -18.274 -1.425 12.129 1.00 91.06 361 ALA A O 1
ATOM 2818 N N . TYR A 1 362 ? -16.612 -2.926 12.221 1.00 92.69 362 TYR A N 1
ATOM 2819 C CA . TYR A 1 362 ? -15.807 -2.220 13.215 1.00 92.69 362 TYR A CA 1
ATOM 2820 C C . TYR A 1 362 ? -15.385 -0.819 12.755 1.00 92.69 362 TYR A C 1
ATOM 2822 O O . TYR A 1 362 ? -15.608 0.146 13.480 1.00 92.69 362 TYR A O 1
ATOM 2830 N N . ILE A 1 363 ? -14.797 -0.700 11.562 1.00 93.81 363 ILE A N 1
ATOM 2831 C CA . ILE A 1 363 ? -14.221 0.564 11.090 1.00 93.81 363 ILE A CA 1
ATOM 2832 C C . ILE A 1 363 ? -15.296 1.578 10.673 1.00 93.81 363 ILE A C 1
ATOM 2834 O O . ILE A 1 363 ? -15.047 2.778 10.726 1.00 93.81 363 ILE A O 1
ATOM 2838 N N . HIS A 1 364 ? -16.496 1.104 10.315 1.00 87.56 364 HIS A N 1
ATOM 2839 C CA . HIS A 1 364 ? -17.679 1.938 10.072 1.00 87.56 364 HIS A CA 1
ATOM 2840 C C . HIS A 1 364 ? -18.501 2.226 11.340 1.00 87.56 364 HIS A C 1
ATOM 2842 O O . HIS A 1 364 ? -19.347 3.124 11.334 1.00 87.56 364 HIS A O 1
ATOM 2848 N N . ASN A 1 365 ? -18.304 1.465 12.421 1.00 70.44 365 ASN A N 1
ATOM 2849 C CA . ASN A 1 365 ? -19.128 1.582 13.620 1.00 70.44 365 ASN A CA 1
ATOM 2850 C C . ASN A 1 365 ? -18.738 2.799 14.459 1.00 70.44 365 ASN A C 1
ATOM 2852 O O . ASN A 1 365 ? -17.833 2.768 15.290 1.00 70.44 365 ASN A O 1
ATOM 2856 N N . ALA A 1 366 ? -19.504 3.861 14.229 1.00 50.16 366 ALA A N 1
ATOM 2857 C CA . ALA A 1 366 ? -20.515 4.363 15.161 1.00 50.16 366 ALA A CA 1
ATOM 2858 C C . ALA A 1 366 ? -20.249 4.143 16.666 1.00 50.16 366 ALA A C 1
ATOM 2860 O O . ALA A 1 366 ? -20.428 3.021 17.149 1.00 50.16 366 ALA A O 1
ATOM 2861 N N . PRO A 1 367 ? -20.001 5.193 17.469 1.00 44.75 367 PRO A N 1
ATOM 2862 C CA . PRO A 1 367 ? -20.431 5.180 18.860 1.00 44.75 367 PRO A CA 1
ATOM 2863 C C . PRO A 1 367 ? -21.944 5.503 18.891 1.00 44.75 367 PRO A C 1
ATOM 2865 O O . PRO A 1 367 ? -22.474 6.209 18.042 1.00 44.75 367 PRO A O 1
ATOM 2868 N N . LEU A 1 368 ? -22.749 5.041 19.840 1.00 41.38 368 LEU A N 1
ATOM 2869 C CA . LEU A 1 368 ? -22.572 5.255 21.270 1.00 41.38 368 LEU A CA 1
ATOM 2870 C C . LEU A 1 368 ? -23.479 4.285 22.031 1.00 41.38 368 LEU A C 1
ATOM 2872 O O . LEU A 1 368 ? -24.695 4.376 21.889 1.00 41.38 368 LEU A O 1
ATOM 2876 N N . LYS A 1 369 ? -22.938 3.458 22.930 1.00 36.16 369 LYS A N 1
ATOM 2877 C CA . LYS A 1 369 ? -23.653 3.093 24.168 1.00 36.16 369 LYS A CA 1
ATOM 2878 C C . LYS A 1 369 ? -22.680 2.877 25.326 1.00 36.16 369 LYS A C 1
ATOM 2880 O O . LYS A 1 369 ? -22.614 1.806 25.912 1.00 36.16 369 LYS A O 1
ATOM 2885 N N . ALA A 1 370 ? -22.013 3.952 25.730 1.00 37.31 370 ALA A N 1
ATOM 2886 C CA . ALA A 1 370 ? -21.814 4.191 27.153 1.00 37.31 370 ALA A CA 1
ATOM 2887 C C . ALA A 1 370 ? -23.019 5.026 27.636 1.00 37.31 370 ALA A C 1
ATOM 2889 O O . ALA A 1 370 ? -23.007 6.245 27.525 1.00 37.31 370 ALA A O 1
ATOM 2890 N N . GLY A 1 371 ? -24.111 4.375 28.067 1.00 36.56 371 GLY A N 1
ATOM 2891 C CA . GLY A 1 371 ? -25.152 5.041 28.877 1.00 36.56 371 GLY A CA 1
ATOM 2892 C C . GLY A 1 371 ? -26.587 5.175 28.337 1.00 36.56 371 GLY A C 1
ATOM 2893 O O . GLY A 1 371 ? -27.433 5.659 29.080 1.00 36.56 371 GLY A O 1
ATOM 2894 N N . MET A 1 372 ? -26.939 4.733 27.121 1.00 40.22 372 MET A N 1
ATOM 2895 C CA . MET A 1 372 ? -28.355 4.759 26.692 1.00 40.22 372 MET A CA 1
ATOM 2896 C C . MET A 1 372 ? -29.122 3.513 27.182 1.00 40.22 372 MET A C 1
ATOM 2898 O O . MET A 1 372 ? -28.760 2.403 26.765 1.00 40.22 372 MET A O 1
ATOM 2902 N N . PRO A 1 373 ? -30.200 3.657 27.984 1.00 35.88 373 PRO A N 1
ATOM 2903 C CA . PRO A 1 373 ? -30.969 2.535 28.524 1.00 35.88 373 PRO A CA 1
ATOM 2904 C C . PRO A 1 373 ? -31.437 1.573 27.422 1.00 35.88 373 PRO A C 1
ATOM 2906 O O . PRO A 1 373 ? -31.704 1.945 26.276 1.00 35.88 373 PRO A O 1
ATOM 2909 N N . ILE A 1 374 ? -31.440 0.286 27.761 1.00 41.62 374 ILE A N 1
ATOM 2910 C CA . ILE A 1 374 ? -31.455 -0.848 26.822 1.00 41.62 374 ILE A CA 1
ATOM 2911 C C . ILE A 1 374 ? -32.800 -1.026 26.094 1.00 41.62 374 ILE A C 1
ATOM 2913 O O . ILE A 1 374 ? -32.856 -1.754 25.112 1.00 41.62 374 ILE A O 1
ATOM 2917 N N . GLN A 1 375 ? -33.868 -0.331 26.481 1.00 40.69 375 GLN A N 1
ATOM 2918 C CA . GLN A 1 375 ? -35.220 -0.733 26.079 1.00 40.69 375 GLN A CA 1
ATOM 2919 C C . GLN A 1 375 ? -35.552 -0.614 24.581 1.00 40.69 375 GLN A C 1
ATOM 2921 O O . GLN A 1 375 ? -36.394 -1.375 24.129 1.00 40.69 375 GLN A O 1
ATOM 2926 N N . ASN A 1 376 ? -34.877 0.240 23.796 1.00 31.59 376 ASN A N 1
ATOM 2927 C CA . ASN A 1 376 ? -35.264 0.489 22.393 1.00 31.59 376 ASN A CA 1
ATOM 2928 C C . ASN A 1 376 ? -34.104 0.495 21.382 1.00 31.59 376 ASN A C 1
ATOM 2930 O O . ASN A 1 376 ? -34.240 1.056 20.295 1.00 31.59 376 ASN A O 1
ATOM 2934 N N . ALA A 1 377 ? -32.946 -0.093 21.702 1.00 33.12 377 ALA A N 1
ATOM 2935 C CA . ALA A 1 377 ? -31.986 -0.347 20.628 1.00 33.12 377 ALA A CA 1
ATOM 2936 C C . ALA A 1 377 ? -32.607 -1.395 19.689 1.00 33.12 377 ALA A C 1
ATOM 2938 O O . ALA A 1 377 ? -33.072 -2.418 20.203 1.00 33.12 377 ALA A O 1
ATOM 2939 N N . PRO A 1 378 ? -32.606 -1.205 18.351 1.00 31.58 378 PRO A N 1
ATOM 2940 C CA . PRO A 1 378 ? -32.791 -2.350 17.477 1.00 31.58 378 PRO A CA 1
ATOM 2941 C C . PRO A 1 378 ? -31.770 -3.384 17.950 1.00 31.58 378 PRO A C 1
ATOM 2943 O O . PRO A 1 378 ? -30.621 -2.995 18.212 1.00 31.58 378 PRO A O 1
ATOM 2946 N N . PRO A 1 379 ? -32.177 -4.647 18.178 1.00 30.81 379 PRO A N 1
ATOM 2947 C CA . PRO A 1 379 ? -31.236 -5.661 18.605 1.00 30.81 379 PRO A CA 1
ATOM 2948 C C . PRO A 1 379 ? -30.054 -5.536 17.662 1.00 30.81 379 PRO A C 1
ATOM 2950 O O . PRO A 1 379 ? -30.252 -5.464 16.444 1.00 30.81 379 PRO A O 1
ATOM 2953 N N . MET A 1 380 ? -28.834 -5.455 18.211 1.00 35.94 380 MET A N 1
ATOM 2954 C CA . MET A 1 380 ? -27.695 -5.834 17.400 1.00 35.94 380 MET A CA 1
ATOM 2955 C C . MET A 1 380 ? -28.132 -7.160 16.814 1.00 35.94 380 MET A C 1
ATOM 2957 O O . MET A 1 380 ? -28.316 -8.125 17.563 1.00 35.94 380 MET A O 1
ATOM 2961 N N . LEU A 1 381 ? -28.378 -7.191 15.505 1.00 30.83 381 LEU A N 1
ATOM 2962 C CA . LEU A 1 381 ? -28.319 -8.426 14.775 1.00 30.83 381 LEU A CA 1
ATOM 2963 C C . LEU A 1 381 ? -26.873 -8.844 15.013 1.00 30.83 381 LEU A C 1
ATOM 2965 O O . LEU A 1 381 ? -25.968 -8.531 14.248 1.00 30.83 381 LEU A O 1
ATOM 2969 N N . HIS A 1 382 ? -26.658 -9.554 16.122 1.00 33.00 382 HIS A N 1
ATOM 2970 C CA . HIS A 1 382 ? -25.880 -10.757 16.093 1.00 33.00 382 HIS A CA 1
ATOM 2971 C C . HIS A 1 382 ? -26.478 -11.471 14.904 1.00 33.00 382 HIS A C 1
ATOM 2973 O O . HIS A 1 382 ? -27.515 -12.129 14.995 1.00 33.00 382 HIS A O 1
ATOM 2979 N N . VAL A 1 383 ? -25.885 -11.213 13.746 1.00 31.47 383 VAL A N 1
ATOM 2980 C CA . VAL A 1 383 ? -26.033 -12.061 12.602 1.00 31.47 383 VAL A CA 1
ATOM 2981 C C . VAL A 1 383 ? -25.438 -13.362 13.121 1.00 31.47 383 VAL A C 1
ATOM 2983 O O . VAL A 1 383 ? -24.258 -13.649 12.957 1.00 31.47 383 VAL A O 1
ATOM 2986 N N . ARG A 1 384 ? -26.271 -14.161 13.799 1.00 28.39 384 ARG A N 1
ATOM 2987 C CA . ARG A 1 384 ? -26.236 -15.603 13.674 1.00 28.39 384 ARG A CA 1
ATOM 2988 C C . ARG A 1 384 ? -26.531 -15.836 12.202 1.00 28.39 384 ARG A C 1
ATOM 2990 O O . ARG A 1 384 ? -27.637 -16.190 11.813 1.00 28.39 384 ARG A O 1
ATOM 2997 N N . THR A 1 385 ? -25.538 -15.569 11.359 1.00 29.08 385 THR A N 1
ATOM 2998 C CA . THR A 1 385 ? -25.416 -16.291 10.113 1.00 29.08 385 THR A CA 1
ATOM 2999 C C . THR A 1 385 ? -25.402 -17.733 10.567 1.00 29.08 385 THR A C 1
ATOM 3001 O O . THR A 1 385 ? -24.464 -18.167 11.235 1.00 29.08 385 THR A O 1
ATOM 3004 N N . ALA A 1 386 ? -26.470 -18.459 10.252 1.00 29.34 386 ALA A N 1
ATOM 3005 C CA . ALA A 1 386 ? -26.304 -19.849 9.898 1.00 29.34 386 ALA A CA 1
ATOM 3006 C C . ALA A 1 386 ? -25.225 -19.845 8.805 1.00 29.34 386 ALA A C 1
ATOM 3008 O O . ALA A 1 386 ? -25.486 -19.508 7.651 1.00 29.34 386 ALA A O 1
ATOM 3009 N N . LEU A 1 387 ? -23.972 -20.019 9.226 1.00 31.36 387 LEU A N 1
ATOM 3010 C CA . LEU A 1 387 ? -22.845 -20.190 8.332 1.00 31.36 387 LEU A CA 1
ATOM 3011 C C . LEU A 1 387 ? -23.154 -21.442 7.504 1.00 31.36 387 LEU A C 1
ATOM 3013 O O . LEU A 1 387 ? -23.542 -22.458 8.087 1.00 31.36 387 LEU A O 1
ATOM 3017 N N . PRO A 1 388 ? -22.975 -21.421 6.176 1.00 32.81 388 PRO A N 1
ATOM 3018 C CA . PRO A 1 388 ? -22.761 -22.664 5.463 1.00 32.81 388 PRO A CA 1
ATOM 3019 C C . PRO A 1 388 ? -21.499 -23.292 6.070 1.00 32.81 388 PRO A C 1
ATOM 3021 O O . PRO A 1 388 ? -20.441 -22.670 6.104 1.00 32.81 388 PRO A O 1
ATOM 3024 N N . ASN A 1 389 ? -21.666 -24.478 6.643 1.00 32.81 389 ASN A N 1
ATOM 3025 C CA . ASN A 1 389 ? -20.680 -25.236 7.409 1.00 32.81 389 ASN A CA 1
ATOM 3026 C C . ASN A 1 389 ? -19.253 -25.198 6.813 1.00 32.81 389 ASN A C 1
ATOM 3028 O O . ASN A 1 389 ? -19.033 -25.689 5.708 1.00 32.81 389 ASN A O 1
ATOM 3032 N N . GLY A 1 390 ? -18.277 -24.689 7.577 1.00 33.38 390 GLY A N 1
ATOM 3033 C CA . GLY A 1 390 ? -16.845 -24.793 7.265 1.00 33.38 390 GLY A CA 1
ATOM 3034 C C . GLY A 1 390 ? -15.938 -24.223 8.379 1.00 33.38 390 GLY A C 1
ATOM 3035 O O . GLY A 1 390 ? -15.954 -23.013 8.589 1.00 33.38 390 GLY A O 1
ATOM 3036 N N . PRO A 1 391 ? -15.139 -25.039 9.101 1.00 35.03 391 PRO A N 1
ATOM 3037 C CA . PRO A 1 391 ? -14.352 -24.614 10.274 1.00 35.03 391 PRO A CA 1
ATOM 3038 C C . PRO A 1 391 ? -12.949 -24.013 9.990 1.00 35.03 391 PRO A C 1
ATOM 3040 O O . PRO A 1 391 ? -12.155 -23.855 10.913 1.00 35.03 391 PRO A O 1
ATOM 3043 N N . ASN A 1 392 ? -12.622 -23.605 8.758 1.00 39.31 392 ASN A N 1
ATOM 3044 C CA . ASN A 1 392 ? -11.221 -23.395 8.327 1.00 39.31 392 ASN A CA 1
ATOM 3045 C C . ASN A 1 392 ? -10.658 -21.954 8.447 1.00 39.31 392 ASN A C 1
ATOM 3047 O O . ASN A 1 392 ? -9.654 -21.627 7.820 1.00 39.31 392 ASN A O 1
ATOM 3051 N N . HIS A 1 393 ? -11.263 -21.058 9.233 1.00 44.34 393 HIS A N 1
ATOM 3052 C CA . HIS A 1 393 ? -10.947 -19.617 9.155 1.00 44.34 393 HIS A CA 1
ATOM 3053 C C . HIS A 1 393 ? -9.636 -19.164 9.833 1.00 44.34 393 HIS A C 1
ATOM 3055 O O . HIS A 1 393 ? -9.105 -18.116 9.471 1.00 44.34 393 HIS A O 1
ATOM 3061 N N . LEU A 1 394 ? -9.100 -19.915 10.805 1.00 37.88 394 LEU A N 1
ATOM 3062 C CA . LEU A 1 394 ? -7.863 -19.540 11.519 1.00 37.88 394 LEU A CA 1
ATOM 3063 C C . LEU A 1 394 ? -6.622 -20.267 10.971 1.00 37.88 394 LEU A C 1
ATOM 3065 O O . LEU A 1 394 ? -5.525 -19.703 10.935 1.00 37.88 394 LEU A O 1
ATOM 3069 N N . GLU A 1 395 ? -6.805 -21.500 10.496 1.00 40.09 395 GLU A N 1
ATOM 3070 C CA . GLU A 1 395 ? -5.735 -22.322 9.924 1.00 40.09 395 GLU A CA 1
ATOM 3071 C C . GLU A 1 395 ? -5.201 -21.763 8.599 1.00 40.09 395 GLU A C 1
ATOM 3073 O O . GLU A 1 395 ? -4.067 -22.047 8.247 1.00 40.09 395 GLU A O 1
ATOM 3078 N N . GLU A 1 396 ? -5.929 -20.902 7.886 1.00 43.91 396 GLU A N 1
ATOM 3079 C CA . GLU A 1 396 ? -5.421 -20.299 6.642 1.00 43.91 396 GLU A CA 1
ATOM 3080 C C . GLU A 1 396 ? -4.257 -19.315 6.905 1.00 43.91 396 GLU A C 1
ATOM 3082 O O . GLU A 1 396 ? -3.317 -19.216 6.114 1.00 43.91 396 GLU A O 1
ATOM 3087 N N . SER A 1 397 ? -4.261 -18.648 8.067 1.00 44.69 397 SER A N 1
ATOM 3088 C CA . SER A 1 397 ? -3.189 -17.729 8.480 1.00 44.69 397 SER A CA 1
ATOM 3089 C C . SER A 1 397 ? -2.042 -18.464 9.200 1.00 44.69 397 SER A C 1
ATOM 3091 O O . SER A 1 397 ? -0.868 -18.143 8.999 1.00 44.69 397 SER A O 1
ATOM 3093 N N . LEU A 1 398 ? -2.367 -19.515 9.971 1.00 42.88 398 LEU A N 1
ATOM 3094 C CA . LEU A 1 398 ? -1.415 -20.327 10.755 1.00 42.88 398 LEU A CA 1
ATOM 3095 C C . LEU A 1 398 ? -0.853 -21.557 10.010 1.00 42.88 398 LEU A C 1
ATOM 3097 O O . LEU A 1 398 ? 0.168 -22.109 10.400 1.00 42.88 398 LEU A O 1
ATOM 3101 N N . GLY A 1 399 ? -1.494 -21.996 8.934 1.00 42.50 399 GLY A N 1
ATOM 3102 C CA . GLY A 1 399 ? -1.087 -23.106 8.067 1.00 42.50 399 GLY A CA 1
ATOM 3103 C C . GLY A 1 399 ? -0.501 -22.638 6.736 1.00 42.50 399 GLY A C 1
ATOM 3104 O O . GLY A 1 399 ? -0.142 -23.463 5.894 1.00 42.50 399 GLY A O 1
ATOM 3105 N N . SER A 1 400 ? -0.375 -21.321 6.529 1.00 52.66 400 SER A N 1
ATOM 3106 C CA . SER A 1 400 ? 0.262 -20.800 5.323 1.00 52.66 400 SER A CA 1
ATOM 3107 C C . SER A 1 400 ? 1.700 -21.343 5.219 1.00 52.66 400 SER A C 1
ATOM 3109 O O . SER A 1 400 ? 2.424 -21.375 6.223 1.00 52.66 400 SER A O 1
ATOM 3111 N N . PRO A 1 401 ? 2.169 -21.750 4.021 1.00 49.25 401 PRO A N 1
ATOM 3112 C CA . PRO A 1 401 ? 3.533 -22.251 3.830 1.00 49.25 401 PRO A CA 1
ATOM 3113 C C . PRO A 1 401 ? 4.605 -21.317 4.402 1.00 49.25 401 PRO A C 1
ATOM 3115 O O . PRO A 1 401 ? 5.659 -21.777 4.835 1.00 49.25 401 PRO A O 1
ATOM 3118 N N . THR A 1 402 ? 4.307 -20.018 4.427 1.00 50.94 402 THR A N 1
ATOM 3119 C CA . THR A 1 402 ? 5.171 -18.958 4.937 1.00 50.94 402 THR A CA 1
ATOM 3120 C C . THR A 1 402 ? 5.204 -18.887 6.460 1.00 50.94 402 THR A C 1
ATOM 3122 O O . THR A 1 402 ? 6.273 -18.690 7.029 1.00 50.94 402 THR A O 1
ATOM 3125 N N . PHE A 1 403 ? 4.072 -19.090 7.137 1.00 55.88 403 PHE A N 1
ATOM 3126 C CA . PHE A 1 403 ? 4.059 -19.232 8.592 1.00 55.88 403 PHE A CA 1
ATOM 3127 C C . PHE A 1 403 ? 4.861 -20.472 9.016 1.00 55.88 403 PHE A C 1
ATOM 3129 O O . PHE A 1 403 ? 5.707 -20.398 9.904 1.00 55.88 403 PHE A O 1
ATOM 3136 N N . LEU A 1 404 ? 4.680 -21.591 8.309 1.00 56.38 404 LEU A N 1
ATOM 3137 C CA . LEU A 1 404 ? 5.450 -22.814 8.549 1.00 56.38 404 LEU A CA 1
ATOM 3138 C C . LEU A 1 404 ? 6.947 -22.636 8.242 1.00 56.38 404 LEU A C 1
ATOM 3140 O O . LEU A 1 404 ? 7.784 -23.235 8.914 1.00 56.38 404 LEU A O 1
ATOM 3144 N N . ASP A 1 405 ? 7.303 -21.817 7.246 1.00 57.81 405 ASP A N 1
ATOM 3145 C CA . ASP A 1 405 ? 8.693 -21.414 6.987 1.00 57.81 405 ASP A CA 1
ATOM 3146 C C . ASP A 1 405 ? 9.271 -20.594 8.144 1.00 57.81 405 ASP A C 1
ATOM 3148 O O . ASP A 1 405 ? 10.390 -20.864 8.578 1.00 57.81 405 ASP A O 1
ATOM 3152 N N . LEU A 1 406 ? 8.498 -19.645 8.678 1.00 52.56 406 LEU A N 1
ATOM 3153 C CA . LEU A 1 406 ? 8.896 -18.809 9.807 1.00 52.56 406 LEU A CA 1
ATOM 3154 C C . LEU A 1 406 ? 9.153 -19.658 11.060 1.00 52.56 406 LEU A C 1
ATOM 3156 O O . LEU A 1 406 ? 10.243 -19.579 11.622 1.00 52.56 406 LEU A O 1
ATOM 3160 N N . VAL A 1 407 ? 8.208 -20.526 11.436 1.00 57.91 407 VAL A N 1
ATOM 3161 C CA . VAL A 1 407 ? 8.338 -21.445 12.584 1.00 57.91 407 VAL A CA 1
ATOM 3162 C C . VAL A 1 407 ? 9.576 -22.333 12.449 1.00 57.91 407 VAL A C 1
ATOM 3164 O O . VAL A 1 407 ? 10.361 -22.458 13.391 1.00 57.91 407 VAL A O 1
ATOM 3167 N N . ASN A 1 408 ? 9.793 -22.902 11.260 1.00 59.53 408 ASN A N 1
ATOM 3168 C CA . ASN A 1 408 ? 10.934 -23.775 10.995 1.00 59.53 408 ASN A CA 1
ATOM 3169 C C . ASN A 1 408 ? 12.272 -23.008 11.020 1.00 59.53 408 ASN A C 1
ATOM 3171 O O . ASN A 1 408 ? 13.260 -23.491 11.570 1.00 59.53 408 ASN A O 1
ATOM 3175 N N . SER A 1 409 ? 12.314 -21.793 10.460 1.00 55.50 409 SER A N 1
ATOM 3176 C CA . SER A 1 409 ? 13.518 -20.945 10.437 1.00 55.50 409 SER A CA 1
ATOM 3177 C C . SER A 1 409 ? 13.911 -20.419 11.820 1.00 55.50 409 SER A C 1
ATOM 3179 O O . SER A 1 409 ? 15.097 -20.333 12.132 1.00 55.50 409 SER A O 1
ATOM 3181 N N . ALA A 1 410 ? 12.925 -20.140 12.674 1.00 53.53 410 ALA A N 1
ATOM 3182 C CA . ALA A 1 410 ? 13.128 -19.671 14.038 1.00 53.53 410 ALA A CA 1
ATOM 3183 C C . ALA A 1 410 ? 13.536 -20.795 15.010 1.00 53.53 410 ALA A C 1
ATOM 3185 O O . ALA A 1 410 ? 13.749 -20.520 16.188 1.00 53.53 410 ALA A O 1
ATOM 3186 N N . LYS A 1 411 ? 13.642 -22.051 14.535 1.00 60.12 411 LYS A N 1
ATOM 3187 C CA . LYS A 1 411 ? 13.896 -23.250 15.357 1.00 60.12 411 LYS A CA 1
ATOM 3188 C C . LYS A 1 411 ? 13.002 -23.298 16.602 1.00 60.12 411 LYS A C 1
ATOM 3190 O O . LYS A 1 411 ? 13.448 -23.715 17.668 1.00 60.12 411 LYS A O 1
ATOM 3195 N N . MET A 1 412 ? 11.755 -22.842 16.482 1.00 52.38 412 MET A N 1
ATOM 3196 C CA . MET A 1 412 ? 10.815 -22.855 17.599 1.00 52.38 412 MET A CA 1
ATOM 3197 C C . MET A 1 412 ? 10.415 -24.306 17.869 1.00 52.38 412 MET A C 1
ATOM 3199 O O . MET A 1 412 ? 9.515 -24.843 17.230 1.00 52.38 412 MET A O 1
ATOM 3203 N N . SER A 1 413 ? 11.138 -24.959 18.776 1.00 44.19 413 SER A N 1
ATOM 3204 C CA . SER A 1 413 ? 10.823 -26.286 19.297 1.00 44.19 413 SER A CA 1
ATOM 3205 C C . SER A 1 413 ? 10.307 -26.147 20.727 1.00 44.19 413 SER A C 1
ATOM 3207 O O . SER A 1 413 ? 11.054 -25.726 21.608 1.00 44.19 413 SER A O 1
ATOM 3209 N N . GLY A 1 414 ? 9.039 -26.485 20.948 1.00 47.91 414 GLY A N 1
ATOM 3210 C CA . GLY A 1 414 ? 8.385 -26.463 22.257 1.00 47.91 414 GLY A CA 1
ATOM 3211 C C . GLY A 1 414 ? 6.865 -26.389 22.123 1.00 47.91 414 GLY A C 1
ATOM 3212 O O . GLY A 1 414 ? 6.361 -25.955 21.085 1.00 47.91 414 GLY A O 1
ATOM 3213 N N . ASP A 1 415 ? 6.144 -26.819 23.162 1.00 40.81 415 ASP A N 1
ATOM 3214 C CA . ASP A 1 415 ? 4.705 -26.573 23.287 1.00 40.81 415 ASP A CA 1
ATOM 3215 C C . ASP A 1 415 ? 4.484 -25.059 23.380 1.00 40.81 415 ASP A C 1
ATOM 3217 O O . ASP A 1 415 ? 4.742 -24.425 24.402 1.00 40.81 415 ASP A O 1
ATOM 3221 N N . ILE A 1 416 ? 4.045 -24.459 22.276 1.00 45.53 416 ILE A N 1
ATOM 3222 C CA . ILE A 1 416 ? 3.500 -23.106 22.294 1.00 45.53 416 ILE A CA 1
ATOM 3223 C C . ILE A 1 416 ? 2.125 -23.234 22.948 1.00 45.53 416 ILE A C 1
ATOM 3225 O O . ILE A 1 416 ? 1.252 -23.922 22.424 1.00 45.53 416 ILE A O 1
ATOM 3229 N N . GLU A 1 417 ? 1.933 -22.611 24.106 1.00 34.22 417 GLU A N 1
ATOM 3230 C CA . GLU A 1 417 ? 0.681 -22.700 24.859 1.00 34.22 417 GLU A CA 1
ATOM 3231 C C . GLU A 1 417 ? -0.517 -22.314 23.964 1.00 34.22 417 GLU A C 1
ATOM 3233 O O . GLU A 1 417 ? -0.542 -21.251 23.339 1.00 34.22 417 GLU A O 1
ATOM 3238 N N . GLY A 1 418 ? -1.480 -23.233 23.820 1.00 41.25 418 GLY A N 1
ATOM 3239 C CA . GLY A 1 418 ? -2.619 -23.107 22.896 1.00 41.25 418 GLY A CA 1
ATOM 3240 C C . GLY A 1 418 ? -2.450 -23.778 21.523 1.00 41.25 418 GLY A C 1
ATOM 3241 O O . GLY A 1 418 ? -3.379 -23.742 20.716 1.00 41.25 418 GLY A O 1
ATOM 3242 N N . TRP A 1 419 ? -1.311 -24.420 21.247 1.00 51.34 419 TRP A N 1
ATOM 3243 C CA . TRP A 1 419 ? -1.041 -25.162 20.012 1.00 51.34 419 TRP A CA 1
ATOM 3244 C C . TRP A 1 419 ? -0.978 -26.667 20.289 1.00 51.34 419 TRP A C 1
ATOM 3246 O O . TRP A 1 419 ? -0.366 -27.098 21.259 1.00 51.34 419 TRP A O 1
ATOM 3256 N N . ARG A 1 420 ? -1.559 -27.507 19.420 1.00 49.88 420 ARG A N 1
ATOM 3257 C CA . ARG A 1 420 ? -1.298 -28.955 19.478 1.00 49.88 420 ARG A CA 1
ATOM 3258 C C . ARG A 1 420 ? 0.001 -29.257 18.741 1.00 49.88 420 ARG A C 1
ATOM 3260 O O . ARG A 1 420 ? 0.010 -29.274 17.507 1.00 49.88 420 ARG A O 1
ATOM 3267 N N . GLY A 1 421 ? 1.067 -29.547 19.491 1.00 51.91 421 GLY A N 1
ATOM 3268 C CA . GLY A 1 421 ? 2.381 -29.905 18.948 1.00 51.91 421 GLY A CA 1
ATOM 3269 C C . GLY A 1 421 ? 2.326 -30.985 17.862 1.00 51.91 421 GLY A C 1
ATOM 3270 O O . GLY A 1 421 ? 3.069 -30.912 16.891 1.00 51.91 421 GLY A O 1
ATOM 3271 N N . SER A 1 422 ? 1.379 -31.926 17.931 1.00 51.75 422 SER A N 1
ATOM 3272 C CA . SER A 1 422 ? 1.235 -33.002 16.943 1.00 51.75 422 SER A CA 1
ATOM 3273 C C . SER A 1 422 ? 0.848 -32.541 15.531 1.00 51.75 422 SER A C 1
ATOM 3275 O O . SER A 1 422 ? 1.330 -33.136 14.573 1.00 51.75 422 SER A O 1
ATOM 3277 N N . VAL A 1 423 ? 0.032 -31.492 15.364 1.00 53.53 423 VAL A N 1
ATOM 3278 C CA . VAL A 1 423 ? -0.418 -31.024 14.032 1.00 53.53 423 VAL A CA 1
ATOM 3279 C C . VAL A 1 423 ? 0.707 -30.285 13.310 1.00 53.53 423 VAL A C 1
ATOM 3281 O O . VAL A 1 423 ? 0.999 -30.567 12.147 1.00 53.53 423 VAL A O 1
ATOM 3284 N N . VAL A 1 424 ? 1.400 -29.389 14.017 1.00 54.22 424 VAL A N 1
ATOM 3285 C CA . VAL A 1 424 ? 2.572 -28.685 13.475 1.00 54.22 424 VAL A CA 1
ATOM 3286 C C . VAL A 1 424 ? 3.722 -29.654 13.242 1.00 54.22 424 VAL A C 1
ATOM 3288 O O . VAL A 1 424 ? 4.346 -29.606 12.183 1.00 54.22 424 VAL A O 1
ATOM 3291 N N . GLN A 1 425 ? 3.965 -30.584 14.169 1.00 55.50 425 GLN A N 1
ATOM 3292 C CA . GLN A 1 425 ? 4.996 -31.600 13.994 1.00 55.50 425 GLN A CA 1
ATOM 3293 C C . GLN A 1 425 ? 4.669 -32.522 12.816 1.00 55.50 425 GLN A C 1
ATOM 3295 O O . GLN A 1 425 ? 5.563 -32.816 12.032 1.00 55.50 425 GLN A O 1
ATOM 3300 N N . ALA A 1 426 ? 3.406 -32.912 12.612 1.00 62.59 426 ALA A N 1
ATOM 3301 C CA . ALA A 1 426 ? 2.994 -33.683 11.438 1.00 62.59 426 ALA A CA 1
ATOM 3302 C C . ALA A 1 426 ? 3.209 -32.902 10.131 1.00 62.59 426 ALA A C 1
ATOM 3304 O O . ALA A 1 426 ? 3.733 -33.461 9.168 1.00 62.59 426 ALA A O 1
ATOM 3305 N N . ALA A 1 427 ? 2.888 -31.604 10.100 1.00 55.84 427 ALA A N 1
ATOM 3306 C CA . ALA A 1 427 ? 3.139 -30.749 8.939 1.00 55.84 427 ALA A CA 1
ATOM 3307 C C . ALA A 1 427 ? 4.645 -30.571 8.657 1.00 55.84 427 ALA A C 1
ATOM 3309 O O . ALA A 1 427 ? 5.075 -30.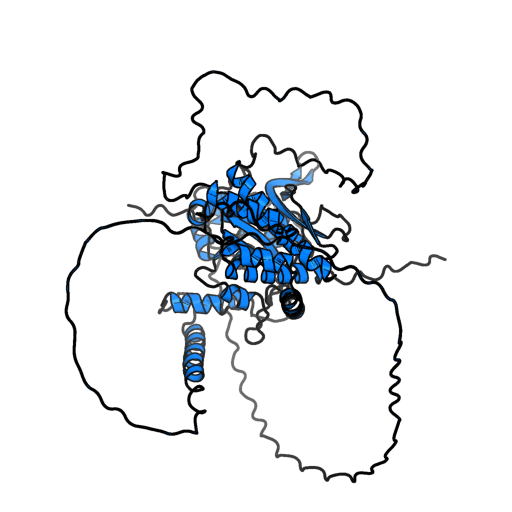645 7.502 1.00 55.84 427 ALA A O 1
ATOM 3310 N N . LEU A 1 428 ? 5.465 -30.393 9.698 1.00 55.06 428 LEU A N 1
ATOM 3311 C CA . LEU A 1 428 ? 6.926 -30.304 9.592 1.00 55.06 428 LEU A CA 1
ATOM 3312 C C . LEU A 1 428 ? 7.555 -31.640 9.164 1.00 55.06 428 LEU A C 1
ATOM 3314 O O . LEU A 1 428 ? 8.446 -31.639 8.315 1.00 55.06 428 LEU A O 1
ATOM 3318 N N . VAL A 1 429 ? 7.067 -32.772 9.682 1.00 65.38 429 VAL A N 1
ATOM 3319 C CA . VAL A 1 429 ? 7.512 -34.131 9.320 1.00 65.38 429 VAL A CA 1
ATOM 3320 C C . VAL A 1 429 ? 7.130 -34.471 7.881 1.00 65.38 429 VAL A C 1
ATOM 3322 O O . VAL A 1 429 ? 7.984 -34.897 7.107 1.00 65.38 429 VAL A O 1
ATOM 3325 N N . ALA A 1 430 ? 5.890 -34.208 7.464 1.00 64.31 430 ALA A N 1
ATOM 3326 C CA . ALA A 1 430 ? 5.475 -34.399 6.074 1.00 64.31 430 ALA A CA 1
ATOM 3327 C C . ALA A 1 430 ? 6.334 -33.558 5.112 1.00 64.31 430 ALA A C 1
ATOM 3329 O O . ALA A 1 430 ? 6.619 -33.963 3.985 1.00 64.31 430 ALA A O 1
ATOM 3330 N N . ARG A 1 431 ? 6.791 -32.384 5.560 1.00 60.03 431 ARG A N 1
ATOM 3331 C CA . ARG A 1 431 ? 7.658 -31.496 4.785 1.00 60.03 431 ARG A CA 1
ATOM 3332 C C . ARG A 1 431 ? 9.119 -31.950 4.754 1.00 60.03 431 ARG A C 1
ATOM 3334 O O . ARG A 1 431 ? 9.754 -31.840 3.703 1.00 60.03 431 ARG A O 1
ATOM 3341 N N . SER A 1 432 ? 9.658 -32.460 5.861 1.00 61.84 432 SER A N 1
ATOM 3342 C CA . SER A 1 432 ? 11.013 -33.026 5.899 1.00 61.84 432 SER A CA 1
ATOM 3343 C C . SER A 1 432 ? 11.103 -34.296 5.049 1.00 61.84 432 SER A C 1
ATOM 3345 O O . SER A 1 432 ? 12.045 -34.437 4.270 1.00 61.84 432 SER A O 1
ATOM 3347 N N . GLN A 1 433 ? 10.069 -35.142 5.077 1.00 63.03 433 GLN A N 1
ATOM 3348 C CA . GLN A 1 433 ? 9.948 -36.319 4.213 1.00 63.03 433 GLN A CA 1
ATOM 3349 C C . GLN A 1 433 ? 9.904 -35.947 2.723 1.00 63.03 433 GLN A C 1
ATOM 3351 O O . GLN A 1 433 ? 10.584 -36.581 1.921 1.00 63.03 433 GLN A O 1
ATOM 3356 N N . ARG A 1 434 ? 9.203 -34.869 2.336 1.00 64.38 434 ARG A N 1
ATOM 3357 C CA . ARG A 1 434 ? 9.218 -34.365 0.946 1.00 64.38 434 ARG A CA 1
ATOM 3358 C C . ARG A 1 434 ? 10.589 -33.840 0.506 1.00 64.38 434 ARG A C 1
ATOM 3360 O O . ARG A 1 434 ? 10.969 -34.055 -0.641 1.00 64.38 434 ARG A O 1
ATOM 3367 N N . LYS A 1 435 ? 11.348 -33.177 1.390 1.00 62.38 435 LYS A N 1
ATOM 3368 C CA . LYS A 1 435 ? 12.728 -32.746 1.079 1.00 62.38 435 LYS A CA 1
ATOM 3369 C C . LYS A 1 435 ? 13.658 -33.938 0.840 1.00 62.38 435 LYS A C 1
ATOM 3371 O O . LYS A 1 435 ? 14.483 -33.873 -0.063 1.00 62.38 435 LYS A O 1
ATOM 3376 N N . LEU A 1 436 ? 13.489 -35.011 1.611 1.00 59.28 436 LEU A N 1
ATOM 3377 C CA . LEU A 1 436 ? 14.250 -36.253 1.455 1.00 59.28 436 LEU A CA 1
ATOM 3378 C C . LEU A 1 436 ? 13.830 -37.036 0.198 1.00 59.28 436 LEU A C 1
ATOM 3380 O O . LEU A 1 436 ? 14.683 -37.567 -0.504 1.00 59.28 436 LEU A O 1
ATOM 3384 N N . ALA A 1 437 ? 12.538 -37.043 -0.144 1.00 59.00 437 ALA A N 1
ATOM 3385 C CA . ALA A 1 437 ? 12.033 -37.667 -1.371 1.00 59.00 437 ALA A CA 1
ATOM 3386 C C . ALA A 1 437 ? 12.401 -36.883 -2.647 1.00 59.00 437 ALA A C 1
ATOM 3388 O O . ALA A 1 437 ? 12.535 -37.461 -3.720 1.00 59.00 437 ALA A O 1
ATOM 3389 N N . GLY A 1 438 ? 12.592 -35.563 -2.544 1.00 48.75 438 GLY A N 1
ATOM 3390 C CA . GLY A 1 438 ? 13.043 -34.724 -3.657 1.00 48.75 438 GLY A CA 1
ATOM 3391 C C . GLY A 1 438 ? 14.538 -34.848 -3.970 1.00 48.75 438 GLY A C 1
ATOM 3392 O O . GLY A 1 438 ? 14.944 -34.538 -5.090 1.00 48.75 438 GLY A O 1
ATOM 3393 N N . SER A 1 439 ? 15.364 -35.310 -3.021 1.00 44.50 439 SER A N 1
ATOM 3394 C CA . SER A 1 439 ? 16.805 -35.500 -3.247 1.00 44.50 439 SER A CA 1
ATOM 3395 C C . SER A 1 439 ? 17.164 -36.868 -3.828 1.00 44.50 439 SER A C 1
ATOM 3397 O O . SER A 1 439 ? 18.253 -37.011 -4.369 1.00 44.50 439 SER A O 1
ATOM 3399 N N . SER A 1 440 ? 16.269 -37.859 -3.773 1.00 44.91 440 SER A N 1
ATOM 3400 C CA . SER A 1 440 ? 16.506 -39.212 -4.307 1.00 44.91 440 SER A CA 1
ATOM 3401 C C . SER A 1 440 ? 16.163 -39.379 -5.796 1.00 44.91 440 SER A C 1
ATOM 3403 O O . SER A 1 440 ? 16.363 -40.452 -6.354 1.00 44.91 440 SER A O 1
ATOM 3405 N N . SER A 1 441 ? 15.689 -38.326 -6.472 1.00 41.94 441 SER A N 1
ATOM 3406 C CA . SER A 1 441 ? 15.273 -38.371 -7.886 1.00 41.94 441 SER A CA 1
ATOM 3407 C C . SER A 1 441 ? 16.351 -37.910 -8.887 1.00 41.94 441 SER A C 1
ATOM 3409 O O . SER A 1 441 ? 16.028 -37.704 -10.059 1.00 41.94 441 SER A O 1
ATOM 3411 N N . LYS A 1 442 ? 17.613 -37.710 -8.477 1.00 41.75 442 LYS A N 1
ATOM 3412 C CA . LYS A 1 442 ? 18.676 -37.228 -9.388 1.00 41.75 442 LYS A CA 1
ATOM 3413 C C . LYS A 1 442 ? 19.720 -38.250 -9.837 1.00 41.75 442 LYS A C 1
ATOM 3415 O O . LYS A 1 442 ? 20.492 -37.914 -10.727 1.00 41.75 442 LYS A O 1
ATOM 3420 N N . ASP A 1 443 ? 19.663 -39.492 -9.366 1.00 41.34 443 ASP A N 1
ATOM 3421 C CA . ASP A 1 443 ? 20.609 -40.533 -9.781 1.00 41.34 443 ASP A CA 1
ATOM 3422 C C . ASP A 1 443 ? 19.903 -41.634 -10.578 1.00 41.34 443 ASP A C 1
ATOM 3424 O O . ASP A 1 443 ? 19.682 -42.735 -10.087 1.00 41.34 443 ASP A O 1
ATOM 3428 N N . ASN A 1 444 ? 19.496 -41.322 -11.814 1.00 40.34 444 ASN A N 1
ATOM 3429 C CA . ASN A 1 444 ? 19.389 -42.335 -12.871 1.00 40.34 444 ASN A CA 1
ATOM 3430 C C . ASN A 1 444 ? 19.242 -41.689 -14.257 1.00 40.34 444 ASN A C 1
ATOM 3432 O O . ASN A 1 444 ? 18.182 -41.727 -14.875 1.00 40.34 444 ASN A O 1
ATOM 3436 N N . GLN A 1 445 ? 20.318 -41.071 -14.749 1.00 39.44 445 GLN A N 1
ATOM 3437 C CA . GLN A 1 445 ? 20.543 -40.885 -16.186 1.00 39.44 445 GLN A CA 1
ATOM 3438 C C . GLN A 1 445 ? 22.016 -40.538 -16.447 1.00 39.44 445 GLN A C 1
ATOM 3440 O O . GLN A 1 445 ? 22.392 -39.376 -16.563 1.00 39.44 445 GLN A O 1
ATOM 3445 N N . SER A 1 446 ? 22.862 -41.561 -16.555 1.00 35.66 446 SER A N 1
ATOM 3446 C CA . SER A 1 446 ? 24.105 -41.470 -17.325 1.00 35.66 446 SER A CA 1
ATOM 3447 C C . SER A 1 446 ? 24.596 -42.868 -17.702 1.00 35.66 446 SER A C 1
ATOM 3449 O O . SER A 1 446 ? 25.031 -43.662 -16.875 1.00 35.66 446 SER A O 1
ATOM 3451 N N . GLY A 1 447 ? 24.516 -43.171 -18.994 1.00 31.28 447 GLY A N 1
ATOM 3452 C CA . GLY A 1 447 ? 25.197 -44.298 -19.610 1.00 31.28 447 GLY A CA 1
ATOM 3453 C C . GLY A 1 447 ? 25.733 -43.853 -20.964 1.00 31.28 447 GLY A C 1
ATOM 3454 O O . GLY A 1 447 ? 24.944 -43.508 -21.838 1.00 31.28 447 GLY A O 1
ATOM 3455 N N . GLY A 1 448 ? 27.060 -43.858 -21.123 1.00 30.27 448 GLY A N 1
ATOM 3456 C CA . GLY A 1 448 ? 27.712 -43.840 -22.436 1.00 30.27 448 GLY A CA 1
ATOM 3457 C C . GLY A 1 448 ? 28.939 -42.933 -22.566 1.00 30.27 448 GLY A C 1
ATOM 3458 O O . GLY A 1 448 ? 28.794 -41.748 -22.834 1.00 30.27 448 GLY A O 1
ATOM 3459 N N . GLY A 1 449 ? 30.132 -43.539 -22.492 1.00 29.58 449 GLY A N 1
ATOM 3460 C CA . GLY A 1 449 ? 31.426 -42.983 -22.929 1.00 29.58 449 GLY A CA 1
ATOM 3461 C C . GLY A 1 449 ? 32.294 -42.501 -21.759 1.00 29.58 449 GLY A C 1
ATOM 3462 O O . GLY A 1 449 ? 31.908 -41.589 -21.049 1.00 29.58 449 GLY A O 1
ATOM 3463 N N . GLY A 1 450 ? 33.456 -43.062 -21.424 1.00 31.20 450 GLY A N 1
ATOM 3464 C CA . GLY A 1 450 ? 34.422 -43.826 -22.208 1.00 31.20 450 GLY A CA 1
ATOM 3465 C C . GLY A 1 450 ? 35.690 -42.985 -22.376 1.00 31.20 450 GLY A C 1
ATOM 3466 O O . GLY A 1 450 ? 35.696 -42.078 -23.197 1.00 31.20 450 GLY A O 1
ATOM 3467 N N . GLY A 1 451 ? 36.755 -43.303 -21.627 1.00 31.41 451 GLY A N 1
ATOM 3468 C CA . GLY A 1 451 ? 38.127 -42.940 -22.010 1.00 31.41 451 GLY A CA 1
ATOM 3469 C C . GLY A 1 451 ? 38.988 -42.170 -21.000 1.00 31.41 451 GLY A C 1
ATOM 3470 O O . GLY A 1 451 ? 38.895 -40.957 -20.889 1.00 31.41 451 GLY A O 1
ATOM 3471 N N . SER A 1 452 ? 39.951 -42.910 -20.438 1.00 31.52 452 SER A N 1
ATOM 3472 C CA . SER A 1 452 ? 41.363 -42.533 -20.237 1.00 31.52 452 SER A CA 1
ATOM 3473 C C . SER A 1 452 ? 41.812 -41.734 -18.998 1.00 31.52 452 SER A C 1
ATOM 3475 O O . SER A 1 452 ? 41.766 -40.513 -18.945 1.00 31.52 452 SER A O 1
ATOM 3477 N N . ALA A 1 453 ? 42.344 -42.509 -18.045 1.00 34.84 453 ALA A N 1
ATOM 3478 C CA . ALA A 1 453 ? 43.644 -42.403 -17.363 1.00 34.84 453 ALA A CA 1
ATOM 3479 C C . ALA A 1 453 ? 44.355 -41.038 -17.214 1.00 34.84 453 ALA A C 1
ATOM 3481 O O . ALA A 1 453 ? 44.681 -40.372 -18.192 1.00 34.84 453 ALA A O 1
ATOM 3482 N N . GLY A 1 454 ? 44.776 -40.747 -15.975 1.00 29.80 454 GLY A N 1
ATOM 3483 C CA . GLY A 1 454 ? 45.793 -39.736 -15.669 1.00 29.80 454 GLY A CA 1
ATOM 3484 C C . GLY A 1 454 ? 45.960 -39.469 -14.171 1.00 29.80 454 GLY A C 1
ATOM 3485 O O . GLY A 1 454 ? 45.384 -38.532 -13.634 1.00 29.80 454 GLY A O 1
ATOM 3486 N N . SER A 1 455 ? 46.742 -40.310 -13.498 1.00 35.75 455 SER A N 1
ATOM 3487 C CA . SER A 1 455 ? 47.254 -40.144 -12.130 1.00 35.75 455 SER A CA 1
ATOM 3488 C C . SER A 1 455 ? 48.176 -38.924 -11.983 1.00 35.75 455 SER A C 1
ATOM 3490 O O . SER A 1 455 ? 48.987 -38.680 -12.873 1.00 35.75 455 SER A O 1
ATOM 3492 N N . GLY A 1 456 ? 48.168 -38.244 -10.831 1.00 30.31 456 GLY A N 1
ATOM 3493 C CA . GLY A 1 456 ? 49.198 -37.243 -10.522 1.00 30.31 456 GLY A CA 1
ATOM 3494 C C . GLY A 1 456 ? 49.007 -36.524 -9.190 1.00 30.31 456 GLY A C 1
ATOM 3495 O O . GLY A 1 456 ? 48.086 -35.739 -9.027 1.00 30.31 456 GLY A O 1
ATOM 3496 N N . GLN A 1 457 ? 49.887 -36.819 -8.242 1.00 32.81 457 GLN A N 1
ATOM 3497 C CA . GLN A 1 457 ? 49.910 -36.367 -6.855 1.00 32.81 457 GLN A CA 1
ATOM 3498 C C . GLN A 1 457 ? 50.520 -34.958 -6.652 1.00 32.81 457 GLN A C 1
ATOM 3500 O O . GLN A 1 457 ? 51.438 -34.554 -7.353 1.00 32.81 457 GLN A O 1
ATOM 3505 N N . THR A 1 458 ? 50.073 -34.328 -5.557 1.00 32.88 458 THR A N 1
ATOM 3506 C CA . THR A 1 458 ? 50.828 -33.533 -4.557 1.00 32.88 458 THR A CA 1
ATOM 3507 C C . THR A 1 458 ? 51.354 -32.105 -4.802 1.00 32.88 458 THR A C 1
ATOM 3509 O O . THR A 1 458 ? 52.014 -31.780 -5.778 1.00 32.88 458 THR A O 1
ATOM 3512 N N . SER A 1 459 ? 51.188 -31.349 -3.700 1.00 31.52 459 SER A N 1
ATOM 3513 C CA . SER A 1 459 ? 52.086 -30.366 -3.054 1.00 31.52 459 SER A CA 1
ATOM 3514 C C . SER A 1 459 ? 52.099 -28.890 -3.486 1.00 31.52 459 SER A C 1
ATOM 3516 O O . SER A 1 459 ? 52.660 -28.521 -4.503 1.00 31.52 459 SER A O 1
ATOM 3518 N N . LYS A 1 460 ? 51.496 -28.081 -2.593 1.00 33.22 460 LYS A N 1
ATOM 3519 C CA . LYS A 1 460 ? 51.965 -26.874 -1.861 1.00 33.22 460 LYS A CA 1
ATOM 3520 C C . LYS A 1 460 ? 52.959 -25.850 -2.488 1.00 33.22 460 LYS A C 1
ATOM 3522 O O . LYS A 1 460 ? 53.813 -26.211 -3.281 1.00 33.22 460 LYS A O 1
ATOM 3527 N N . PRO A 1 461 ? 52.872 -24.568 -2.045 1.00 54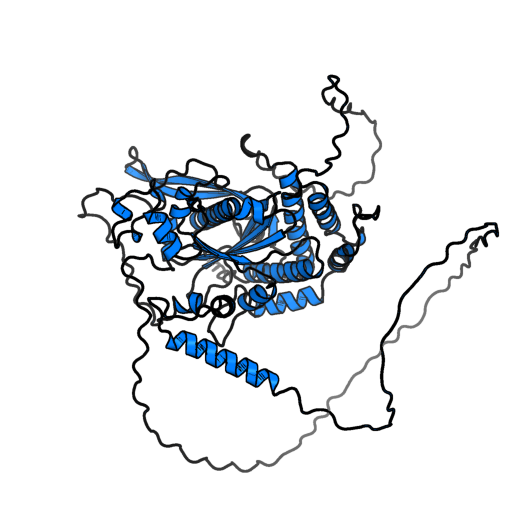.50 461 PRO A N 1
ATOM 3528 C CA . PRO A 1 461 ? 53.441 -23.373 -2.693 1.00 54.50 461 PRO A CA 1
ATOM 3529 C C . PRO A 1 461 ? 54.849 -23.011 -2.170 1.00 54.50 461 PRO A C 1
ATOM 3531 O O . PRO A 1 461 ? 55.323 -23.671 -1.241 1.00 54.50 461 PRO A O 1
ATOM 3534 N N . PRO A 1 462 ? 55.499 -21.940 -2.690 1.00 49.16 462 PRO A N 1
ATOM 3535 C CA . PRO A 1 462 ? 55.494 -20.684 -1.914 1.00 49.16 462 PRO A CA 1
ATOM 3536 C C . PRO A 1 462 ? 55.661 -19.339 -2.687 1.00 49.16 462 PRO A C 1
ATOM 3538 O O . PRO A 1 462 ? 56.127 -19.274 -3.816 1.00 49.16 462 PRO A O 1
ATOM 3541 N N . SER A 1 463 ? 55.228 -18.280 -1.985 1.00 31.58 463 SER A N 1
ATOM 3542 C CA . SER A 1 463 ? 55.723 -16.890 -1.818 1.00 31.58 463 SER A CA 1
ATOM 3543 C C . SER A 1 463 ? 56.613 -16.135 -2.833 1.00 31.58 463 SER A C 1
ATOM 3545 O O . SER A 1 463 ? 57.636 -16.641 -3.277 1.00 31.58 463 SER A O 1
ATOM 3547 N N . SER A 1 464 ? 56.343 -14.808 -2.870 1.00 31.80 464 SER A N 1
ATOM 3548 C CA . SER A 1 464 ? 57.275 -13.641 -2.932 1.00 31.80 464 SER A CA 1
ATOM 3549 C C . SER A 1 464 ? 58.069 -13.427 -4.233 1.00 31.80 464 SER A C 1
ATOM 3551 O O . SER A 1 464 ? 58.553 -14.384 -4.803 1.00 31.80 464 SER A O 1
ATOM 3553 N N . GLN A 1 465 ? 58.337 -12.234 -4.775 1.00 33.88 465 GLN A N 1
ATOM 3554 C CA . GLN A 1 465 ? 58.203 -10.820 -4.392 1.00 33.88 465 GLN A CA 1
ATOM 3555 C C . GLN A 1 465 ? 58.432 -9.966 -5.692 1.00 33.88 465 GLN A C 1
ATOM 3557 O O . GLN A 1 465 ? 58.534 -10.555 -6.768 1.00 33.88 465 GLN A O 1
ATOM 3562 N N . PRO A 1 466 ? 58.461 -8.614 -5.658 1.00 49.16 466 PRO A N 1
ATOM 3563 C CA . PRO A 1 466 ? 58.166 -7.746 -6.803 1.00 49.16 466 PRO A CA 1
ATOM 3564 C C . PRO A 1 466 ? 59.403 -7.280 -7.588 1.00 49.16 466 PRO A C 1
ATOM 3566 O O . PRO A 1 466 ? 60.498 -7.199 -7.042 1.00 49.16 466 PRO A O 1
ATOM 3569 N N . HIS A 1 467 ? 59.190 -6.812 -8.822 1.00 36.69 467 HIS A N 1
ATOM 3570 C CA . HIS A 1 467 ? 60.125 -5.916 -9.504 1.00 36.69 467 HIS A CA 1
ATOM 3571 C C . HIS A 1 467 ? 59.414 -4.670 -10.042 1.00 36.69 467 HIS A C 1
ATOM 3573 O O . HIS A 1 467 ? 58.508 -4.743 -10.869 1.00 36.69 467 HIS A O 1
ATOM 3579 N N . ARG A 1 468 ? 59.865 -3.516 -9.535 1.00 34.69 468 ARG A N 1
ATOM 3580 C CA . ARG A 1 468 ? 59.844 -2.222 -10.222 1.00 34.69 468 ARG A CA 1
ATOM 3581 C C . ARG A 1 468 ? 60.850 -2.267 -11.372 1.00 34.69 468 ARG A C 1
ATOM 3583 O O . ARG A 1 468 ? 61.962 -2.735 -11.144 1.00 34.69 468 ARG A O 1
ATOM 3590 N N . SER A 1 469 ? 60.526 -1.629 -12.490 1.00 33.31 469 SER A N 1
ATOM 3591 C CA . SER A 1 469 ? 61.406 -0.615 -13.086 1.00 33.31 469 SER A CA 1
ATOM 3592 C C . SER A 1 469 ? 60.704 0.130 -14.215 1.00 33.31 469 SER A C 1
ATOM 3594 O O . SER A 1 469 ? 59.922 -0.437 -14.975 1.00 33.31 469 SER A O 1
ATOM 3596 N N . ASP A 1 470 ? 61.017 1.416 -14.250 1.00 32.97 470 ASP A N 1
ATOM 3597 C CA . ASP A 1 470 ? 60.593 2.451 -15.174 1.00 32.97 470 ASP A CA 1
ATOM 3598 C C . ASP A 1 470 ? 60.919 2.155 -16.643 1.00 32.97 470 ASP A C 1
ATOM 3600 O O . ASP A 1 470 ? 61.874 1.447 -16.956 1.00 32.97 470 ASP A O 1
ATOM 3604 N N . SER A 1 471 ? 60.197 2.830 -17.542 1.00 33.00 471 SER A N 1
ATOM 3605 C CA . SER A 1 471 ? 60.733 3.925 -18.377 1.00 33.00 471 SER A CA 1
ATOM 3606 C C . SER A 1 471 ? 60.253 3.914 -19.836 1.00 33.00 471 SER A C 1
ATOM 3608 O O . SER A 1 471 ? 60.148 2.885 -20.494 1.00 33.00 471 SER A O 1
ATOM 3610 N N . SER A 1 472 ? 60.061 5.140 -20.337 1.00 34.06 472 SER A N 1
ATOM 3611 C CA . SER A 1 472 ? 60.160 5.590 -21.737 1.00 34.06 472 SER A CA 1
ATOM 3612 C C . SER A 1 472 ? 59.038 5.278 -22.752 1.00 34.06 472 SER A C 1
ATOM 3614 O O . SER A 1 472 ? 58.970 4.221 -23.367 1.00 34.06 472 SER A O 1
ATOM 3616 N N . SER A 1 473 ? 58.240 6.324 -23.013 1.00 35.62 473 SER A N 1
ATOM 3617 C CA . SER A 1 473 ? 57.761 6.786 -24.340 1.00 35.62 473 SER A CA 1
ATOM 3618 C C . SER A 1 473 ? 58.919 6.888 -25.373 1.00 35.62 473 SER A C 1
ATOM 3620 O O . SER A 1 473 ? 60.061 6.954 -24.912 1.00 35.62 473 SER A O 1
ATOM 3622 N N . PRO A 1 474 ? 58.714 7.025 -26.715 1.00 50.09 474 PRO A N 1
ATOM 3623 C CA . PRO A 1 474 ? 57.557 7.672 -27.355 1.00 50.09 474 PRO A CA 1
ATOM 3624 C C . PRO A 1 474 ? 57.079 7.125 -28.728 1.00 50.09 474 PRO A C 1
ATOM 3626 O O . PRO A 1 474 ? 57.675 6.249 -29.342 1.00 50.09 474 PRO A O 1
ATOM 3629 N N . ASP A 1 475 ? 55.991 7.753 -29.188 1.00 34.88 475 ASP A N 1
ATOM 3630 C CA . ASP A 1 475 ? 55.617 8.071 -30.576 1.00 34.88 475 ASP A CA 1
ATOM 3631 C C . ASP A 1 475 ? 55.472 6.962 -31.634 1.00 34.88 475 ASP A C 1
ATOM 3633 O O . ASP A 1 475 ? 56.443 6.383 -32.120 1.00 34.88 475 ASP A O 1
ATOM 3637 N N . ARG A 1 476 ? 54.239 6.813 -32.142 1.00 38.25 476 ARG A N 1
ATOM 3638 C CA . ARG A 1 476 ? 53.945 6.590 -33.569 1.00 38.25 476 ARG A CA 1
ATOM 3639 C C . ARG A 1 476 ? 52.480 6.917 -33.858 1.00 38.25 476 ARG A C 1
ATOM 3641 O O . ARG A 1 476 ? 51.587 6.560 -33.096 1.00 38.25 476 ARG A O 1
ATOM 3648 N N . GLY A 1 477 ? 52.280 7.654 -34.949 1.00 33.31 477 GLY A N 1
ATOM 3649 C CA . GLY A 1 477 ? 51.049 8.367 -35.276 1.00 33.31 477 GLY A CA 1
ATOM 3650 C C . GLY A 1 477 ? 49.921 7.516 -35.879 1.00 33.31 477 GLY A C 1
ATOM 3651 O O . GLY A 1 477 ? 50.013 6.289 -35.939 1.00 33.31 477 GLY A O 1
ATOM 3652 N N . PRO A 1 478 ? 48.834 8.175 -36.322 1.00 50.03 478 PRO A N 1
ATOM 3653 C CA . PRO A 1 478 ? 47.563 7.519 -36.604 1.00 50.03 478 PRO A CA 1
ATOM 3654 C C . PRO A 1 478 ? 47.367 7.202 -38.097 1.00 50.03 478 PRO A C 1
ATOM 3656 O O . PRO A 1 478 ? 47.801 7.972 -38.955 1.00 50.03 478 PRO A O 1
ATOM 3659 N N . PRO A 1 479 ? 46.594 6.159 -38.435 1.00 49.53 479 PRO A N 1
ATOM 3660 C CA . PRO A 1 479 ? 45.838 6.105 -39.680 1.00 49.53 479 PRO A CA 1
ATOM 3661 C C . PRO A 1 479 ? 44.334 6.195 -39.349 1.00 49.53 479 PRO A C 1
ATOM 3663 O O . PRO A 1 479 ? 43.893 5.804 -38.277 1.00 49.53 479 PRO A O 1
ATOM 3666 N N . GLY A 1 480 ? 43.429 6.683 -40.178 1.00 35.81 480 GLY A N 1
ATOM 3667 C CA . GLY A 1 480 ? 43.463 7.152 -41.547 1.00 35.81 480 GLY A CA 1
ATOM 3668 C C . GLY A 1 480 ? 42.032 7.605 -41.856 1.00 35.81 480 GLY A C 1
ATOM 3669 O O . GLY A 1 480 ? 41.058 7.055 -41.340 1.00 35.81 480 GLY A O 1
ATOM 3670 N N . SER A 1 481 ? 41.905 8.666 -42.639 1.00 35.88 481 SER A N 1
ATOM 3671 C CA . SER A 1 481 ? 40.647 9.309 -42.999 1.00 35.88 481 SER A CA 1
ATOM 3672 C C . SER A 1 481 ? 39.964 8.582 -44.164 1.00 35.88 481 SER A C 1
ATOM 3674 O O . SER A 1 481 ? 40.490 8.519 -45.273 1.00 35.88 481 SER A O 1
ATOM 3676 N N . SER A 1 482 ? 38.752 8.071 -43.945 1.00 36.19 482 SER A N 1
ATOM 3677 C CA . SER A 1 482 ? 37.881 7.555 -45.007 1.00 36.19 482 SER A CA 1
ATOM 3678 C C . SER A 1 482 ? 36.919 8.646 -45.492 1.00 36.19 482 SER A C 1
ATOM 3680 O O . SER A 1 482 ? 36.017 9.058 -44.761 1.00 36.19 482 SER A O 1
ATOM 3682 N N . LYS A 1 483 ? 37.086 9.101 -46.741 1.00 41.25 483 LYS A N 1
ATOM 3683 C CA . LYS A 1 483 ? 36.068 9.862 -47.490 1.00 41.25 483 LYS A CA 1
ATOM 3684 C C . LYS A 1 483 ? 35.080 8.899 -48.168 1.00 41.25 483 LYS A C 1
ATOM 3686 O O . LYS A 1 483 ? 35.532 7.907 -48.738 1.00 41.25 483 LYS A O 1
ATOM 3691 N N . PRO A 1 484 ? 33.772 9.210 -48.214 1.00 46.97 484 PRO A N 1
ATOM 3692 C CA . PRO A 1 484 ? 32.807 8.478 -49.024 1.00 46.97 484 PRO A CA 1
ATOM 3693 C C . PRO A 1 484 ? 32.647 9.128 -50.409 1.00 46.97 484 PRO A C 1
ATOM 3695 O O . PRO A 1 484 ? 32.719 10.351 -50.552 1.00 46.97 484 PRO A O 1
ATOM 3698 N N . ARG A 1 485 ? 32.361 8.323 -51.437 1.00 35.34 485 ARG A N 1
ATOM 3699 C CA . ARG A 1 485 ? 31.779 8.805 -52.700 1.00 35.34 485 ARG A CA 1
ATOM 3700 C C . ARG A 1 485 ? 30.584 7.926 -53.104 1.00 35.34 485 ARG A C 1
ATOM 3702 O O . ARG A 1 485 ? 30.609 6.732 -52.814 1.00 35.34 485 ARG A O 1
ATOM 3709 N N . PRO A 1 486 ? 29.542 8.500 -53.736 1.00 47.94 486 PRO A N 1
ATOM 3710 C CA . PRO A 1 486 ? 28.237 7.870 -53.887 1.00 47.94 486 PRO A CA 1
ATOM 3711 C C . PRO A 1 486 ? 28.071 7.201 -55.258 1.00 47.94 486 PRO A C 1
ATOM 3713 O O . PRO A 1 486 ? 28.544 7.710 -56.273 1.00 47.94 486 PRO A O 1
ATOM 3716 N N . GLY A 1 487 ? 27.331 6.093 -55.287 1.00 36.56 487 GLY A N 1
ATOM 3717 C CA . GLY A 1 487 ? 26.902 5.408 -56.505 1.00 36.56 487 GLY A CA 1
ATOM 3718 C C . GLY A 1 487 ? 25.383 5.291 -56.535 1.00 36.56 487 GLY A C 1
ATOM 3719 O O . GLY A 1 487 ? 24.789 4.550 -55.762 1.00 36.56 487 GLY A O 1
ATOM 3720 N N . ARG A 1 488 ? 24.770 6.079 -57.413 1.00 36.91 488 ARG A N 1
ATOM 3721 C CA . ARG A 1 488 ? 23.338 6.179 -57.701 1.00 36.91 488 ARG A CA 1
ATOM 3722 C C . ARG A 1 488 ? 23.008 5.190 -58.826 1.00 36.91 488 ARG A C 1
ATOM 3724 O O . ARG A 1 488 ? 23.688 5.214 -59.843 1.00 36.91 488 ARG A O 1
ATOM 3731 N N . GLY A 1 489 ? 21.945 4.399 -58.691 1.00 36.69 489 GLY A N 1
ATOM 3732 C CA . GLY A 1 489 ? 21.430 3.559 -59.776 1.00 36.69 489 GLY A CA 1
ATOM 3733 C C . GLY A 1 489 ? 20.000 3.099 -59.505 1.00 36.69 489 GLY A C 1
ATOM 3734 O O . GLY A 1 489 ? 19.775 2.227 -58.677 1.00 36.69 489 GLY A O 1
ATOM 3735 N N . LYS A 1 490 ? 19.037 3.734 -60.180 1.00 44.72 490 LYS A N 1
ATOM 3736 C CA . LYS A 1 490 ? 17.628 3.321 -60.273 1.00 44.72 490 LYS A CA 1
ATOM 3737 C C . LYS A 1 490 ? 17.508 2.177 -61.289 1.00 44.72 490 LYS A C 1
ATOM 3739 O O . LYS A 1 490 ? 18.117 2.292 -62.343 1.00 44.72 490 LYS A O 1
ATOM 3744 N N . HIS A 1 491 ? 16.646 1.191 -61.043 1.00 36.22 491 HIS A N 1
ATOM 3745 C CA . HIS A 1 491 ? 15.602 0.749 -61.983 1.00 36.22 491 HIS A CA 1
ATOM 3746 C C . HIS A 1 491 ? 14.594 -0.170 -61.273 1.00 36.22 491 HIS A C 1
ATOM 3748 O O . HIS A 1 491 ? 14.841 -0.671 -60.182 1.00 36.22 491 HIS A O 1
ATOM 3754 N N . GLN A 1 492 ? 13.407 -0.239 -61.862 1.00 37.12 492 GLN A N 1
ATOM 3755 C CA . GLN A 1 492 ? 12.104 -0.544 -61.273 1.00 37.12 492 GLN A CA 1
ATOM 3756 C C . GLN A 1 492 ? 11.598 -1.927 -61.790 1.00 37.12 492 GLN A C 1
ATOM 3758 O O . GLN A 1 492 ? 12.417 -2.690 -62.294 1.00 37.12 492 GLN A O 1
ATOM 3763 N N . PRO A 1 493 ? 10.319 -2.315 -61.623 1.00 48.53 493 PRO A N 1
ATOM 3764 C CA . PRO A 1 493 ? 9.891 -3.485 -60.858 1.00 48.53 493 PRO A CA 1
ATOM 3765 C C . PRO A 1 493 ? 9.492 -4.701 -61.720 1.00 48.53 493 PRO A C 1
ATOM 3767 O O . PRO A 1 493 ? 9.202 -4.576 -62.906 1.00 48.53 493 PRO A O 1
ATOM 3770 N N . GLY A 1 494 ? 9.355 -5.874 -61.098 1.00 31.05 494 GLY A N 1
ATOM 3771 C CA . GLY A 1 494 ? 8.698 -7.012 -61.738 1.00 31.05 494 GLY A CA 1
ATOM 3772 C C . GLY A 1 494 ? 8.440 -8.176 -60.786 1.00 31.05 494 GLY A C 1
ATOM 3773 O O . GLY A 1 494 ? 9.316 -8.551 -60.016 1.00 31.05 494 GLY A O 1
ATOM 3774 N N . GLY A 1 495 ? 7.242 -8.756 -60.890 1.00 30.77 495 GLY A N 1
ATOM 3775 C CA . GLY A 1 495 ? 6.997 -10.152 -60.522 1.00 30.77 495 GLY A CA 1
ATOM 3776 C C . GLY A 1 495 ? 6.194 -10.389 -59.248 1.00 30.77 495 GLY A C 1
ATOM 3777 O O . GLY A 1 495 ? 6.747 -10.743 -58.215 1.00 30.77 495 GLY A O 1
ATOM 3778 N N . ALA A 1 496 ? 4.870 -10.279 -59.358 1.00 34.69 496 ALA A N 1
ATOM 3779 C CA . ALA A 1 496 ? 3.945 -10.982 -58.480 1.00 34.69 496 ALA A CA 1
ATOM 3780 C C . ALA A 1 496 ? 4.098 -12.503 -58.677 1.00 34.69 496 ALA A C 1
ATOM 3782 O O . ALA A 1 496 ? 4.080 -12.977 -59.810 1.00 34.69 496 ALA A O 1
ATOM 3783 N N . VAL A 1 497 ? 4.198 -13.261 -57.583 1.00 35.12 497 VAL A N 1
ATOM 3784 C CA . VAL A 1 497 ? 3.990 -14.715 -57.582 1.00 35.12 497 VAL A CA 1
ATOM 3785 C C . VAL A 1 497 ? 2.922 -15.022 -56.539 1.00 35.12 497 VAL A C 1
ATOM 3787 O O . VAL A 1 497 ? 3.170 -15.009 -55.335 1.00 35.12 497 VAL A O 1
ATOM 3790 N N . GLN A 1 498 ? 1.707 -15.251 -57.036 1.00 33.03 498 GLN A N 1
ATOM 3791 C CA . GLN A 1 498 ? 0.657 -15.982 -56.336 1.00 33.03 498 GLN A CA 1
ATOM 3792 C C . GLN A 1 498 ? 1.104 -17.440 -56.201 1.00 33.03 498 GLN A C 1
ATOM 3794 O O . GLN A 1 498 ? 1.500 -18.060 -57.186 1.00 33.03 498 GLN A O 1
ATOM 3799 N N . SER A 1 499 ? 1.015 -17.996 -54.996 1.00 34.62 499 SER A N 1
ATOM 3800 C CA . SER A 1 499 ? 0.992 -19.445 -54.799 1.00 34.62 499 SER A CA 1
ATOM 3801 C C . SER A 1 499 ? -0.356 -19.819 -54.197 1.00 34.62 499 SER A C 1
ATOM 3803 O O . SER A 1 499 ? -0.599 -19.687 -53.000 1.00 34.62 499 SER A O 1
ATOM 3805 N N . ASP A 1 500 ? -1.250 -20.245 -55.086 1.00 31.98 500 ASP A N 1
ATOM 3806 C CA . ASP A 1 500 ? -2.419 -21.044 -54.756 1.00 31.98 500 ASP A CA 1
ATOM 3807 C C . ASP A 1 500 ? -1.953 -22.447 -54.355 1.00 31.98 500 ASP A C 1
ATOM 3809 O O . ASP A 1 500 ? -1.319 -23.151 -55.141 1.00 31.98 500 ASP A O 1
ATOM 3813 N N . ALA A 1 501 ? -2.320 -22.887 -53.154 1.00 33.53 501 ALA A N 1
ATOM 3814 C CA . ALA A 1 501 ? -2.282 -24.293 -52.774 1.00 33.53 501 ALA A CA 1
ATOM 3815 C C . ALA A 1 501 ? -3.679 -24.717 -52.308 1.00 33.53 501 ALA A C 1
ATOM 3817 O O . ALA A 1 501 ? -4.031 -24.655 -51.131 1.00 33.53 501 ALA A O 1
ATOM 3818 N N . LYS A 1 502 ? -4.484 -25.150 -53.283 1.00 34.59 502 LYS A N 1
ATOM 3819 C CA . LYS A 1 502 ? -5.645 -26.018 -53.075 1.00 34.59 502 LYS A CA 1
ATOM 3820 C C . LYS A 1 502 ? -5.132 -27.377 -52.591 1.00 34.59 502 LYS A C 1
ATOM 3822 O O . LYS A 1 502 ? -4.340 -28.000 -53.290 1.00 34.59 502 LYS A O 1
ATOM 3827 N N . SER A 1 503 ? -5.614 -27.858 -51.446 1.00 33.56 503 SER A N 1
ATOM 3828 C CA . SER A 1 503 ? -5.507 -29.275 -51.085 1.00 33.56 503 SER A CA 1
ATOM 3829 C C . SER A 1 503 ? -6.899 -29.874 -50.973 1.00 33.56 503 SER A C 1
ATOM 3831 O O . SER A 1 503 ? -7.777 -29.369 -50.274 1.00 33.56 503 SER A O 1
ATOM 3833 N N . SER A 1 504 ? -7.081 -30.911 -51.776 1.00 32.91 504 SER A N 1
ATOM 3834 C CA . SER A 1 504 ? -8.301 -31.635 -52.069 1.00 32.91 504 SER A CA 1
ATOM 3835 C C . SER A 1 504 ? -8.737 -32.548 -50.931 1.00 32.91 504 SER A C 1
ATOM 3837 O O . SER A 1 504 ? -7.945 -33.283 -50.345 1.00 32.91 504 SER A O 1
ATOM 3839 N N . VAL A 1 505 ? -10.051 -32.568 -50.741 1.00 35.56 505 VAL A N 1
ATOM 3840 C CA . VAL A 1 505 ? -10.833 -33.596 -50.061 1.00 35.56 505 VAL A CA 1
ATOM 3841 C C . VAL A 1 505 ? -10.562 -34.969 -50.690 1.00 35.56 505 VAL A C 1
ATOM 3843 O O . VAL A 1 505 ? -10.823 -35.165 -51.874 1.00 35.56 505 VAL A O 1
ATOM 3846 N N . ILE A 1 506 ? -10.107 -35.934 -49.887 1.00 35.09 506 ILE A N 1
ATOM 3847 C CA . ILE A 1 506 ? -10.216 -37.365 -50.196 1.00 35.09 506 ILE A CA 1
ATOM 3848 C C . ILE A 1 506 ? -11.006 -38.021 -49.065 1.00 35.09 506 ILE A C 1
ATOM 3850 O O . ILE A 1 506 ? -10.573 -38.083 -47.917 1.00 35.09 506 ILE A O 1
ATOM 3854 N N . SER A 1 507 ? -12.204 -38.481 -49.421 1.00 35.50 507 SER A N 1
ATOM 3855 C CA . SER A 1 507 ? -13.085 -39.287 -48.587 1.00 35.50 507 SER A CA 1
ATOM 3856 C C . SER A 1 507 ? -12.640 -40.749 -48.687 1.00 35.50 507 SER A C 1
ATOM 3858 O O . SER A 1 507 ? -12.757 -41.364 -49.744 1.00 35.50 507 SER A O 1
ATOM 3860 N N . GLY A 1 508 ? -12.089 -41.289 -47.599 1.00 32.12 508 GLY A N 1
ATOM 3861 C CA . GLY A 1 508 ? -11.691 -42.690 -47.468 1.00 32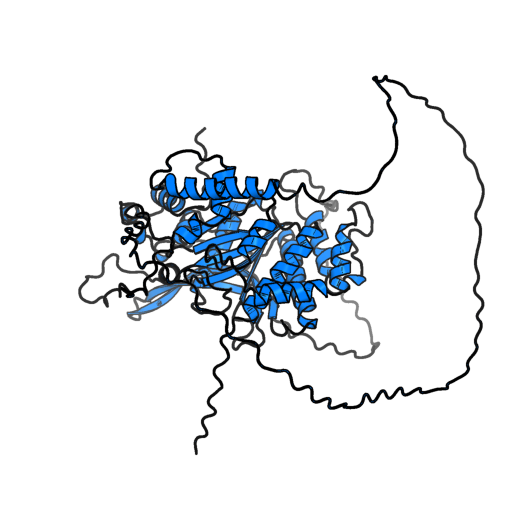.12 508 GLY A CA 1
ATOM 3862 C C . GLY A 1 508 ? -12.459 -43.347 -46.327 1.00 32.12 508 GLY A C 1
ATOM 3863 O O . GLY A 1 508 ? -12.185 -43.103 -45.156 1.00 32.12 508 GLY A O 1
ATOM 3864 N N . LYS A 1 509 ? -13.452 -44.161 -46.680 1.00 34.25 509 LYS A N 1
ATOM 3865 C CA . LYS A 1 509 ? -14.324 -44.914 -45.774 1.00 34.25 509 LYS A CA 1
ATOM 3866 C C . LYS A 1 509 ? -13.588 -46.185 -45.330 1.00 34.25 509 LYS A C 1
ATOM 3868 O O . LYS A 1 509 ? -13.488 -47.125 -46.111 1.00 34.25 509 LYS A O 1
ATOM 3873 N N . LEU A 1 510 ? -13.077 -46.221 -44.095 1.00 30.88 510 LEU A N 1
ATOM 3874 C CA . LEU A 1 510 ? -12.533 -47.437 -43.476 1.00 30.88 510 LEU A CA 1
ATOM 3875 C C . LEU A 1 510 ? -13.481 -47.935 -42.376 1.00 30.88 510 LEU A C 1
ATOM 3877 O O . LEU A 1 510 ? -13.657 -47.303 -41.338 1.00 30.88 510 LEU A O 1
ATOM 3881 N N . THR A 1 511 ? -14.102 -49.084 -42.619 1.00 35.09 511 THR A N 1
ATOM 3882 C CA . THR A 1 511 ? -14.874 -49.863 -41.646 1.00 35.09 511 THR A CA 1
ATOM 3883 C C . THR A 1 511 ? -13.932 -50.652 -40.737 1.00 35.09 511 THR A C 1
ATOM 3885 O O . THR A 1 511 ? -13.260 -51.572 -41.202 1.00 35.09 511 THR A O 1
ATOM 3888 N N . MET A 1 512 ? -13.911 -50.333 -39.440 1.00 36.53 512 MET A N 1
ATOM 3889 C CA . MET A 1 512 ? -13.252 -51.134 -38.400 1.00 36.53 512 MET A CA 1
ATOM 3890 C C . MET A 1 512 ? -14.304 -51.885 -37.570 1.00 36.53 512 MET A C 1
ATOM 3892 O O . MET A 1 512 ? -15.309 -51.316 -37.149 1.00 36.53 512 MET A O 1
ATOM 3896 N N . ARG A 1 513 ? -14.067 -53.188 -37.374 1.00 39.19 513 ARG A N 1
ATOM 3897 C CA . ARG A 1 513 ? -14.852 -54.116 -36.540 1.00 39.19 513 ARG A CA 1
ATOM 3898 C C . ARG A 1 513 ? -14.843 -53.702 -35.055 1.00 39.19 513 ARG A C 1
ATOM 3900 O O . ARG A 1 513 ? -13.847 -53.142 -34.602 1.00 39.19 513 ARG A O 1
ATOM 3907 N N . PRO A 1 514 ? -15.885 -54.041 -34.272 1.00 39.91 514 PRO A N 1
ATOM 3908 C CA . PRO A 1 514 ? -15.909 -53.778 -32.837 1.00 39.91 514 PRO A CA 1
ATOM 3909 C C . PRO A 1 514 ? -14.982 -54.736 -32.071 1.00 39.91 514 PRO A C 1
ATOM 3911 O O . PRO A 1 514 ? -14.997 -55.947 -32.293 1.00 39.91 514 PRO A O 1
ATOM 3914 N N . ALA A 1 515 ? -14.192 -54.178 -31.153 1.00 41.69 515 ALA A N 1
ATOM 3915 C CA . ALA A 1 515 ? -13.397 -54.917 -30.176 1.00 41.69 515 ALA A CA 1
ATOM 3916 C C . ALA A 1 515 ? -14.285 -55.459 -29.029 1.00 41.69 515 ALA A C 1
ATOM 3918 O O . ALA A 1 515 ? -15.298 -54.835 -28.696 1.00 41.69 515 ALA A O 1
ATOM 3919 N N . PRO A 1 516 ? -13.935 -56.604 -28.413 1.00 45.53 516 PRO A N 1
ATOM 3920 C CA . PRO A 1 516 ? -14.717 -57.206 -27.336 1.00 45.53 516 PRO A CA 1
ATOM 3921 C C . PRO A 1 516 ? -14.610 -56.419 -26.019 1.00 45.53 516 PRO A C 1
ATOM 3923 O O . PRO A 1 516 ? -13.560 -55.879 -25.673 1.00 45.53 516 PRO A O 1
ATOM 3926 N N . LYS A 1 517 ? -15.724 -56.388 -25.273 1.00 44.22 517 LYS A N 1
ATOM 3927 C CA . LYS A 1 517 ? -15.846 -55.801 -23.929 1.00 44.22 517 LYS A CA 1
ATOM 3928 C C . LYS A 1 517 ? -14.854 -56.448 -22.944 1.00 44.22 517 LYS A C 1
ATOM 3930 O O . LYS A 1 517 ? -14.866 -57.674 -22.831 1.00 44.22 517 LYS A O 1
ATOM 3935 N N . PRO A 1 518 ? -14.079 -55.669 -22.167 1.00 43.59 518 PRO A N 1
ATOM 3936 C CA . PRO A 1 518 ? -13.356 -56.204 -21.021 1.00 43.59 518 PRO A CA 1
ATOM 3937 C C . PRO A 1 518 ? -14.313 -56.504 -19.855 1.00 43.59 518 PRO A C 1
ATOM 3939 O O . PRO A 1 518 ? -15.281 -55.781 -19.615 1.00 43.59 518 PRO A O 1
ATOM 3942 N N . ALA A 1 519 ? -14.033 -57.607 -19.162 1.00 49.25 519 ALA A N 1
ATOM 3943 C CA . ALA A 1 519 ? -14.769 -58.106 -18.007 1.00 49.25 519 ALA A CA 1
ATOM 3944 C C . ALA A 1 519 ? -14.662 -57.169 -16.787 1.00 49.25 519 ALA A C 1
ATOM 3946 O O . ALA A 1 519 ? -13.653 -56.493 -16.589 1.00 49.25 519 ALA A O 1
ATOM 3947 N N . ASN A 1 520 ? -15.714 -57.162 -15.963 1.00 46.03 520 ASN A N 1
ATOM 3948 C CA . ASN A 1 520 ? -15.798 -56.382 -14.729 1.00 46.03 520 ASN A CA 1
ATOM 3949 C C . ASN A 1 520 ? -14.725 -56.818 -13.709 1.00 46.03 520 ASN A C 1
ATOM 3951 O O . ASN A 1 520 ? -14.600 -58.019 -13.455 1.00 46.03 520 ASN A O 1
ATOM 3955 N N . PRO A 1 521 ? -14.004 -55.880 -13.068 1.00 51.56 521 PRO A N 1
ATOM 3956 C CA . PRO A 1 521 ? -13.171 -56.192 -11.914 1.00 51.56 521 PRO A CA 1
ATOM 3957 C C . PRO A 1 521 ? -14.031 -56.493 -10.667 1.00 51.56 521 PRO A C 1
ATOM 3959 O O . PRO A 1 521 ? -15.154 -55.990 -10.555 1.00 51.56 521 PRO A O 1
ATOM 3962 N N . PRO A 1 522 ? -13.522 -57.307 -9.723 1.00 42.69 522 PRO A N 1
ATOM 3963 C CA . PRO A 1 522 ? -14.246 -57.690 -8.515 1.00 42.69 522 PRO A CA 1
ATOM 3964 C C . PRO A 1 522 ? -14.502 -56.482 -7.604 1.00 42.69 522 PRO A C 1
ATOM 3966 O O . PRO A 1 522 ? -13.626 -55.642 -7.395 1.00 42.69 522 PRO A O 1
ATOM 3969 N N . GLN A 1 523 ? -15.720 -56.410 -7.060 1.00 40.22 523 GLN A N 1
ATOM 3970 C CA . GLN A 1 523 ? -16.132 -55.374 -6.116 1.00 40.22 523 GLN A CA 1
ATOM 3971 C C . GLN A 1 523 ? -15.309 -55.450 -4.817 1.00 40.22 523 GLN A C 1
ATOM 3973 O O . GLN A 1 523 ? -15.236 -56.521 -4.210 1.00 40.22 523 GLN A O 1
ATOM 3978 N N . PRO A 1 524 ? -14.724 -54.334 -4.347 1.00 36.44 524 PRO A N 1
ATOM 3979 C CA . PRO A 1 524 ? -14.126 -54.272 -3.026 1.00 36.44 524 PRO A CA 1
ATOM 3980 C C . PRO A 1 524 ? -15.208 -54.152 -1.944 1.00 36.44 524 PRO A C 1
ATOM 3982 O O . PRO A 1 524 ? -16.135 -53.350 -2.038 1.00 36.44 524 PRO A O 1
ATOM 3985 N N . ASN A 1 525 ? -15.033 -54.971 -0.910 1.00 39.78 525 ASN A N 1
ATOM 3986 C CA . ASN A 1 525 ? -15.781 -55.019 0.342 1.00 39.78 525 ASN A CA 1
ATOM 3987 C C . ASN A 1 525 ? -16.129 -53.625 0.898 1.00 39.78 525 ASN A C 1
ATOM 3989 O O . ASN A 1 525 ? -15.244 -52.824 1.205 1.00 39.78 525 ASN A O 1
ATOM 3993 N N . THR A 1 526 ? -17.419 -53.372 1.119 1.00 37.78 526 THR A N 1
ATOM 3994 C CA . THR A 1 526 ? -17.940 -52.209 1.846 1.00 37.78 526 THR A CA 1
ATOM 3995 C C . THR A 1 526 ? -17.761 -52.401 3.353 1.00 37.78 526 THR A C 1
ATOM 3997 O O . THR A 1 526 ? -18.694 -52.762 4.067 1.00 37.78 526 THR A O 1
ATOM 4000 N N . GLY A 1 527 ? -16.546 -52.173 3.848 1.00 34.44 527 GLY A N 1
ATOM 4001 C CA . GLY A 1 527 ? -16.304 -51.912 5.266 1.00 34.44 527 GLY A CA 1
ATOM 4002 C C . GLY A 1 527 ? -16.458 -50.418 5.533 1.00 34.44 527 GLY A C 1
ATOM 4003 O O . GLY A 1 527 ? -15.634 -49.633 5.073 1.00 34.44 527 GLY A O 1
ATOM 4004 N N . HIS A 1 528 ? -17.511 -50.011 6.245 1.00 38.00 528 HIS A N 1
ATOM 4005 C CA . HIS A 1 528 ? -17.666 -48.637 6.723 1.00 38.00 528 HIS A CA 1
ATOM 4006 C C . HIS A 1 528 ? -16.508 -48.285 7.676 1.00 38.00 528 HIS A C 1
ATOM 4008 O O . HIS A 1 528 ? -16.404 -48.907 8.736 1.00 38.00 528 HIS A O 1
ATOM 4014 N N . PRO A 1 529 ? -15.643 -47.303 7.359 1.00 38.56 529 PRO A N 1
ATOM 4015 C CA . PRO A 1 529 ? -14.702 -46.795 8.340 1.00 38.56 529 PRO A CA 1
ATOM 4016 C C . PRO A 1 529 ? -15.483 -46.007 9.392 1.00 38.56 529 PRO A C 1
ATOM 4018 O O . PRO A 1 529 ? -16.325 -45.165 9.069 1.00 38.56 529 PRO A O 1
ATOM 4021 N N . ALA A 1 530 ? -15.205 -46.315 10.657 1.00 40.38 530 ALA A N 1
ATOM 4022 C CA . ALA A 1 530 ? -15.730 -45.605 11.807 1.00 40.38 530 ALA A CA 1
ATOM 4023 C C . ALA A 1 530 ? -15.564 -44.090 11.622 1.00 40.38 530 ALA A C 1
ATOM 4025 O O . ALA A 1 530 ? -14.493 -43.608 11.247 1.00 40.38 530 ALA A O 1
ATOM 4026 N N . THR A 1 531 ? -16.639 -43.355 11.895 1.00 41.78 531 THR A N 1
ATOM 4027 C CA . THR A 1 531 ? -16.689 -41.899 12.030 1.00 41.78 531 THR A CA 1
ATOM 4028 C C . THR A 1 531 ? -15.624 -41.432 13.019 1.00 41.78 531 THR A C 1
ATOM 4030 O O . THR A 1 531 ? -15.859 -41.362 14.224 1.00 41.78 531 THR A O 1
ATOM 4033 N N . GLY A 1 532 ? -14.430 -41.137 12.506 1.00 37.19 532 GLY A N 1
ATOM 4034 C CA . GLY A 1 532 ? -13.389 -40.445 13.246 1.00 37.19 532 GLY A CA 1
ATOM 4035 C C . GLY A 1 532 ? -13.907 -39.062 13.614 1.00 37.19 532 GLY A C 1
ATOM 4036 O O . GLY A 1 532 ? -14.286 -38.287 12.735 1.00 37.19 532 GLY A O 1
ATOM 4037 N N . ALA A 1 533 ? -13.975 -38.777 14.914 1.00 42.31 533 ALA A N 1
ATOM 4038 C CA . ALA A 1 533 ? -14.351 -37.470 15.428 1.00 42.31 533 ALA A CA 1
ATOM 4039 C C . ALA A 1 533 ? -13.488 -36.394 14.754 1.00 42.31 533 ALA A C 1
ATOM 4041 O O . ALA A 1 533 ? -12.257 -36.454 14.812 1.00 42.31 533 ALA A O 1
ATOM 4042 N N . GLN A 1 534 ? -14.131 -35.437 14.079 1.00 37.19 534 GLN A N 1
ATOM 4043 C CA . GLN A 1 534 ? -13.405 -34.335 13.466 1.00 37.19 534 GLN A CA 1
ATOM 4044 C C . GLN A 1 534 ? -12.657 -33.539 14.545 1.00 37.19 534 GLN A C 1
ATOM 4046 O O . GLN A 1 534 ? -13.200 -33.330 15.634 1.00 37.19 534 GLN A O 1
ATOM 4051 N N . PRO A 1 535 ? -11.419 -33.102 14.264 1.00 38.34 535 PRO A N 1
ATOM 4052 C CA . PRO A 1 535 ? -10.647 -32.305 15.202 1.00 38.34 535 PRO A CA 1
ATOM 4053 C C . PRO A 1 535 ? -11.411 -31.023 15.540 1.00 38.34 535 PRO A C 1
ATOM 4055 O O . PRO A 1 535 ? -11.776 -30.243 14.663 1.00 38.34 535 PRO A O 1
ATOM 4058 N N . THR A 1 536 ? -11.668 -30.817 16.830 1.00 40.03 536 THR A N 1
ATOM 4059 C CA . THR A 1 536 ? -12.237 -29.576 17.348 1.00 40.03 536 THR A CA 1
ATOM 4060 C C . THR A 1 536 ? -11.274 -28.428 17.026 1.00 40.03 536 THR A C 1
ATOM 4062 O O . THR A 1 536 ? -10.081 -28.563 17.322 1.00 40.03 536 THR A O 1
ATOM 4065 N N . PRO A 1 537 ? -11.747 -27.318 16.425 1.00 48.38 537 PRO A N 1
ATOM 4066 C CA . PRO A 1 537 ? -10.882 -26.192 16.106 1.00 48.38 537 PRO A CA 1
ATOM 4067 C C . PRO A 1 537 ? -10.189 -25.672 17.373 1.00 48.38 537 PRO A C 1
ATOM 4069 O O . PRO A 1 537 ? -10.786 -25.732 18.453 1.00 48.38 537 PRO A O 1
ATOM 4072 N N . PRO A 1 538 ? -8.946 -25.166 17.268 1.00 56.69 538 PRO A N 1
ATOM 4073 C CA . PRO A 1 538 ? -8.232 -24.615 18.410 1.00 56.69 538 PRO A CA 1
ATOM 4074 C C . PRO A 1 538 ? -9.078 -23.522 19.068 1.00 56.69 538 PRO A C 1
ATOM 4076 O O . PRO A 1 538 ? -9.454 -22.534 18.432 1.00 56.69 538 PRO A O 1
ATOM 4079 N N . THR A 1 539 ? -9.414 -23.727 20.342 1.00 63.59 539 THR A N 1
ATOM 4080 C CA . THR A 1 539 ? -10.214 -22.786 21.121 1.00 63.59 539 THR A CA 1
ATOM 4081 C C . THR A 1 539 ? -9.426 -21.491 21.264 1.00 63.59 539 THR A C 1
ATOM 4083 O O . THR A 1 539 ? -8.368 -21.465 21.891 1.00 63.59 539 THR A O 1
ATOM 4086 N N . GLN A 1 540 ? -9.919 -20.414 20.654 1.00 68.44 540 GLN A N 1
ATOM 4087 C CA . GLN A 1 540 ? -9.325 -19.091 20.807 1.00 68.44 540 GLN A CA 1
ATOM 4088 C C . GLN A 1 540 ? -9.277 -18.726 22.303 1.00 68.44 540 GLN A C 1
ATOM 4090 O O . GLN A 1 540 ? -10.254 -19.008 23.007 1.00 68.44 540 GLN A O 1
ATOM 4095 N N . PRO A 1 541 ? -8.187 -18.107 22.806 1.00 74.88 541 PRO A N 1
ATOM 4096 C CA . PRO A 1 541 ? -8.120 -17.688 24.199 1.00 74.88 541 PRO A CA 1
ATOM 4097 C C . PRO A 1 541 ? -9.349 -16.835 24.544 1.00 74.88 541 PRO A C 1
ATOM 4099 O O . PRO A 1 541 ? -9.668 -15.911 23.782 1.00 74.88 541 PRO A O 1
ATOM 4102 N N . PRO A 1 542 ? -10.059 -17.141 25.643 1.00 78.50 542 PRO A N 1
ATOM 4103 C CA . PRO A 1 542 ? -11.272 -16.426 25.998 1.00 78.50 542 PRO A CA 1
ATOM 4104 C C . PRO A 1 542 ? -10.994 -14.920 26.082 1.00 78.50 542 PRO A C 1
ATOM 4106 O O . PRO A 1 542 ? -10.116 -14.479 26.819 1.00 78.50 542 PRO A O 1
ATOM 4109 N N . GLY A 1 543 ? -11.741 -14.128 25.311 1.00 79.75 543 GLY A N 1
ATOM 4110 C CA . GLY A 1 543 ? -11.707 -12.666 25.386 1.00 79.75 543 GLY A CA 1
ATOM 4111 C C . GLY A 1 543 ? -10.800 -11.931 24.396 1.00 79.75 543 GLY A C 1
ATOM 4112 O O . GLY A 1 543 ? -10.835 -10.701 24.381 1.00 79.75 543 GLY A O 1
ATOM 4113 N N . LEU A 1 544 ? -10.037 -12.625 23.544 1.00 88.31 544 LEU A N 1
ATOM 4114 C CA . LEU A 1 544 ? -9.348 -11.969 22.425 1.00 88.31 544 LEU A CA 1
ATOM 4115 C C . LEU A 1 544 ? -10.316 -11.718 21.255 1.00 88.31 544 LEU A C 1
ATOM 4117 O O . LEU A 1 544 ? -11.097 -12.613 20.916 1.00 88.31 544 LEU A O 1
ATOM 4121 N N . PRO A 1 545 ? -10.256 -10.552 20.585 1.00 86.94 545 PRO A N 1
ATOM 4122 C CA . PRO A 1 545 ? -11.015 -10.340 19.360 1.00 86.94 545 PRO A CA 1
ATOM 4123 C C . PRO A 1 545 ? -10.623 -11.346 18.277 1.00 86.94 545 PRO A C 1
ATOM 4125 O O . PRO A 1 545 ? -9.463 -11.749 18.161 1.00 86.94 545 PRO A O 1
ATOM 4128 N N . ARG A 1 546 ? -11.598 -11.785 17.479 1.00 89.12 546 ARG A N 1
ATOM 4129 C CA . ARG A 1 546 ? -11.358 -12.697 16.352 1.00 89.12 546 ARG A CA 1
ATOM 4130 C C . ARG A 1 546 ? -10.512 -11.994 15.297 1.00 89.12 546 ARG A C 1
ATOM 4132 O O . ARG A 1 546 ? -10.654 -10.795 15.081 1.00 89.12 546 ARG A O 1
ATOM 4139 N N . ALA A 1 547 ? -9.689 -12.754 14.578 1.00 87.62 547 ALA A N 1
ATOM 4140 C CA . ALA A 1 547 ? -8.884 -12.215 13.480 1.00 87.62 547 ALA A CA 1
ATOM 4141 C C . ALA A 1 547 ? -9.731 -11.596 12.347 1.00 87.62 547 ALA A C 1
ATOM 4143 O O . ALA A 1 547 ? -9.189 -10.867 11.524 1.00 87.62 547 ALA A O 1
ATOM 4144 N N . ASP A 1 548 ? -11.027 -11.920 12.261 1.00 89.69 548 ASP A N 1
ATOM 4145 C CA . ASP A 1 548 ? -11.966 -11.325 11.297 1.00 89.69 548 ASP A CA 1
ATOM 4146 C C . ASP A 1 548 ? -12.281 -9.851 11.618 1.00 89.69 548 ASP A C 1
ATOM 4148 O O . ASP A 1 548 ? -12.652 -9.093 10.719 1.00 89.69 548 ASP A O 1
ATOM 4152 N N . GLY A 1 549 ? -12.094 -9.439 12.877 1.00 92.94 549 GLY A N 1
ATOM 4153 C CA . GLY A 1 549 ? -12.263 -8.071 13.369 1.00 92.94 549 GLY A CA 1
ATOM 4154 C C . GLY A 1 549 ? -11.010 -7.196 13.262 1.00 92.94 549 GLY A C 1
ATOM 4155 O O . GLY A 1 549 ? -10.958 -6.157 13.918 1.00 92.94 549 GLY A O 1
ATOM 4156 N N . PHE A 1 550 ? -10.007 -7.612 12.480 1.00 96.56 550 PHE A N 1
ATOM 4157 C CA . PHE A 1 550 ? -8.765 -6.869 12.239 1.00 96.56 550 PHE A CA 1
ATOM 4158 C C . PHE A 1 550 ? -8.546 -6.588 10.753 1.00 96.56 550 PHE A C 1
ATOM 4160 O O . PHE A 1 550 ? -8.913 -7.393 9.892 1.00 96.56 550 PHE A O 1
ATOM 4167 N N . LEU A 1 551 ? -7.852 -5.484 10.479 1.00 97.94 551 LEU A N 1
ATOM 4168 C CA . LEU A 1 551 ? -7.159 -5.263 9.218 1.00 97.94 551 LEU A CA 1
ATOM 4169 C C . LEU A 1 551 ? -5.807 -5.964 9.273 1.00 97.94 551 LEU A C 1
ATOM 4171 O O . LEU A 1 551 ? -4.960 -5.660 10.118 1.00 97.94 551 LEU A O 1
ATOM 4175 N N . ILE A 1 552 ? -5.599 -6.897 8.356 1.00 97.75 552 ILE A N 1
ATOM 4176 C CA . ILE A 1 552 ? -4.343 -7.617 8.215 1.00 97.75 552 ILE A CA 1
ATOM 4177 C C . ILE A 1 552 ? -3.537 -6.993 7.079 1.00 97.75 552 ILE A C 1
ATOM 4179 O O . ILE A 1 552 ? -3.917 -7.069 5.914 1.00 97.75 552 ILE A O 1
ATOM 4183 N N . MET A 1 553 ? -2.406 -6.381 7.418 1.00 97.81 553 MET A N 1
ATOM 4184 C CA . MET A 1 553 ? -1.507 -5.739 6.462 1.00 97.81 553 MET A CA 1
ATOM 4185 C C . MET A 1 553 ? -0.394 -6.706 6.063 1.00 97.81 553 MET A C 1
ATOM 4187 O O . MET A 1 553 ? 0.515 -6.993 6.844 1.00 97.81 553 MET A O 1
ATOM 4191 N N . HIS A 1 554 ? -0.447 -7.211 4.834 1.00 95.56 554 HIS A N 1
ATOM 4192 C CA . HIS A 1 554 ? 0.586 -8.069 4.259 1.00 95.56 554 HIS A CA 1
ATOM 4193 C C . HIS A 1 554 ? 1.602 -7.219 3.500 1.00 95.56 554 HIS A C 1
ATOM 4195 O O . HIS A 1 554 ? 1.235 -6.576 2.519 1.00 95.56 554 HIS A O 1
ATOM 4201 N N . ARG A 1 555 ? 2.875 -7.234 3.911 1.00 94.50 555 ARG A N 1
ATOM 4202 C CA . ARG A 1 555 ? 3.943 -6.463 3.253 1.00 94.50 555 ARG A CA 1
ATOM 4203 C C . ARG A 1 555 ? 4.954 -7.349 2.543 1.00 94.50 555 ARG A C 1
ATOM 4205 O O . ARG A 1 555 ? 5.677 -8.102 3.198 1.00 94.50 555 ARG A O 1
ATOM 4212 N N . PHE A 1 556 ? 5.096 -7.149 1.239 1.00 93.62 556 PHE A N 1
ATOM 4213 C CA . PHE A 1 556 ? 6.046 -7.849 0.379 1.00 93.62 556 PHE A CA 1
ATOM 4214 C C . PHE A 1 556 ? 7.108 -6.896 -0.166 1.00 93.62 556 PHE A C 1
ATOM 4216 O O . PHE A 1 556 ? 6.797 -5.752 -0.497 1.00 93.62 556 PHE A O 1
ATOM 4223 N N . GLY A 1 557 ? 8.347 -7.379 -0.266 1.00 91.44 557 GLY A N 1
ATOM 4224 C CA . GLY A 1 557 ? 9.504 -6.606 -0.717 1.00 91.44 557 GLY A CA 1
ATOM 4225 C C . GLY A 1 557 ? 10.697 -6.729 0.245 1.00 91.44 557 GLY A C 1
ATOM 4226 O O . GLY A 1 557 ? 10.707 -7.622 1.098 1.00 91.44 557 GLY A O 1
ATOM 4227 N N . PRO A 1 558 ? 11.702 -5.846 0.132 1.00 94.06 558 PRO A N 1
ATOM 4228 C CA . PRO A 1 558 ? 11.757 -4.724 -0.805 1.00 94.06 558 PRO A CA 1
ATOM 4229 C C . PRO A 1 558 ? 12.119 -5.180 -2.223 1.00 94.06 558 PRO A C 1
ATOM 4231 O O . PRO A 1 558 ? 12.953 -6.068 -2.390 1.00 94.06 558 PRO A O 1
ATOM 4234 N N . TRP A 1 559 ? 11.547 -4.529 -3.238 1.00 94.75 559 TRP A N 1
ATOM 4235 C CA . TRP A 1 559 ? 12.098 -4.529 -4.592 1.00 94.75 559 TRP A CA 1
ATOM 4236 C C . TRP A 1 559 ? 13.005 -3.321 -4.764 1.00 94.75 559 TRP A C 1
ATOM 4238 O O . TRP A 1 559 ? 12.563 -2.179 -4.643 1.00 94.75 559 TRP A O 1
ATOM 4248 N N . LYS A 1 560 ? 14.282 -3.577 -5.035 1.00 94.38 560 LYS A N 1
ATOM 4249 C CA . LYS A 1 560 ? 15.274 -2.519 -5.224 1.00 94.38 560 LYS A CA 1
ATOM 4250 C C . LYS A 1 560 ? 15.110 -1.859 -6.587 1.00 94.38 560 LYS A C 1
ATOM 4252 O O . LYS A 1 560 ? 15.253 -2.519 -7.614 1.00 94.38 560 LYS A O 1
ATOM 4257 N N . THR A 1 561 ? 14.886 -0.546 -6.601 1.00 94.81 561 THR A N 1
ATOM 4258 C CA . THR A 1 561 ? 14.677 0.240 -7.829 1.00 94.81 561 THR A CA 1
ATOM 4259 C C . THR A 1 561 ? 15.911 0.367 -8.704 1.00 94.81 561 THR A C 1
ATOM 4261 O O . THR A 1 561 ? 15.799 0.907 -9.795 1.00 94.81 561 THR A O 1
ATOM 4264 N N . PHE A 1 562 ? 17.063 -0.125 -8.241 1.00 92.38 562 PHE A N 1
ATOM 4265 C CA . PHE A 1 562 ? 18.345 -0.159 -8.949 1.00 92.38 562 PHE A CA 1
ATOM 4266 C C . PHE A 1 562 ? 18.792 -1.565 -9.332 1.00 92.38 562 PHE A C 1
ATOM 4268 O O . PHE A 1 562 ? 19.868 -1.727 -9.899 1.00 92.38 562 PHE A O 1
ATOM 4275 N N . ASP A 1 563 ? 17.979 -2.575 -9.039 1.00 93.56 563 ASP A N 1
ATOM 4276 C CA . ASP A 1 563 ? 18.275 -3.946 -9.408 1.00 93.56 563 ASP A CA 1
ATOM 4277 C C . ASP A 1 563 ? 17.349 -4.401 -10.538 1.00 93.56 563 ASP A C 1
ATOM 4279 O O . ASP A 1 563 ? 16.119 -4.372 -10.436 1.00 93.56 563 ASP A O 1
ATOM 4283 N N . ARG A 1 564 ? 17.963 -4.845 -11.637 1.00 94.88 564 ARG A N 1
ATOM 4284 C CA . ARG A 1 564 ? 17.254 -5.289 -12.840 1.00 94.88 564 ARG A CA 1
ATOM 4285 C C . ARG A 1 564 ? 16.270 -6.420 -12.547 1.00 94.88 564 ARG A C 1
ATOM 4287 O O . ARG A 1 564 ? 15.144 -6.381 -13.039 1.00 94.88 564 ARG A O 1
ATOM 4294 N N . ILE A 1 565 ? 16.700 -7.437 -11.799 1.00 93.81 565 ILE A N 1
ATOM 4295 C CA . ILE A 1 565 ? 15.894 -8.636 -11.537 1.00 93.81 565 ILE A CA 1
ATOM 4296 C C . ILE A 1 565 ? 14.700 -8.257 -10.659 1.00 93.81 565 ILE A C 1
ATOM 4298 O O . ILE A 1 565 ? 13.569 -8.650 -10.945 1.00 93.81 565 ILE A O 1
ATOM 4302 N N . ASN A 1 566 ? 14.928 -7.432 -9.638 1.00 94.19 566 ASN A N 1
ATOM 4303 C CA . ASN A 1 566 ? 13.887 -6.895 -8.774 1.00 94.19 566 ASN A CA 1
ATOM 4304 C C . ASN A 1 566 ? 12.846 -6.133 -9.591 1.00 94.19 566 ASN A C 1
ATOM 4306 O O . ASN A 1 566 ? 11.658 -6.418 -9.457 1.00 94.19 566 ASN A O 1
ATOM 4310 N N . MET A 1 567 ? 13.272 -5.213 -10.456 1.00 96.12 567 MET A N 1
ATOM 4311 C CA . MET A 1 567 ? 12.344 -4.410 -11.250 1.00 96.12 567 MET A CA 1
ATOM 4312 C C . MET A 1 567 ? 11.589 -5.227 -12.295 1.00 96.12 567 MET A C 1
ATOM 4314 O O . MET A 1 567 ? 10.388 -5.020 -12.463 1.00 96.12 567 MET A O 1
ATOM 4318 N N . GLU A 1 568 ? 12.234 -6.196 -12.946 1.00 95.31 568 GLU A N 1
ATOM 4319 C CA . GLU A 1 568 ? 11.550 -7.106 -13.868 1.00 95.31 568 GLU A CA 1
ATOM 4320 C C . GLU A 1 568 ? 10.470 -7.924 -13.146 1.00 95.31 568 GLU A C 1
ATOM 4322 O O . GLU A 1 568 ? 9.335 -8.025 -13.625 1.00 95.31 568 GLU A O 1
ATOM 4327 N N . VAL A 1 569 ? 10.787 -8.458 -11.960 1.00 94.31 569 VAL A N 1
ATOM 4328 C CA . VAL A 1 569 ? 9.802 -9.196 -11.166 1.00 94.31 569 VAL A CA 1
ATOM 4329 C C . VAL A 1 569 ? 8.701 -8.266 -10.665 1.00 94.31 569 VAL A C 1
ATOM 4331 O O . VAL A 1 569 ? 7.530 -8.591 -10.845 1.00 94.31 569 VAL A O 1
ATOM 4334 N N . PHE A 1 570 ? 9.032 -7.111 -10.089 1.00 95.94 570 PHE A N 1
ATOM 4335 C CA . PHE A 1 570 ? 8.048 -6.143 -9.601 1.00 95.94 570 PHE A CA 1
ATOM 4336 C C . PHE A 1 570 ? 7.056 -5.744 -10.698 1.00 95.94 570 PHE A C 1
ATOM 4338 O O . PHE A 1 570 ? 5.848 -5.850 -10.496 1.00 95.94 570 PHE A O 1
ATOM 4345 N N . VAL A 1 571 ? 7.546 -5.368 -11.882 1.00 96.75 571 VAL A N 1
ATOM 4346 C CA . VAL A 1 571 ? 6.711 -4.942 -13.015 1.00 96.75 571 VAL A CA 1
ATOM 4347 C C . VAL A 1 571 ? 5.768 -6.064 -13.467 1.00 96.75 571 VAL A C 1
ATOM 4349 O O . VAL A 1 571 ? 4.577 -5.822 -13.670 1.00 96.75 571 VAL A O 1
ATOM 4352 N N . ARG A 1 572 ? 6.246 -7.315 -13.525 1.00 95.62 572 ARG A N 1
ATOM 4353 C CA . ARG A 1 572 ? 5.385 -8.479 -13.801 1.00 95.62 572 ARG A CA 1
ATOM 4354 C C . ARG A 1 572 ? 4.296 -8.660 -12.740 1.00 95.62 572 ARG A C 1
ATOM 4356 O O . ARG A 1 572 ? 3.158 -8.993 -13.066 1.00 95.62 572 ARG A O 1
ATOM 4363 N N . ARG A 1 573 ? 4.650 -8.515 -11.464 1.00 96.00 573 ARG A N 1
ATOM 4364 C CA . ARG A 1 573 ? 3.724 -8.692 -10.337 1.00 96.00 573 ARG A CA 1
ATOM 4365 C C . ARG A 1 573 ? 2.662 -7.597 -10.310 1.00 96.00 573 ARG A C 1
ATOM 4367 O O . ARG A 1 573 ? 1.482 -7.906 -10.163 1.00 96.00 573 ARG A O 1
ATOM 4374 N N . LEU A 1 574 ? 3.074 -6.353 -10.538 1.00 96.88 574 LEU A N 1
ATOM 4375 C CA . LEU A 1 574 ? 2.188 -5.208 -10.700 1.00 96.88 574 LEU A CA 1
ATOM 4376 C C . LEU A 1 574 ? 1.194 -5.434 -11.846 1.00 96.88 574 LEU A C 1
ATOM 4378 O O . LEU A 1 574 ? 0.007 -5.175 -11.672 1.00 96.88 574 LEU A O 1
ATOM 4382 N N . LEU A 1 575 ? 1.646 -5.970 -12.987 1.00 96.44 575 LEU A N 1
ATOM 4383 C CA . LEU A 1 575 ? 0.757 -6.323 -14.096 1.00 96.44 575 LEU A CA 1
ATOM 4384 C C . LEU A 1 575 ? -0.321 -7.330 -13.682 1.00 96.44 575 LEU A C 1
ATOM 4386 O O . LEU A 1 575 ? -1.495 -7.090 -13.943 1.00 96.44 575 LEU A O 1
ATOM 4390 N N . GLY A 1 576 ? 0.057 -8.430 -13.024 1.00 96.31 576 GLY A N 1
ATOM 4391 C CA . GLY A 1 576 ? -0.908 -9.430 -12.553 1.00 96.31 576 GLY A CA 1
ATOM 4392 C C . GLY A 1 576 ? -1.968 -8.828 -11.631 1.00 96.31 576 GLY A C 1
ATOM 4393 O O . GLY A 1 576 ? -3.157 -9.068 -11.818 1.00 96.31 576 GLY A O 1
ATOM 4394 N N . LEU A 1 577 ? -1.548 -7.975 -10.693 1.00 96.69 577 LEU A N 1
ATOM 4395 C CA . LEU A 1 577 ? -2.456 -7.269 -9.785 1.00 96.69 577 LEU A CA 1
ATOM 4396 C C . LEU A 1 577 ? -3.390 -6.301 -10.529 1.00 96.69 577 LEU A C 1
ATOM 4398 O O . LEU A 1 577 ? -4.583 -6.260 -10.247 1.00 96.69 577 LEU A O 1
ATOM 4402 N N . MET A 1 578 ? -2.878 -5.539 -11.501 1.00 96.12 578 MET A N 1
ATOM 4403 C CA . MET A 1 578 ? -3.707 -4.639 -12.315 1.00 96.12 578 MET A CA 1
ATOM 4404 C C . MET A 1 578 ? -4.703 -5.397 -13.197 1.00 96.12 578 MET A C 1
ATOM 4406 O O . MET A 1 578 ? -5.824 -4.926 -13.385 1.00 96.12 578 MET A O 1
ATOM 4410 N N . LEU A 1 579 ? -4.315 -6.557 -13.734 1.00 95.50 579 LEU A N 1
ATOM 4411 C CA . LEU A 1 579 ? -5.214 -7.424 -14.495 1.00 95.50 579 LEU A CA 1
ATOM 4412 C C . LEU A 1 579 ? -6.338 -7.957 -13.611 1.00 95.50 579 LEU A C 1
ATOM 4414 O O . LEU A 1 579 ? -7.492 -7.837 -14.006 1.00 95.50 579 LEU A O 1
ATOM 4418 N N . GLU A 1 580 ? -6.020 -8.446 -12.412 1.00 95.50 580 GLU A N 1
ATOM 4419 C CA . GLU A 1 580 ? -7.017 -8.913 -11.443 1.00 95.50 580 GLU A CA 1
ATOM 4420 C C . GLU A 1 580 ? -8.025 -7.809 -11.102 1.00 95.50 580 GLU A C 1
ATOM 4422 O O . GLU A 1 580 ? -9.235 -7.989 -11.244 1.00 95.50 580 GLU A O 1
ATOM 4427 N N . LEU A 1 581 ? -7.523 -6.618 -10.758 1.00 93.69 581 LEU A N 1
ATOM 4428 C CA . LEU A 1 581 ? -8.357 -5.448 -10.482 1.00 93.69 581 LEU A CA 1
ATOM 4429 C C . LEU A 1 581 ? -9.263 -5.095 -11.674 1.00 93.69 581 LEU A C 1
ATOM 4431 O O . LEU A 1 581 ? -10.410 -4.694 -11.482 1.00 93.69 581 LEU A O 1
ATOM 4435 N N . ASN A 1 582 ? -8.770 -5.235 -12.907 1.00 91.44 582 ASN A N 1
ATOM 4436 C CA . ASN A 1 582 ? -9.542 -4.939 -14.112 1.00 91.44 582 ASN A CA 1
ATOM 4437 C C . ASN A 1 582 ? -10.574 -6.028 -14.460 1.00 91.44 582 ASN A C 1
ATOM 4439 O O . ASN A 1 582 ? -11.648 -5.702 -14.967 1.00 91.44 582 ASN A O 1
ATOM 4443 N N . MET A 1 583 ? -10.249 -7.298 -14.201 1.00 88.88 583 MET A N 1
ATOM 4444 C CA . MET A 1 583 ? -11.092 -8.470 -14.468 1.00 88.88 583 MET A CA 1
ATOM 4445 C C . MET A 1 583 ? -12.237 -8.603 -13.464 1.00 88.88 583 MET A C 1
ATOM 4447 O O . MET A 1 583 ? -13.333 -8.997 -13.851 1.00 88.88 583 MET A O 1
ATOM 4451 N N . GLY A 1 584 ? -12.026 -8.203 -12.207 1.00 70.75 584 GLY A N 1
ATOM 4452 C CA . GLY A 1 584 ? -13.003 -8.296 -11.116 1.00 70.75 584 GLY A CA 1
ATOM 4453 C C . GLY A 1 584 ? -14.271 -7.442 -11.264 1.00 70.75 584 GLY A C 1
ATOM 4454 O O . GLY A 1 584 ? -15.045 -7.333 -10.310 1.00 70.75 584 GLY A O 1
ATOM 4455 N N . LYS A 1 585 ? -14.531 -6.829 -12.429 1.00 62.78 585 LYS A N 1
ATOM 4456 C CA . LYS A 1 585 ? -15.836 -6.213 -12.692 1.00 62.78 585 LYS A CA 1
ATOM 4457 C C . LYS A 1 585 ? -16.893 -7.320 -12.723 1.00 62.78 585 LYS A C 1
ATOM 4459 O O . LYS A 1 585 ? -16.809 -8.195 -13.585 1.00 62.78 585 LYS A O 1
ATOM 4464 N N . PRO A 1 586 ? -17.929 -7.278 -11.862 1.00 50.88 586 PRO A N 1
ATOM 4465 C CA . PRO A 1 586 ? -19.102 -8.094 -12.120 1.00 50.88 586 PRO A CA 1
ATOM 4466 C C . PRO A 1 586 ? -19.605 -7.716 -13.520 1.00 50.88 586 PRO A C 1
ATOM 4468 O O . PRO A 1 586 ? -19.634 -6.518 -13.833 1.00 50.88 586 PRO A O 1
ATOM 4471 N N . PRO A 1 587 ? -19.943 -8.693 -14.382 1.00 41.81 587 PRO A N 1
ATOM 4472 C CA . PRO A 1 587 ? -20.479 -8.399 -15.702 1.00 41.81 587 PRO A CA 1
ATOM 4473 C C . PRO A 1 587 ? -21.619 -7.408 -15.506 1.00 41.81 587 PRO A C 1
ATOM 4475 O O . PRO A 1 587 ? -22.536 -7.664 -14.719 1.00 41.81 587 PRO A O 1
ATOM 4478 N N . SER A 1 588 ? -21.509 -6.237 -16.136 1.00 45.56 588 SER A N 1
ATOM 4479 C CA . SER A 1 588 ? -22.549 -5.217 -16.078 1.00 45.56 588 SER A CA 1
ATOM 4480 C C . SER A 1 588 ? -23.855 -5.914 -16.426 1.00 45.56 588 SER A C 1
ATOM 4482 O O . SER A 1 588 ? -23.961 -6.458 -17.529 1.00 45.56 588 SER A O 1
ATOM 4484 N N . ARG A 1 589 ? -24.807 -5.970 -15.480 1.00 40.78 589 ARG A N 1
ATOM 4485 C CA . ARG A 1 589 ? -26.143 -6.501 -15.768 1.00 40.78 589 ARG A CA 1
ATOM 4486 C C . ARG A 1 589 ? -26.598 -5.820 -17.060 1.00 40.78 589 ARG A C 1
ATOM 4488 O O . ARG A 1 589 ? -26.547 -4.587 -17.089 1.00 40.78 589 ARG A O 1
ATOM 4495 N N . PRO A 1 590 ? -26.952 -6.574 -18.118 1.00 43.66 590 PRO A N 1
ATOM 4496 C CA . PRO A 1 590 ? -27.402 -5.966 -19.357 1.00 43.66 590 PRO A CA 1
ATOM 4497 C C . PRO A 1 590 ? -28.524 -5.010 -18.983 1.00 43.66 590 PRO A C 1
ATOM 4499 O O . PRO A 1 590 ? -29.451 -5.400 -18.268 1.00 43.66 590 PRO A O 1
ATOM 4502 N N . SER A 1 591 ? -28.370 -3.741 -19.359 1.00 43.16 591 SER A N 1
ATOM 4503 C CA . SER A 1 591 ? -29.397 -2.739 -19.140 1.00 43.16 591 SER A CA 1
ATOM 4504 C C . SER A 1 591 ? -30.666 -3.294 -19.764 1.00 43.16 591 SER A C 1
ATOM 4506 O O . SER A 1 591 ? -30.746 -3.481 -20.976 1.00 43.16 591 SER A O 1
ATOM 4508 N N . SER A 1 592 ? -31.641 -3.639 -18.925 1.00 44.25 592 SER A N 1
ATOM 4509 C CA . SER A 1 592 ? -32.985 -3.920 -19.389 1.00 44.25 592 SER A CA 1
ATOM 4510 C C . SER A 1 592 ? -33.480 -2.611 -19.982 1.00 44.25 592 SER A C 1
ATOM 4512 O O . SER A 1 592 ? -33.950 -1.733 -19.257 1.00 44.25 592 SER A O 1
ATOM 4514 N N . SER A 1 593 ? -33.280 -2.444 -21.285 1.00 49.84 593 SER A N 1
ATOM 4515 C CA . SER A 1 593 ? -33.947 -1.443 -22.091 1.00 49.84 593 SER A CA 1
ATOM 4516 C C . SER A 1 593 ? -35.431 -1.754 -21.985 1.00 49.84 593 SER A C 1
ATOM 4518 O O . SER A 1 593 ? -35.992 -2.565 -22.718 1.00 49.84 593 SER A O 1
ATOM 4520 N N . GLY A 1 594 ? -36.050 -1.151 -20.971 1.00 46.06 594 GLY A N 1
ATOM 4521 C CA . GLY A 1 594 ? -37.485 -1.071 -20.836 1.00 46.06 594 GLY A CA 1
ATOM 4522 C C . GLY A 1 594 ? -38.007 -0.341 -22.059 1.00 46.06 594 GLY A C 1
ATOM 4523 O O . GLY A 1 594 ? -38.013 0.884 -22.105 1.00 46.06 594 GLY A O 1
ATOM 4524 N N . SER A 1 595 ? -38.417 -1.116 -23.057 1.00 47.72 595 SER A N 1
ATOM 4525 C CA . SER A 1 595 ? -39.450 -0.726 -24.000 1.00 47.72 595 SER A CA 1
ATOM 4526 C C . SER A 1 595 ? -40.705 -0.463 -23.165 1.00 47.72 595 SER A C 1
ATOM 4528 O O . SER A 1 595 ? -41.454 -1.380 -22.831 1.00 47.72 595 SER A O 1
ATOM 4530 N N . SER A 1 596 ? -40.892 0.786 -22.737 1.00 48.56 596 SER A N 1
ATOM 4531 C CA . SER A 1 596 ? -42.230 1.275 -22.434 1.00 48.56 596 SER A CA 1
ATOM 4532 C C . SER A 1 596 ? -42.923 1.525 -23.767 1.00 48.56 596 SER A C 1
ATOM 4534 O O . SER A 1 596 ? -42.368 2.204 -24.632 1.00 48.56 596 SER A O 1
ATOM 4536 N N . LYS A 1 597 ? -44.084 0.888 -23.911 1.00 48.16 597 LYS A N 1
ATOM 4537 C CA . LYS A 1 597 ? -45.009 1.000 -25.038 1.00 48.16 597 LYS A CA 1
ATOM 4538 C C . LYS A 1 597 ? -45.436 2.433 -25.315 1.00 48.16 597 LYS A C 1
ATOM 4540 O O . LYS A 1 597 ? -45.533 3.202 -24.332 1.00 48.16 597 LYS A O 1
#

Foldseek 3Di:
DPPPPPLFAAQDLVSLLVCLLPDPVRDVVCNPFQNVLVLFLVVDQQPDALLDGDSVNLSNLQEHEDEPDDDPPVLLVVQQDQDPVLRWHHLFYPVLLVVLVVDLVVFDQLLVQLLVLLVDDPPDPCQLPRDCSNPLCRQLSNLLSCLVLPFDPPPDPDRPPPPPPPPDDDDDDDDPPPPPDDDDDDDDPDPPPDPDDDQPPPPPPDDPDPLQVSQLSSVQSLLAVLLVSCVVVVLNVFKGKDQRKDKFFQWEFDQDPVPRGTDTDTSHIYIFRIFMFGCPDPPHPNAGLATEHTASADCVVCVRSVVSSVSVVVLSNLRRDVDLANWGDATSLRWTWHWYWYYYRQWIKIKIWTAAPLQSCRSHDDDDPPPDDDPDDPPPPPPPPPPPDDDCDPCSVCVSVSVLVVCVVVVPDDPPVLDDPVVSVVVVVVVVVVVVVVVVPPPDDDDDDDDDDDDDDDDDDDDDDDDDDDDDDDDDDDDDDDDDDDDDDDDDDDDDDDDDDDDDDDDDDDDDDDDDDDDDDDDDDPDDDPDDPDDDPRDDDNNRDDPNNRTYMYMDDGQGNSRSVSSSSVSSSSSSSSSSSSVPPDPDPPPPPPPDD

pLDDT: mean 70.1, std 25.79, range [25.16, 98.5]

Radius of gyration: 32.79 Å; chains: 1; bounding box: 106×98×94 Å